Protein 1FJ2 (pdb70)

InterPro domains:
  IPR003140 Phospholipase/carboxylesterase/thioesterase [PF02230] (11-225)
  IPR029058 Alpha/Beta hydrolase fold [G3DSA:3.40.50.1820] (1-230)
  IPR029058 Alpha/Beta hydrolase fold [SSF53474] (9-227)
  IPR050565 Acyl-protein thioesterase 1-2/Carboxylesterase-like [PTHR10655] (9-228)

Structure (mmCIF, N/CA/C/O backbone):
data_1FJ2
#
_entry.id   1FJ2
#
_cell.length_a   39.590
_cell.length_b   127.890
_cell.length_c   39.660
_cell.angle_alpha   90.00
_cell.angle_beta   102.80
_cell.angle_gamma   90.00
#
_symmetry.space_group_name_H-M   'P 1 21 1'
#
loop_
_entity.id
_entity.type
_entity.pdbx_description
1 polymer 'PROTEIN (ACYL PROTEIN THIOESTERASE 1)'
2 non-polymer 'BROMIDE ION'
3 water water
#
loop_
_atom_site.group_PDB
_atom_site.id
_atom_site.type_symbol
_atom_site.label_atom_id
_atom_site.label_alt_id
_atom_site.label_comp_id
_atom_site.label_asym_id
_atom_site.label_entity_id
_atom_site.label_seq_id
_atom_site.pdbx_PDB_ins_code
_atom_site.Cartn_x
_atom_site.Cartn_y
_atom_site.Cartn_z
_atom_site.occupancy
_atom_site.B_iso_or_equiv
_atom_site.auth_seq_id
_atom_site.auth_comp_id
_atom_site.auth_asym_id
_atom_site.auth_atom_id
_atom_site.pdbx_PDB_model_num
ATOM 1 N N . MET A 1 3 ? -5.455 43.945 41.619 1.00 54.04 -5 MET A N 1
ATOM 2 C CA . MET A 1 3 ? -5.772 42.840 40.710 1.00 53.85 -5 MET A CA 1
ATOM 3 C C . MET A 1 3 ? -7.038 42.113 41.136 1.00 53.39 -5 MET A C 1
ATOM 4 O O . MET A 1 3 ? -7.083 41.551 42.230 1.00 53.35 -5 MET A O 1
ATOM 9 N N . ASP A 1 4 ? -8.095 42.064 40.322 1.00 52.69 -4 ASP A N 1
ATOM 10 C CA . ASP A 1 4 ? -9.444 41.705 40.745 1.00 51.34 -4 ASP A CA 1
ATOM 11 C C . ASP A 1 4 ? -9.648 40.248 41.170 1.00 49.65 -4 ASP A C 1
ATOM 12 O O . ASP A 1 4 ? -8.749 39.420 41.201 1.00 49.59 -4 ASP A O 1
ATOM 17 N N . PRO A 1 5 ? -10.902 39.912 41.542 1.00 48.10 -3 PRO A N 1
ATOM 18 C CA . PRO A 1 5 ? -11.188 38.722 42.341 1.00 46.11 -3 PRO A CA 1
ATOM 19 C C . PRO A 1 5 ? -10.785 37.408 41.722 1.00 43.60 -3 PRO A C 1
ATOM 20 O O . PRO A 1 5 ? -10.003 36.674 42.346 1.00 42.55 -3 PRO A O 1
ATOM 24 N N . GLU A 1 6 ? -11.225 37.097 40.516 1.00 41.26 -2 GLU A N 1
ATOM 25 C CA . GLU A 1 6 ? -10.720 35.972 39.738 1.00 39.72 -2 GLU A CA 1
ATOM 26 C C . GLU A 1 6 ? -9.191 35.973 39.667 1.00 36.88 -2 GLU A C 1
ATOM 27 O O . GLU A 1 6 ? -8.597 34.892 39.712 1.00 35.74 -2 GLU A O 1
ATOM 33 N N . PHE A 1 7 ? -8.577 37.153 39.572 1.00 34.06 -1 PHE A N 1
ATOM 34 C CA . PHE A 1 7 ? -7.121 37.209 39.371 1.00 32.98 -1 PHE A CA 1
ATOM 35 C C . PHE A 1 7 ? -6.385 37.058 40.683 1.00 32.30 -1 PHE A C 1
ATOM 36 O O . PHE A 1 7 ? -5.208 36.638 40.636 1.00 31.60 -1 PHE A O 1
ATOM 44 N N . MET A 1 8 ? -6.994 37.274 41.867 1.00 31.28 1 MET A N 1
ATOM 45 C CA . MET A 1 8 ? -6.298 36.852 43.101 1.00 30.31 1 MET A CA 1
ATOM 46 C C . MET A 1 8 ? -6.720 35.504 43.653 1.00 28.54 1 MET A C 1
ATOM 47 O O . MET A 1 8 ? -6.420 35.152 44.809 1.00 26.00 1 MET A O 1
ATOM 52 N N . SER A 1 9 ? -7.325 34.654 42.818 1.00 26.73 2 SER A N 1
ATOM 53 C CA . SER A 1 9 ? -7.487 33.254 43.196 1.00 26.64 2 SER A CA 1
ATOM 54 C C . SER A 1 9 ? -6.151 32.523 43.100 1.00 26.38 2 SER A C 1
ATOM 55 O O . SER A 1 9 ? -5.999 31.497 43.733 1.00 28.39 2 SER A O 1
ATOM 58 N N . THR A 1 10 ? -5.186 33.029 42.325 1.00 23.92 3 THR A N 1
ATOM 59 C CA . THR A 1 10 ? -3.980 32.222 42.103 1.00 22.76 3 THR A CA 1
ATOM 60 C C . THR A 1 10 ? -2.955 32.434 43.198 1.00 21.09 3 THR A C 1
ATOM 61 O O . THR A 1 10 ? -3.071 33.403 43.944 1.00 20.89 3 THR A O 1
ATOM 65 N N . PRO A 1 11 ? -1.975 31.568 43.294 1.00 19.25 4 PRO A N 1
ATOM 66 C CA . PRO A 1 11 ? -0.766 31.842 44.058 1.00 17.36 4 PRO A CA 1
ATOM 67 C C . PRO A 1 11 ? -0.065 33.132 43.627 1.00 15.66 4 PRO A C 1
ATOM 68 O O . PRO A 1 11 ? -0.268 33.605 42.492 1.00 16.66 4 PRO A O 1
ATOM 72 N N . LEU A 1 12 ? 0.854 33.613 44.439 1.00 16.14 5 LEU A N 1
ATOM 73 C CA . LEU A 1 12 ? 1.741 34.678 44.041 1.00 15.47 5 LEU A CA 1
ATOM 74 C C . LEU A 1 12 ? 2.635 34.158 42.885 1.00 14.34 5 LEU A C 1
ATOM 75 O O . LEU A 1 12 ? 2.777 32.960 42.712 1.00 12.36 5 LEU A O 1
ATOM 80 N N . PRO A 1 13 ? 3.159 35.117 42.156 1.00 13.79 6 PRO A N 1
ATOM 81 C CA . PRO A 1 13 ? 3.915 34.744 40.960 1.00 13.94 6 PRO A CA 1
ATOM 82 C C . PRO A 1 13 ? 5.108 33.853 41.238 1.00 14.86 6 PRO A C 1
ATOM 83 O O . PRO A 1 13 ? 5.746 33.932 42.300 1.00 16.85 6 PRO A O 1
ATOM 87 N N . ALA A 1 14 ? 5.475 33.038 40.227 1.00 13.72 7 ALA A N 1
ATOM 88 C CA . ALA A 1 14 ? 6.803 32.372 40.268 1.00 13.73 7 ALA A CA 1
ATOM 89 C C . ALA A 1 14 ? 7.843 33.414 40.049 1.00 15.14 7 ALA A C 1
ATOM 90 O O . ALA A 1 14 ? 7.717 34.311 39.170 1.00 14.40 7 ALA A O 1
ATOM 92 N N . ILE A 1 15 ? 8.908 33.471 40.817 1.00 14.49 8 ILE A N 1
ATOM 93 C CA . ILE A 1 15 ? 9.822 34.626 40.770 1.00 15.75 8 ILE A CA 1
ATOM 94 C C . ILE A 1 15 ? 11.257 34.085 40.683 1.00 15.26 8 ILE A C 1
ATOM 95 O O . ILE A 1 15 ? 11.608 33.129 41.375 1.00 15.04 8 ILE A O 1
ATOM 100 N N . VAL A 1 16 ? 12.067 34.651 39.811 1.00 14.18 9 VAL A N 1
ATOM 101 C CA . VAL A 1 16 ? 13.532 34.589 39.845 1.00 14.19 9 VAL A CA 1
ATOM 102 C C . VAL A 1 16 ? 14.046 35.879 40.454 1.00 15.29 9 VAL A C 1
ATOM 103 O O . VAL A 1 16 ? 14.022 36.939 39.780 1.00 13.09 9 VAL A O 1
ATOM 107 N N . PRO A 1 17 ? 14.554 35.848 41.686 1.00 16.97 10 PRO A N 1
ATOM 108 C CA . PRO A 1 17 ? 15.021 37.062 42.331 1.00 18.29 10 PRO A CA 1
ATOM 109 C C . PRO A 1 17 ? 16.277 37.596 41.668 1.00 18.51 10 PRO A C 1
ATOM 110 O O . PRO A 1 17 ? 17.019 36.896 41.025 1.00 18.07 10 PRO A O 1
ATOM 114 N N . ALA A 1 18 ? 16.479 38.905 41.839 1.00 18.86 11 ALA A N 1
ATOM 115 C CA . ALA A 1 18 ? 17.728 39.550 41.557 1.00 22.48 11 ALA A CA 1
ATOM 116 C C . ALA A 1 18 ? 18.754 39.177 42.646 1.00 23.08 11 ALA A C 1
ATOM 117 O O . ALA A 1 18 ? 18.399 39.230 43.816 1.00 24.17 11 ALA A O 1
ATOM 119 N N . ALA A 1 19 ? 19.952 38.857 42.201 1.00 27.65 12 ALA A N 1
ATOM 120 C CA . ALA A 1 19 ? 21.067 38.576 43.085 1.00 30.09 12 ALA A CA 1
ATOM 121 C C . ALA A 1 19 ? 21.521 39.840 43.792 1.00 31.36 12 ALA A C 1
ATOM 122 O O . ALA A 1 19 ? 21.666 39.825 45.016 1.00 33.63 12 ALA A O 1
ATOM 124 N N . ARG A 1 20 ? 21.731 40.911 43.021 1.00 32.83 13 ARG A N 1
ATOM 125 C CA . ARG A 1 20 ? 21.988 42.225 43.626 1.00 33.83 13 ARG A CA 1
ATOM 126 C C . ARG A 1 20 ? 20.649 42.771 44.115 1.00 33.72 13 ARG A C 1
ATOM 127 O O . ARG A 1 20 ? 19.719 41.976 44.285 1.00 34.39 13 ARG A O 1
ATOM 135 N N . LYS A 1 21 ? 20.510 44.071 44.341 1.00 32.01 14 LYS A N 1
ATOM 136 C CA . LYS A 1 21 ? 19.169 44.628 44.569 1.00 30.39 14 LYS A CA 1
ATOM 137 C C . LYS A 1 21 ? 18.492 44.861 43.224 1.00 26.94 14 LYS A C 1
ATOM 138 O O . LYS A 1 21 ? 19.188 45.258 42.281 1.00 24.84 14 LYS A O 1
ATOM 144 N N . ALA A 1 22 ? 17.176 44.613 43.103 1.00 23.53 15 ALA A N 1
ATOM 145 C CA . ALA A 1 22 ? 16.596 44.612 41.765 1.00 21.00 15 ALA A CA 1
ATOM 146 C C . ALA A 1 22 ? 16.360 46.041 41.315 1.00 17.58 15 ALA A C 1
ATOM 147 O O . ALA A 1 22 ? 15.686 46.767 42.063 1.00 18.41 15 ALA A O 1
ATOM 149 N N . THR A 1 23 ? 16.856 46.458 40.198 1.00 14.95 16 THR A N 1
ATOM 150 C CA . THR A 1 23 ? 16.702 47.781 39.669 1.00 16.03 16 THR A CA 1
ATOM 151 C C . THR A 1 23 ? 15.841 47.757 38.398 1.00 12.04 16 THR A C 1
ATOM 152 O O . THR A 1 23 ? 15.547 48.796 37.819 1.00 14.20 16 THR A O 1
ATOM 156 N N . ALA A 1 24 ? 15.331 46.572 38.100 1.00 13.23 17 ALA A N 1
ATOM 157 C CA . ALA A 1 24 ? 14.491 46.400 36.907 1.00 12.88 17 ALA A CA 1
ATOM 158 C C . ALA A 1 24 ? 13.733 45.082 37.089 1.00 11.53 17 ALA A C 1
ATOM 159 O O . ALA A 1 24 ? 14.053 44.254 37.938 1.00 10.11 17 ALA A O 1
ATOM 161 N N . ALA A 1 25 ? 12.728 44.853 36.220 1.00 11.16 18 ALA A N 1
ATOM 162 C CA . ALA A 1 25 ? 11.911 43.650 36.282 1.00 11.31 18 ALA A CA 1
ATOM 163 C C . ALA A 1 25 ? 11.412 43.255 34.894 1.00 10.36 18 ALA A C 1
ATOM 164 O O . ALA A 1 25 ? 11.262 44.104 33.981 1.00 8.72 18 ALA A O 1
ATOM 166 N N . VAL A 1 26 ? 11.186 41.968 34.739 1.00 9.35 19 VAL A N 1
ATOM 167 C CA . VAL A 1 26 ? 10.560 41.377 33.587 1.00 8.41 19 VAL A CA 1
ATOM 168 C C . VAL A 1 26 ? 9.304 40.678 34.082 1.00 8.11 19 VAL A C 1
ATOM 169 O O . VAL A 1 26 ? 9.501 39.824 34.951 1.00 8.94 19 VAL A O 1
ATOM 173 N N . ILE A 1 27 ? 8.142 41.030 33.581 1.00 8.66 20 ILE A N 1
ATOM 174 C CA . ILE A 1 27 ? 6.914 40.322 33.885 1.00 7.36 20 ILE A CA 1
ATOM 175 C C . ILE A 1 27 ? 6.577 39.501 32.662 1.00 8.22 20 ILE A C 1
ATOM 176 O O . ILE A 1 27 ? 6.393 40.111 31.591 1.00 7.99 20 ILE A O 1
ATOM 181 N N . PHE A 1 28 ? 6.523 38.168 32.836 1.00 9.53 21 PHE A N 1
ATOM 182 C CA . PHE A 1 28 ? 6.430 37.264 31.681 1.00 9.42 21 PHE A CA 1
ATOM 183 C C . PHE A 1 28 ? 5.179 36.407 31.847 1.00 8.87 21 PHE A C 1
ATOM 184 O O . PHE A 1 28 ? 4.991 35.818 32.893 1.00 7.86 21 PHE A O 1
ATOM 192 N N . LEU A 1 29 ? 4.307 36.437 30.866 1.00 7.99 22 LEU A N 1
ATOM 193 C CA . LEU A 1 29 ? 3.001 35.823 30.925 1.00 8.79 22 LEU A CA 1
ATOM 194 C C . LEU A 1 29 ? 2.928 34.551 30.124 1.00 7.16 22 LEU A C 1
ATOM 195 O O . LEU A 1 29 ? 3.081 34.577 28.870 1.00 8.13 22 LEU A O 1
ATOM 200 N N . HIS A 1 30 ? 2.623 33.437 30.768 1.00 6.10 23 HIS A N 1
ATOM 201 C CA . HIS A 1 30 ? 2.562 32.173 30.059 1.00 7.84 23 HIS A CA 1
ATOM 202 C C . HIS A 1 30 ? 1.344 32.027 29.152 1.00 8.31 23 HIS A C 1
ATOM 203 O O . HIS A 1 30 ? 0.428 32.862 29.161 1.00 9.01 23 HIS A O 1
ATOM 210 N N . GLY A 1 31 ? 1.397 30.964 28.348 1.00 7.73 24 GLY A N 1
ATOM 211 C CA . GLY A 1 31 ? 0.320 30.683 27.395 1.00 8.17 24 GLY A CA 1
ATOM 212 C C . GLY A 1 31 ? -0.569 29.539 27.893 1.00 9.34 24 GLY A C 1
ATOM 213 O O . GLY A 1 31 ? -0.378 29.028 28.977 1.00 11.99 24 GLY A O 1
ATOM 214 N N . LEU A 1 32 ? -1.511 29.128 27.029 1.00 10.22 25 LEU A N 1
ATOM 215 C CA . LEU A 1 32 ? -2.299 27.933 27.442 1.00 9.76 25 LEU A CA 1
ATOM 216 C C . LEU A 1 32 ? -1.424 26.707 27.511 1.00 14.24 25 LEU A C 1
ATOM 217 O O . LEU A 1 32 ? -0.582 26.396 26.656 1.00 16.98 25 LEU A O 1
ATOM 222 N N . GLY A 1 33 ? -1.617 25.993 28.614 1.00 17.20 26 GLY A N 1
ATOM 223 C CA . GLY A 1 33 ? -0.812 24.836 28.956 1.00 18.29 26 GLY A CA 1
ATOM 224 C C . GLY A 1 33 ? 0.471 25.165 29.671 1.00 18.71 26 GLY A C 1
ATOM 225 O O . GLY A 1 33 ? 0.761 24.514 30.715 1.00 22.05 26 GLY A O 1
ATOM 226 N N . ASP A 1 34 ? 1.347 25.978 29.085 1.00 15.92 27 ASP A N 1
ATOM 227 C CA . ASP A 1 34 ? 2.678 26.080 29.766 1.00 14.34 27 ASP A CA 1
ATOM 228 C C . ASP A 1 34 ? 2.432 26.821 31.042 1.00 14.13 27 ASP A C 1
ATOM 229 O O . ASP A 1 34 ? 1.331 27.371 31.254 1.00 14.49 27 ASP A O 1
ATOM 234 N N . THR A 1 35 ? 3.389 26.834 31.976 1.00 14.28 28 THR A N 1
ATOM 235 C CA . THR A 1 35 ? 3.102 27.397 33.289 1.00 14.30 28 THR A CA 1
ATOM 236 C C . THR A 1 35 ? 4.051 28.533 33.682 1.00 13.93 28 THR A C 1
ATOM 237 O O . THR A 1 35 ? 5.172 28.599 33.129 1.00 15.47 28 THR A O 1
ATOM 241 N N . GLY A 1 36 ? 3.637 29.337 34.658 1.00 13.44 29 GLY A N 1
ATOM 242 C CA . GLY A 1 36 ? 4.516 30.288 35.307 1.00 12.95 29 GLY A CA 1
ATOM 243 C C . GLY A 1 36 ? 5.821 29.673 35.760 1.00 12.07 29 GLY A C 1
ATOM 244 O O . GLY A 1 36 ? 6.897 30.179 35.556 1.00 12.44 29 GLY A O 1
ATOM 245 N N . HIS A 1 37 ? 5.699 28.525 36.506 1.00 12.47 30 HIS A N 1
ATOM 246 C CA . HIS A 1 37 ? 6.913 27.843 36.948 1.00 13.86 30 HIS A CA 1
ATOM 247 C C . HIS A 1 37 ? 7.892 27.461 35.875 1.00 13.77 30 HIS A C 1
ATOM 248 O O . HIS A 1 37 ? 9.140 27.637 36.050 1.00 13.03 30 HIS A O 1
ATOM 255 N N . GLY A 1 38 ? 7.369 26.893 34.801 1.00 12.16 31 GLY A N 1
ATOM 256 C CA . GLY A 1 38 ? 8.199 26.497 33.652 1.00 10.35 31 GLY A CA 1
ATOM 257 C C . GLY A 1 38 ? 8.982 27.683 33.087 1.00 10.32 31 GLY A C 1
ATOM 258 O O . GLY A 1 38 ? 10.218 27.613 32.850 1.00 9.09 31 GLY A O 1
ATOM 259 N N . TRP A 1 39 ? 8.284 28.801 32.887 1.00 10.72 32 TRP A N 1
ATOM 260 C CA . TRP A 1 39 ? 8.997 29.994 32.428 1.00 9.88 32 TRP A CA 1
ATOM 261 C C . TRP A 1 39 ? 9.964 30.444 33.487 1.00 10.39 32 TRP A C 1
ATOM 262 O O . TRP A 1 39 ? 11.056 30.913 32.996 1.00 11.55 32 TRP A O 1
ATOM 273 N N . ALA A 1 40 ? 9.652 30.402 34.787 1.00 10.37 33 ALA A N 1
ATOM 274 C CA . ALA A 1 40 ? 10.666 30.935 35.709 1.00 10.33 33 ALA A CA 1
ATOM 275 C C . ALA A 1 40 ? 11.928 30.096 35.577 1.00 12.17 33 ALA A C 1
ATOM 276 O O . ALA A 1 40 ? 13.039 30.674 35.664 1.00 12.23 33 ALA A O 1
ATOM 278 N N . GLU A 1 41 ? 11.796 28.781 35.330 1.00 11.40 34 GLU A N 1
ATOM 279 C CA . GLU A 1 41 ? 13.021 27.944 35.229 1.00 11.94 34 GLU A CA 1
ATOM 280 C C . GLU A 1 41 ? 13.783 28.316 33.962 1.00 12.67 34 GLU A C 1
ATOM 281 O O . GLU A 1 41 ? 15.030 28.335 33.936 1.00 12.11 34 GLU A O 1
ATOM 287 N N . ALA A 1 42 ? 13.045 28.660 32.893 1.00 10.88 35 ALA A N 1
ATOM 288 C CA . ALA A 1 42 ? 13.722 29.098 31.654 1.00 13.02 35 ALA A CA 1
ATOM 289 C C . ALA A 1 42 ? 14.464 30.402 31.890 1.00 12.59 35 ALA A C 1
ATOM 290 O O . ALA A 1 42 ? 15.629 30.573 31.529 1.00 11.97 35 ALA A O 1
ATOM 292 N N . PHE A 1 43 ? 13.805 31.367 32.571 1.00 11.21 36 PHE A N 1
ATOM 293 C CA . PHE A 1 43 ? 14.449 32.682 32.776 1.00 11.14 36 PHE A CA 1
ATOM 294 C C . PHE A 1 43 ? 15.569 32.603 33.759 1.00 12.76 36 PHE A C 1
ATOM 295 O O . PHE A 1 43 ? 16.517 33.379 33.632 1.00 12.75 36 PHE A O 1
ATOM 303 N N . ALA A 1 44 ? 15.578 31.667 34.718 1.00 13.08 37 ALA A N 1
ATOM 304 C CA . ALA A 1 44 ? 16.753 31.478 35.577 1.00 14.78 37 ALA A CA 1
ATOM 305 C C . ALA A 1 44 ? 18.011 31.278 34.759 1.00 13.33 37 ALA A C 1
ATOM 306 O O . ALA A 1 44 ? 19.096 31.772 35.111 1.00 14.71 37 ALA A O 1
ATOM 308 N N . GLY A 1 45 ? 17.908 30.599 33.618 1.00 13.55 38 GLY A N 1
ATOM 309 C CA . GLY A 1 45 ? 19.044 30.325 32.752 1.00 13.22 38 GLY A CA 1
ATOM 310 C C . GLY A 1 45 ? 19.633 31.564 32.092 1.00 12.94 38 GLY A C 1
ATOM 311 O O . GLY A 1 45 ? 20.795 31.499 31.645 1.00 14.50 38 GLY A O 1
ATOM 312 N N . ILE A 1 46 ? 18.890 32.686 32.017 1.00 12.92 39 ILE A N 1
ATOM 313 C CA . ILE A 1 46 ? 19.415 33.895 31.394 1.00 13.08 39 ILE A CA 1
ATOM 314 C C . ILE A 1 46 ? 19.375 35.064 32.379 1.00 14.43 39 ILE A C 1
ATOM 315 O O . ILE A 1 46 ? 19.381 36.247 31.993 1.00 14.22 39 ILE A O 1
ATOM 320 N N . ARG A 1 47 ? 19.374 34.791 33.671 1.00 15.68 40 ARG A N 1
ATOM 321 C CA . ARG A 1 47 ? 19.014 35.829 34.648 1.00 17.08 40 ARG A CA 1
ATOM 322 C C . ARG A 1 47 ? 20.128 36.865 34.766 1.00 17.85 40 ARG A C 1
ATOM 323 O O . ARG A 1 47 ? 21.293 36.515 34.635 1.00 17.80 40 ARG A O 1
ATOM 331 N N . SER A 1 48 ? 19.734 38.118 34.977 1.00 17.80 41 SER A N 1
ATOM 332 C CA . SER A 1 48 ? 20.674 39.179 35.296 1.00 18.88 41 SER A CA 1
ATOM 333 C C . SER A 1 48 ? 20.699 39.502 36.764 1.00 19.03 41 SER A C 1
ATOM 334 O O . SER A 1 48 ? 19.664 39.584 37.432 1.00 17.66 41 SER A O 1
ATOM 337 N N . SER A 1 49 ? 21.884 39.795 37.315 1.00 18.41 42 SER A N 1
ATOM 338 C CA . SER A 1 49 ? 22.022 40.103 38.737 1.00 22.12 42 SER A CA 1
ATOM 339 C C . SER A 1 49 ? 21.140 41.244 39.238 1.00 19.85 42 SER A C 1
ATOM 340 O O . SER A 1 49 ? 20.814 41.249 40.433 1.00 21.82 42 SER A O 1
ATOM 343 N N . HIS A 1 50 ? 20.724 42.214 38.425 1.00 18.80 43 HIS A N 1
ATOM 344 C CA . HIS A 1 50 ? 19.879 43.263 38.944 1.00 15.55 43 HIS A CA 1
ATOM 345 C C . HIS A 1 50 ? 18.441 43.245 38.446 1.00 14.73 43 HIS A C 1
ATOM 346 O O . HIS A 1 50 ? 17.768 44.241 38.625 1.00 13.85 43 HIS A O 1
ATOM 353 N N . ILE A 1 51 ? 18.042 42.161 37.785 1.00 13.32 44 ILE A N 1
ATOM 354 C CA . ILE A 1 51 ? 16.661 42.109 37.277 1.00 12.68 44 ILE A CA 1
ATOM 355 C C . ILE A 1 51 ? 15.893 41.052 38.035 1.00 13.55 44 ILE A C 1
ATOM 356 O O . ILE A 1 51 ? 16.465 39.967 38.260 1.00 15.44 44 ILE A O 1
ATOM 361 N N . LYS A 1 52 ? 14.647 41.340 38.391 1.00 13.44 45 LYS A N 1
ATOM 362 C CA . LYS A 1 52 ? 13.790 40.271 38.959 1.00 14.25 45 LYS A CA 1
ATOM 363 C C . LYS A 1 52 ? 12.804 39.844 37.872 1.00 14.73 45 LYS A C 1
ATOM 364 O O . LYS A 1 52 ? 12.337 40.691 37.106 1.00 13.04 45 LYS A O 1
ATOM 370 N N . TYR A 1 53 ? 12.616 38.539 37.799 1.00 12.46 46 TYR A N 1
ATOM 371 C CA . TYR A 1 53 ? 11.742 37.989 36.750 1.00 11.32 46 TYR A CA 1
ATOM 372 C C . TYR A 1 53 ? 10.478 37.495 37.407 1.00 10.98 46 TYR A C 1
ATOM 373 O O . TYR A 1 53 ? 10.570 36.686 38.337 1.00 11.72 46 TYR A O 1
ATOM 382 N N . ILE A 1 54 ? 9.307 37.935 36.955 1.00 8.46 47 ILE A N 1
ATOM 383 C CA . ILE A 1 54 ? 8.058 37.689 37.617 1.00 10.45 47 ILE A CA 1
ATOM 384 C C . ILE A 1 54 ? 7.171 36.966 36.630 1.00 9.90 47 ILE A C 1
ATOM 385 O O . ILE A 1 54 ? 6.853 37.524 35.573 1.00 10.76 47 ILE A O 1
ATOM 390 N N . CYS A 1 55 ? 6.809 35.726 36.948 1.00 8.61 48 CYS A N 1
ATOM 391 C CA . CYS A 1 55 ? 5.942 34.928 36.087 1.00 8.69 48 CYS A CA 1
ATOM 392 C C . CYS A 1 55 ? 4.632 34.636 36.806 1.00 8.12 48 CYS A C 1
ATOM 393 O O . CYS A 1 55 ? 4.493 33.610 37.467 1.00 9.10 48 CYS A O 1
ATOM 396 N N . PRO A 1 56 ? 3.652 35.501 36.672 1.00 7.86 49 PRO A N 1
ATOM 397 C CA . PRO A 1 56 ? 2.371 35.378 37.349 1.00 9.41 49 PRO A CA 1
ATOM 398 C C . PRO A 1 56 ? 1.598 34.199 36.859 1.00 10.64 49 PRO A C 1
ATOM 399 O O . PRO A 1 56 ? 1.772 33.632 35.761 1.00 9.11 49 PRO A O 1
ATOM 403 N N . HIS A 1 57 ? 0.655 33.705 37.675 1.00 12.33 50 HIS A N 1
ATOM 404 C CA . HIS A 1 57 ? -0.243 32.628 37.327 1.00 13.37 50 HIS A CA 1
ATOM 405 C C . HIS A 1 57 ? -1.594 33.139 36.872 1.00 14.86 50 HIS A C 1
ATOM 406 O O . HIS A 1 57 ? -2.003 34.149 37.470 1.00 15.35 50 HIS A O 1
ATOM 413 N N . ALA A 1 58 ? -2.239 32.561 35.922 1.00 13.18 51 ALA A N 1
ATOM 414 C CA . ALA A 1 58 ? -3.542 32.964 35.412 1.00 11.13 51 ALA A CA 1
ATOM 415 C C . ALA A 1 58 ? -4.643 32.187 36.104 1.00 10.30 51 ALA A C 1
ATOM 416 O O . ALA A 1 58 ? -4.461 31.034 36.433 1.00 11.55 51 ALA A O 1
ATOM 418 N N . PRO A 1 59 ? -5.787 32.820 36.352 1.00 10.48 52 PRO A N 1
ATOM 419 C CA . PRO A 1 59 ? -6.940 32.140 36.925 1.00 10.48 52 PRO A CA 1
ATOM 420 C C . PRO A 1 59 ? -7.296 30.907 36.102 1.00 10.47 52 PRO A C 1
ATOM 421 O O . PRO A 1 59 ? -7.197 30.830 34.861 1.00 10.30 52 PRO A O 1
ATOM 425 N N . VAL A 1 60 ? -7.829 29.913 36.769 1.00 9.85 53 VAL A N 1
ATOM 426 C CA . VAL A 1 60 ? -8.269 28.653 36.201 1.00 12.38 53 VAL A CA 1
ATOM 427 C C . VAL A 1 60 ? -9.735 28.710 35.802 1.00 12.06 53 VAL A C 1
ATOM 428 O O . VAL A 1 60 ? -10.612 28.985 36.652 1.00 14.24 53 VAL A O 1
ATOM 432 N N . ARG A 1 61 ? -10.054 28.444 34.546 1.00 13.33 54 ARG A N 1
ATOM 433 C CA . ARG A 1 61 ? -11.359 28.718 33.915 1.00 13.21 54 ARG A CA 1
ATOM 434 C C . ARG A 1 61 ? -11.469 27.783 32.713 1.00 11.13 54 ARG A C 1
ATOM 435 O O . ARG A 1 61 ? -10.481 27.457 32.076 1.00 10.52 54 ARG A O 1
ATOM 443 N N . PRO A 1 62 ? -12.659 27.302 32.318 1.00 10.52 55 PRO A N 1
ATOM 444 C CA . PRO A 1 62 ? -12.829 26.573 31.076 1.00 9.57 55 PRO A CA 1
ATOM 445 C C . PRO A 1 62 ? -12.277 27.302 29.871 1.00 10.69 55 PRO A C 1
ATOM 446 O O . PRO A 1 62 ? -12.438 28.529 29.744 1.00 13.56 55 PRO A O 1
ATOM 450 N N . VAL A 1 63 ? -11.670 26.579 28.956 1.00 10.27 56 VAL A N 1
ATOM 451 C CA . VAL A 1 63 ? -11.099 27.158 27.736 1.00 11.62 56 VAL A CA 1
ATOM 452 C C . VAL A 1 63 ? -11.762 26.483 26.561 1.00 12.52 56 VAL A C 1
ATOM 453 O O . VAL A 1 63 ? -11.778 25.263 26.402 1.00 15.49 56 VAL A O 1
ATOM 457 N N . THR A 1 64 ? -12.375 27.303 25.687 1.00 13.36 57 THR A N 1
ATOM 458 C CA . THR A 1 64 ? -13.279 26.837 24.646 1.00 14.18 57 THR A CA 1
ATOM 459 C C . THR A 1 64 ? -12.488 25.997 23.687 1.00 14.85 57 THR A C 1
ATOM 460 O O . THR A 1 64 ? -12.933 24.899 23.325 1.00 16.92 57 THR A O 1
ATOM 464 N N . LEU A 1 65 ? -11.236 26.434 23.351 1.00 13.95 58 LEU A N 1
ATOM 465 C CA . LEU A 1 65 ? -10.407 25.730 22.394 1.00 17.85 58 LEU A CA 1
ATOM 466 C C . LEU A 1 65 ? -10.101 24.278 22.812 1.00 17.23 58 LEU A C 1
ATOM 467 O O . LEU A 1 65 ? -9.935 23.396 21.976 1.00 19.56 58 LEU A O 1
ATOM 472 N N . ASN A 1 66 ? -10.010 24.112 24.132 1.00 18.38 59 ASN A N 1
ATOM 473 C CA . ASN A 1 66 ? -9.614 22.833 24.728 1.00 18.45 59 ASN A CA 1
ATOM 474 C C . ASN A 1 66 ? -10.842 22.085 25.198 1.00 18.93 59 ASN A C 1
ATOM 475 O O . ASN A 1 66 ? -10.800 21.461 26.271 1.00 19.55 59 ASN A O 1
ATOM 480 N N . MET A 1 67 ? -11.946 22.166 24.463 1.00 18.48 60 MET A N 1
ATOM 481 C CA . MET A 1 67 ? -13.184 21.437 24.776 1.00 20.32 60 MET A CA 1
ATOM 482 C C . MET A 1 67 ? -13.713 21.755 26.159 1.00 19.01 60 MET A C 1
ATOM 483 O O . MET A 1 67 ? -14.301 20.956 26.934 1.00 18.49 60 MET A O 1
ATOM 488 N N . ASN A 1 68 ? -13.513 22.991 26.606 1.00 16.91 61 ASN A N 1
ATOM 489 C CA . ASN A 1 68 ? -14.013 23.546 27.837 1.00 16.34 61 ASN A CA 1
ATOM 490 C C . ASN A 1 68 ? -13.378 22.953 29.111 1.00 16.06 61 ASN A C 1
ATOM 491 O O . ASN A 1 68 ? -13.934 23.077 30.185 1.00 16.79 61 ASN A O 1
ATOM 496 N N . VAL A 1 69 ? -12.194 22.381 28.951 1.00 15.09 62 VAL A N 1
ATOM 497 C CA . VAL A 1 69 ? -11.457 21.968 30.154 1.00 14.62 62 VAL A CA 1
ATOM 498 C C . VAL A 1 69 ? -10.969 23.169 30.937 1.00 13.03 62 VAL A C 1
ATOM 499 O O . VAL A 1 69 ? -10.480 24.139 30.318 1.00 13.79 62 VAL A O 1
ATOM 503 N N . ALA A 1 70 ? -11.073 23.074 32.247 1.00 13.70 63 ALA A N 1
ATOM 504 C CA . ALA A 1 70 ? -10.630 24.157 33.127 1.00 12.45 63 ALA A CA 1
ATOM 505 C C . ALA A 1 70 ? -9.092 24.149 33.252 1.00 12.33 63 ALA A C 1
ATOM 506 O O . ALA A 1 70 ? -8.482 23.160 33.614 1.00 11.54 63 ALA A O 1
ATOM 508 N N . MET A 1 71 ? -8.493 25.306 32.938 1.00 12.88 64 MET A N 1
ATOM 509 C CA . MET A 1 71 ? -7.017 25.398 33.113 1.00 11.25 64 MET A CA 1
ATOM 510 C C . MET A 1 71 ? -6.647 26.846 33.270 1.00 9.79 64 MET A C 1
ATOM 511 O O . MET A 1 71 ? -7.447 27.733 32.914 1.00 8.82 64 MET A O 1
ATOM 516 N N . PRO A 1 72 ? -5.483 27.163 33.774 1.00 9.97 65 PRO A N 1
ATOM 517 C CA . PRO A 1 72 ? -5.020 28.531 33.865 1.00 10.09 65 PRO A CA 1
ATOM 518 C C . PRO A 1 72 ? -5.098 29.197 32.502 1.00 9.96 65 PRO A C 1
ATOM 519 O O . PRO A 1 72 ? -4.634 28.669 31.475 1.00 10.46 65 PRO A O 1
ATOM 523 N N . SER A 1 73 ? -5.711 30.389 32.467 1.00 9.77 66 SER A N 1
ATOM 524 C CA . SER A 1 73 ? 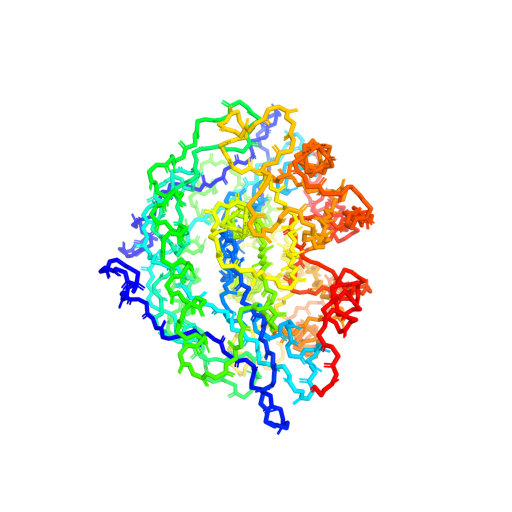-5.995 31.047 31.179 1.00 9.58 66 SER A CA 1
ATOM 525 C C . SER A 1 73 ? -6.167 32.528 31.423 1.00 9.50 66 SER A C 1
ATOM 526 O O . SER A 1 73 ? -6.985 32.927 32.274 1.00 10.24 66 SER A O 1
ATOM 529 N N . TRP A 1 74 ? -5.451 33.384 30.703 1.00 7.56 67 TRP A N 1
ATOM 530 C CA . TRP A 1 74 ? -5.547 34.839 30.873 1.00 8.24 67 TRP A CA 1
ATOM 531 C C . TRP A 1 74 ? -6.896 35.301 30.340 1.00 9.57 67 TRP A C 1
ATOM 532 O O . TRP A 1 74 ? -7.455 36.291 30.846 1.00 9.65 67 TRP A O 1
ATOM 543 N N . PHE A 1 75 ? -7.405 34.611 29.358 1.00 9.44 68 PHE A N 1
ATOM 544 C CA . PHE A 1 75 ? -8.678 34.903 28.702 1.00 9.50 68 PHE A CA 1
ATOM 545 C C . PHE A 1 75 ? -9.053 33.709 27.815 1.00 9.59 68 PHE A C 1
ATOM 546 O O . PHE A 1 75 ? -8.153 32.863 27.625 1.00 8.61 68 PHE A O 1
ATOM 554 N N . ASP A 1 76 ? -10.297 33.655 27.370 1.00 9.35 69 ASP A N 1
ATOM 555 C CA . ASP A 1 76 ? -10.695 32.500 26.582 1.00 9.60 69 ASP A CA 1
ATOM 556 C C . ASP A 1 76 ? -10.132 32.587 25.196 1.00 9.64 69 ASP A C 1
ATOM 557 O O . ASP A 1 76 ? -9.905 33.603 24.587 1.00 9.94 69 ASP A O 1
ATOM 562 N N . ILE A 1 77 ? -9.895 31.385 24.629 1.00 10.55 70 ILE A N 1
ATOM 563 C CA . ILE A 1 77 ? -9.521 31.260 23.249 1.00 12.15 70 ILE A CA 1
ATOM 564 C C . ILE A 1 77 ? -10.538 30.341 22.549 1.00 11.94 70 ILE A C 1
ATOM 565 O O . ILE A 1 77 ? -10.832 29.255 23.026 1.00 12.21 70 ILE A O 1
ATOM 570 N N . ILE A 1 78 ? -11.051 30.808 21.450 1.00 12.28 71 ILE A N 1
ATOM 571 C CA . ILE A 1 78 ? -12.143 30.086 20.764 1.00 15.89 71 ILE A CA 1
ATOM 572 C C . ILE A 1 78 ? -11.615 29.281 19.597 1.00 18.64 71 ILE A C 1
ATOM 573 O O . ILE A 1 78 ? -11.984 28.122 19.394 1.00 20.42 71 ILE A O 1
ATOM 578 N N . GLY A 1 79 ? -10.700 29.896 18.863 1.00 16.75 72 GLY A N 1
ATOM 579 C CA . GLY A 1 79 ? -9.926 29.241 17.801 1.00 17.13 72 GLY A CA 1
ATOM 580 C C . GLY A 1 79 ? -8.649 30.027 17.531 1.00 18.27 72 GLY A C 1
ATOM 581 O O . GLY A 1 79 ? -8.473 31.146 18.041 1.00 16.38 72 GLY A O 1
ATOM 582 N N . LEU A 1 80 ? -7.746 29.478 16.710 1.00 18.19 73 LEU A N 1
ATOM 583 C CA . LEU A 1 80 ? -6.522 30.170 16.341 1.00 20.78 73 LEU A CA 1
ATOM 584 C C . LEU A 1 80 ? -6.437 30.236 14.812 1.00 21.35 73 LEU A C 1
ATOM 585 O O . LEU A 1 80 ? -5.397 29.964 14.194 1.00 22.95 73 LEU A O 1
ATOM 590 N N . SER A 1 81 ? -7.570 30.535 14.171 1.00 24.19 74 SER A N 1
ATOM 591 C CA . SER A 1 81 ? -7.446 31.046 12.782 1.00 25.83 74 SER A CA 1
ATOM 592 C C . SER A 1 81 ? -7.644 32.538 12.791 1.00 26.29 74 SER A C 1
ATOM 593 O O . SER A 1 81 ? -8.173 33.167 13.699 1.00 24.45 74 SER A O 1
ATOM 596 N N . PRO A 1 82 ? -7.207 33.207 11.696 1.00 27.95 75 PRO A N 1
ATOM 597 C CA . PRO A 1 82 ? -7.110 34.643 11.650 1.00 28.78 75 PRO A CA 1
ATOM 598 C C . PRO A 1 82 ? -8.478 35.285 11.790 1.00 29.80 75 PRO A C 1
ATOM 599 O O . PRO A 1 82 ? -8.700 36.405 12.209 1.00 31.14 75 PRO A O 1
ATOM 603 N N . ASP A 1 83 ? -9.477 34.520 11.416 1.00 29.60 76 ASP A N 1
ATOM 604 C CA . ASP A 1 83 ? -10.873 34.696 11.463 1.00 30.29 76 ASP A CA 1
ATOM 605 C C . ASP A 1 83 ? -11.558 34.446 12.792 1.00 27.65 76 ASP A C 1
ATOM 606 O O . ASP A 1 83 ? -12.763 34.728 12.939 1.00 28.97 76 ASP A O 1
ATOM 611 N N . SER A 1 84 ? -10.842 33.890 13.756 1.00 23.24 77 SER A N 1
ATOM 612 C CA . SER A 1 84 ? -11.527 33.388 14.963 1.00 21.52 77 SER A CA 1
ATOM 613 C C . SER A 1 84 ? -12.126 34.532 15.766 1.00 21.21 77 SER A C 1
ATOM 614 O O . SER A 1 84 ? -11.507 35.589 15.781 1.00 20.83 77 SER A O 1
ATOM 617 N N . GLN A 1 85 ? -13.266 34.332 16.400 1.00 20.63 78 GLN A N 1
ATOM 618 C CA . GLN A 1 85 ? -13.808 35.304 17.346 1.00 20.58 78 GLN A CA 1
ATOM 619 C C . GLN A 1 85 ? -12.975 35.342 18.613 1.00 18.41 78 GLN A C 1
ATOM 620 O O . GLN A 1 85 ? -12.414 34.350 19.009 1.00 18.27 78 GLN A O 1
ATOM 626 N N . GLU A 1 86 ? -12.794 36.541 19.204 1.00 16.57 79 GLU A N 1
ATOM 627 C CA . GLU A 1 86 ? -11.861 36.699 20.309 1.00 14.40 79 GLU A CA 1
ATOM 628 C C . GLU A 1 86 ? -12.599 37.113 21.564 1.00 14.02 79 GLU A C 1
ATOM 629 O O . GLU A 1 86 ? -13.661 37.767 21.421 1.00 13.03 79 GLU A O 1
ATOM 635 N N . ASP A 1 87 ? -12.098 36.778 22.701 1.00 9.56 80 ASP A N 1
ATOM 636 C CA . ASP A 1 87 ? -12.711 37.128 23.986 1.00 11.14 80 ASP A CA 1
ATOM 637 C C . ASP A 1 87 ? -12.374 38.559 24.381 1.00 10.40 80 ASP A C 1
ATOM 638 O O . ASP A 1 87 ? -11.586 38.862 25.276 1.00 8.36 80 ASP A O 1
ATOM 643 N N . GLU A 1 88 ? -13.089 39.508 23.780 1.00 10.34 81 GLU A N 1
ATOM 644 C CA . GLU A 1 88 ? -12.730 40.924 23.946 1.00 12.59 81 GLU A CA 1
ATOM 645 C C . GLU A 1 88 ? -12.770 41.340 25.377 1.00 11.91 81 GLU A C 1
ATOM 646 O O . GLU A 1 88 ? -11.864 42.025 25.914 1.00 9.65 81 GLU A O 1
ATOM 652 N N . SER A 1 89 ? -13.868 40.948 26.090 1.00 10.11 82 SER A N 1
ATOM 653 C CA . SER A 1 89 ? -14.028 41.466 27.467 1.00 10.92 82 SER A CA 1
ATOM 654 C C . SER A 1 89 ? -12.997 40.816 28.364 1.00 9.75 82 SER A C 1
ATOM 655 O O . SER A 1 89 ? -12.470 41.454 29.249 1.00 11.57 82 SER A O 1
ATOM 658 N N . GLY A 1 90 ? -12.674 39.521 28.051 1.00 8.44 83 GLY A N 1
ATOM 659 C CA . GLY A 1 90 ? -11.697 38.851 28.925 1.00 8.09 83 GLY A CA 1
ATOM 660 C C . GLY A 1 90 ? -10.266 39.432 28.693 1.00 8.85 83 GLY A C 1
ATOM 661 O O . GLY A 1 90 ? -9.465 39.440 29.633 1.00 9.64 83 GLY A O 1
ATOM 662 N N . ILE A 1 91 ? -10.010 39.769 27.454 1.00 9.20 84 ILE A N 1
ATOM 663 C CA . ILE A 1 91 ? -8.698 40.402 27.140 1.00 8.99 84 ILE A CA 1
ATOM 664 C C . ILE A 1 91 ? -8.546 41.723 27.838 1.00 9.05 84 ILE A C 1
ATOM 665 O O . ILE A 1 91 ? -7.547 41.993 28.555 1.00 10.30 84 ILE A O 1
ATOM 670 N N . LYS A 1 92 ? -9.548 42.605 27.687 1.00 9.94 85 LYS A N 1
ATOM 671 C CA . LYS A 1 92 ? -9.518 43.870 28.472 1.00 10.60 85 LYS A CA 1
ATOM 672 C C . LYS A 1 92 ? -9.439 43.692 29.965 1.00 9.66 85 LYS A C 1
ATOM 673 O O . LYS A 1 92 ? -8.659 44.405 30.599 1.00 9.00 85 LYS A O 1
ATOM 679 N N . GLN A 1 93 ? -10.182 42.744 30.567 1.00 10.38 86 GLN A N 1
ATOM 680 C CA . GLN A 1 93 ? -10.088 42.485 31.967 1.00 12.34 86 GLN A CA 1
ATOM 681 C C . GLN A 1 93 ? -8.695 42.032 32.371 1.00 10.53 86 GLN A C 1
ATOM 682 O O . GLN A 1 93 ? -8.131 42.484 33.360 1.00 13.13 86 GLN A O 1
ATOM 688 N N . ALA A 1 94 ? -8.130 41.108 31.551 1.00 9.33 87 ALA A N 1
ATOM 689 C CA . ALA A 1 94 ? -6.782 40.629 31.848 1.00 9.41 87 ALA A CA 1
ATOM 690 C C . ALA A 1 94 ? -5.790 41.795 31.721 1.00 7.99 87 ALA A C 1
ATOM 691 O O . ALA A 1 94 ? -4.893 41.859 32.600 1.00 9.35 87 ALA A O 1
ATOM 693 N N . ALA A 1 95 ? -5.967 42.638 30.713 1.00 9.53 88 ALA A N 1
ATOM 694 C CA . ALA A 1 95 ? -5.052 43.792 30.623 1.00 10.00 88 ALA A CA 1
ATOM 695 C C . ALA A 1 95 ? -5.114 44.658 31.866 1.00 10.44 88 ALA A C 1
ATOM 696 O O . ALA A 1 95 ? -4.059 45.057 32.397 1.00 10.24 88 ALA A O 1
ATOM 698 N N . GLU A 1 96 ? -6.343 44.912 32.395 1.00 11.26 89 GLU A N 1
ATOM 699 C CA . GLU A 1 96 ? -6.369 45.699 33.657 1.00 11.41 89 GLU A CA 1
ATOM 700 C C . GLU A 1 96 ? -5.643 45.008 34.797 1.00 12.43 89 GLU A C 1
ATOM 701 O O . GLU A 1 96 ? -4.968 45.725 35.587 1.00 12.95 89 GLU A O 1
ATOM 707 N N . ASN A 1 97 ? -5.705 43.686 34.931 1.00 10.95 90 ASN A N 1
ATOM 708 C CA . ASN A 1 97 ? -4.963 43.007 35.978 1.00 12.68 90 ASN A CA 1
ATOM 709 C C . ASN A 1 97 ? -3.453 43.115 35.752 1.00 11.89 90 ASN A C 1
ATOM 710 O O . ASN A 1 97 ? -2.704 43.186 36.711 1.00 11.24 90 ASN A O 1
ATOM 715 N N . ILE A 1 98 ? -3.028 43.063 34.472 1.00 10.62 91 ILE A N 1
ATOM 716 C CA . ILE A 1 98 ? -1.570 43.153 34.221 1.00 10.92 91 ILE A CA 1
ATOM 717 C C . ILE A 1 98 ? -1.064 44.553 34.533 1.00 11.58 91 ILE A C 1
ATOM 718 O O . ILE A 1 98 ? 0.018 44.677 35.130 1.00 11.66 91 ILE A O 1
ATOM 723 N N . LYS A 1 99 ? -1.862 45.568 34.199 1.00 9.85 92 LYS A N 1
ATOM 724 C CA . LYS A 1 99 ? -1.528 46.945 34.600 1.00 10.87 92 LYS A CA 1
ATOM 725 C C . LYS A 1 99 ? -1.435 47.060 36.131 1.00 11.27 92 LYS A C 1
ATOM 726 O O . LYS A 1 99 ? -0.527 47.758 36.604 1.00 10.73 92 LYS A O 1
ATOM 732 N N . ALA A 1 100 ? -2.295 46.351 36.829 1.00 10.32 93 ALA A N 1
ATOM 733 C CA . ALA A 1 100 ? -2.240 46.342 38.287 1.00 12.72 93 ALA A CA 1
ATOM 734 C C . ALA A 1 100 ? -0.952 45.719 38.781 1.00 13.81 93 ALA A C 1
ATOM 735 O O . ALA A 1 100 ? -0.280 46.160 39.746 1.00 13.92 93 ALA A O 1
ATOM 737 N N . LEU A 1 101 ? -0.538 44.633 38.068 1.00 12.76 94 LEU A N 1
ATOM 738 C CA . LEU A 1 101 ? 0.680 43.953 38.460 1.00 12.71 94 LEU A CA 1
ATOM 739 C C . LEU A 1 101 ? 1.899 44.844 38.225 1.00 13.54 94 LEU A C 1
ATOM 740 O O . LEU A 1 101 ? 2.803 44.901 39.088 1.00 13.90 94 LEU A O 1
ATOM 745 N N . ILE A 1 102 ? 1.921 45.584 37.123 1.00 11.16 95 ILE A N 1
ATOM 746 C CA . ILE A 1 102 ? 3.004 46.532 36.851 1.00 11.47 95 ILE A CA 1
ATOM 747 C C . ILE A 1 102 ? 3.030 47.581 37.952 1.00 12.55 95 ILE A C 1
ATOM 748 O O . ILE A 1 102 ? 4.058 47.895 38.522 1.00 12.68 95 ILE A O 1
ATOM 753 N N . ASP A 1 103 ? 1.830 48.118 38.225 1.00 13.14 96 ASP A N 1
ATOM 754 C CA . ASP A 1 103 ? 1.702 49.083 39.335 1.00 14.68 96 ASP A CA 1
ATOM 755 C C . ASP A 1 103 ? 2.230 48.566 40.665 1.00 15.00 96 ASP A C 1
ATOM 756 O O . ASP A 1 103 ? 2.817 49.366 41.391 1.00 13.98 96 ASP A O 1
ATOM 761 N N . GLN A 1 104 ? 2.040 47.288 41.013 1.00 15.05 97 GLN A N 1
ATOM 762 C CA . GLN A 1 104 ? 2.622 46.750 42.230 1.00 16.76 97 GLN A CA 1
ATOM 763 C C . GLN A 1 104 ? 4.156 46.830 42.216 1.00 17.68 97 GLN A C 1
ATOM 764 O O . GLN A 1 104 ? 4.755 47.142 43.227 1.00 16.20 97 GLN A O 1
ATOM 770 N N . GLU A 1 105 ? 4.790 46.551 41.053 1.00 16.89 98 GLU A N 1
ATOM 771 C CA . GLU A 1 105 ? 6.232 46.773 40.968 1.00 17.02 98 GLU A CA 1
ATOM 772 C C . GLU A 1 105 ? 6.563 48.246 41.098 1.00 16.58 98 GLU A C 1
ATOM 773 O O . GLU A 1 105 ? 7.581 48.562 41.739 1.00 17.31 98 GLU A O 1
ATOM 779 N N . VAL A 1 106 ? 5.797 49.124 40.475 1.00 15.48 99 VAL A N 1
ATOM 780 C CA . VAL A 1 106 ? 6.080 50.576 40.600 1.00 15.89 99 VAL A CA 1
ATOM 781 C C . VAL A 1 106 ? 5.976 51.028 42.043 1.00 15.84 99 VAL A C 1
ATOM 782 O O . VAL A 1 106 ? 6.879 51.745 42.548 1.00 15.66 99 VAL A O 1
ATOM 786 N N . LYS A 1 107 ? 4.935 50.627 42.756 1.00 18.29 100 LYS A N 1
ATOM 787 C CA . LYS A 1 107 ? 4.877 50.911 44.203 1.00 19.58 100 LYS A CA 1
ATOM 788 C C . LYS A 1 107 ? 5.932 50.269 45.034 1.00 20.16 100 LYS A C 1
ATOM 789 O O . LYS A 1 107 ? 6.230 50.805 46.138 1.00 21.85 100 LYS A O 1
ATOM 795 N N . ASN A 1 108 ? 6.595 49.197 44.626 1.00 21.36 101 ASN A N 1
ATOM 796 C CA . ASN A 1 108 ? 7.766 48.677 45.279 1.00 21.92 101 ASN A CA 1
ATOM 797 C C . ASN A 1 108 ? 9.081 49.306 44.883 1.00 20.36 101 ASN A C 1
ATOM 798 O O . ASN A 1 108 ? 10.113 48.812 45.352 1.00 21.32 101 ASN A O 1
ATOM 803 N N . GLY A 1 109 ? 9.134 50.353 44.070 1.00 18.47 102 GLY A N 1
ATOM 804 C CA . GLY A 1 109 ? 10.371 51.062 43.825 1.00 17.50 102 GLY A CA 1
ATOM 805 C C . GLY A 1 109 ? 10.990 50.876 42.439 1.00 16.69 102 GLY A C 1
ATOM 806 O O . GLY A 1 109 ? 11.986 51.535 42.122 1.00 16.13 102 GLY A O 1
ATOM 807 N N . ILE A 1 110 ? 10.393 50.006 41.645 1.00 15.88 103 ILE A N 1
ATOM 808 C CA . ILE A 1 110 ? 10.935 49.832 40.266 1.00 14.00 103 ILE A CA 1
ATOM 809 C C . ILE A 1 110 ? 10.037 50.537 39.269 1.00 14.28 103 ILE A C 1
ATOM 810 O O . ILE A 1 110 ? 8.876 50.194 39.118 1.00 15.22 103 ILE A O 1
ATOM 815 N N . PRO A 1 111 ? 10.552 51.571 38.604 1.00 15.17 104 PRO A N 1
ATOM 816 C CA . PRO A 1 111 ? 9.758 52.432 37.736 1.00 13.94 104 PRO A CA 1
ATOM 817 C C . PRO A 1 111 ? 9.298 51.623 36.534 1.00 13.74 104 PRO A C 1
ATOM 818 O O . PRO A 1 111 ? 10.004 50.722 36.095 1.00 11.65 104 PRO A O 1
ATOM 822 N N . SER A 1 112 ? 8.138 51.999 35.966 1.00 13.57 105 SER A N 1
ATOM 823 C CA . SER A 1 112 ? 7.635 51.195 34.831 1.00 12.97 105 SER A CA 1
ATOM 824 C C . SER A 1 112 ? 8.597 51.258 33.673 1.00 11.45 105 SER A C 1
ATOM 825 O O . SER A 1 112 ? 8.686 50.262 32.900 1.00 10.15 105 SER A O 1
ATOM 828 N N . ASN A 1 113 ? 9.385 52.342 33.487 1.00 11.87 106 ASN A N 1
ATOM 829 C CA . ASN A 1 113 ? 10.355 52.356 32.382 1.00 12.68 106 ASN A CA 1
ATOM 830 C C . ASN A 1 113 ? 11.584 51.505 32.635 1.00 11.00 106 ASN A C 1
ATOM 831 O O . ASN A 1 113 ? 12.528 51.481 31.813 1.00 11.95 106 ASN A O 1
ATOM 836 N N . ARG A 1 114 ? 11.627 50.781 33.776 1.00 9.76 107 ARG A N 1
ATOM 837 C CA . ARG A 1 114 ? 12.573 49.713 33.979 1.00 9.70 107 ARG A CA 1
ATOM 838 C C . ARG A 1 114 ? 11.916 48.339 34.024 1.00 9.67 107 ARG A C 1
ATOM 839 O O . ARG A 1 114 ? 12.460 47.421 34.637 1.00 9.93 107 ARG A O 1
ATOM 847 N N . ILE A 1 115 ? 10.771 48.201 33.360 1.00 8.63 108 ILE A N 1
ATOM 848 C CA . ILE A 1 115 ? 10.023 46.937 33.325 1.00 8.70 108 ILE A CA 1
ATOM 849 C C . ILE A 1 115 ? 9.773 46.529 31.874 1.00 9.09 108 ILE A C 1
ATOM 850 O O . ILE A 1 115 ? 9.341 47.366 31.105 1.00 10.41 108 ILE A O 1
ATOM 855 N N . ILE A 1 116 ? 10.123 45.315 31.535 1.00 7.51 109 ILE A N 1
ATOM 856 C CA . ILE A 1 116 ? 9.752 44.714 30.247 1.00 7.37 109 ILE A CA 1
ATOM 857 C C . ILE A 1 116 ? 8.562 43.793 30.520 1.00 7.64 109 ILE A C 1
ATOM 858 O O . ILE A 1 116 ? 8.592 43.059 31.488 1.00 9.27 109 ILE A O 1
ATOM 863 N N . LEU A 1 117 ? 7.558 43.924 29.663 1.00 8.22 110 LEU A N 1
ATOM 864 C CA . LEU A 1 117 ? 6.436 42.954 29.720 1.00 7.54 110 LEU A CA 1
ATOM 865 C C . LEU A 1 117 ? 6.520 41.974 28.598 1.00 8.38 110 LEU A C 1
ATOM 866 O O . LEU A 1 117 ? 6.803 42.419 27.435 1.00 10.38 110 LEU A O 1
ATOM 871 N N . GLY A 1 118 ? 6.357 40.695 28.814 1.00 7.19 111 GLY A N 1
ATOM 872 C CA . GLY A 1 118 ? 6.443 39.765 27.648 1.00 7.60 111 GLY A CA 1
ATOM 873 C C . GLY A 1 118 ? 5.598 38.531 27.971 1.00 6.30 111 GLY A C 1
ATOM 874 O O . GLY A 1 118 ? 4.967 38.438 29.009 1.00 7.94 111 GLY A O 1
ATOM 875 N N . GLY A 1 119 ? 5.550 37.668 26.966 1.00 6.59 112 GLY A N 1
ATOM 876 C CA . GLY A 1 119 ? 4.807 36.416 27.210 1.00 6.32 112 GLY A CA 1
ATOM 877 C C . GLY A 1 119 ? 4.872 35.494 25.966 1.00 7.61 112 GLY A C 1
ATOM 878 O O . GLY A 1 119 ? 5.390 35.848 24.903 1.00 7.07 112 GLY A O 1
ATOM 879 N N . PHE A 1 120 ? 4.204 34.361 26.190 1.00 5.60 113 PHE A N 1
ATOM 880 C CA . PHE A 1 120 ? 4.242 33.268 25.183 1.00 7.51 113 PHE A CA 1
ATOM 881 C C . PHE A 1 120 ? 2.821 33.032 24.732 1.00 6.81 113 PHE A C 1
ATOM 882 O O . PHE A 1 120 ? 1.915 32.903 25.566 1.00 7.00 113 PHE A O 1
ATOM 890 N N . SER A 1 121 ? 2.542 32.971 23.447 1.00 5.39 114 SER A N 1
ATOM 891 C CA . SER A 1 121 ? 1.226 32.640 22.884 1.00 5.09 114 SER A CA 1
ATOM 892 C C . SER A 1 121 ? 0.187 33.555 23.505 1.00 5.32 114 SER A C 1
ATOM 893 O O . SER A 1 121 ? 0.411 34.779 23.345 1.00 5.42 114 SER A O 1
ATOM 896 N N . GLN A 1 122 ? -0.916 33.111 24.173 1.00 6.63 115 GLN A N 1
ATOM 897 C CA . GLN A 1 122 ? -1.919 34.134 24.527 1.00 7.60 115 GLN A CA 1
ATOM 898 C C . GLN A 1 122 ? -1.305 35.099 25.555 1.00 6.38 115 GLN A C 1
ATOM 899 O O . GLN A 1 122 ? -1.705 36.279 25.623 1.00 8.42 115 GLN A O 1
ATOM 905 N N . GLY A 1 123 ? -0.277 34.667 26.351 1.00 6.63 116 GLY A N 1
ATOM 906 C CA . GLY A 1 123 ? 0.422 35.602 27.203 1.00 5.93 116 GLY A CA 1
ATOM 907 C C . GLY A 1 123 ? 1.262 36.669 26.454 1.00 7.66 116 GLY A C 1
ATOM 908 O O . GLY A 1 123 ? 1.378 37.804 26.973 1.00 7.24 116 GLY A O 1
ATOM 909 N N . GLY A 1 124 ? 1.804 36.291 25.310 1.00 5.97 117 GLY A N 1
ATOM 910 C CA . GLY A 1 124 ? 2.449 37.332 24.466 1.00 7.03 117 GLY A CA 1
ATOM 911 C C . GLY A 1 124 ? 1.470 38.268 23.822 1.00 7.81 117 GLY A C 1
ATOM 912 O O . GLY A 1 124 ? 1.697 39.500 23.715 1.00 8.72 117 GLY A O 1
ATOM 913 N N . ALA A 1 125 ? 0.368 37.698 23.367 1.00 7.48 118 ALA A N 1
ATOM 914 C CA . ALA A 1 125 ? -0.726 38.537 22.841 1.00 7.11 118 ALA A CA 1
ATOM 915 C C . ALA A 1 125 ? -1.160 39.538 23.881 1.00 6.67 118 ALA A C 1
ATOM 916 O O . ALA A 1 125 ? -1.321 40.727 23.598 1.00 7.18 118 ALA A O 1
ATOM 918 N N . LEU A 1 126 ? -1.365 39.060 25.084 1.00 6.41 119 LEU A N 1
ATOM 919 C CA . LEU A 1 126 ? -1.742 39.974 26.191 1.00 6.45 119 LEU A CA 1
ATOM 920 C C . LEU A 1 126 ? -0.691 40.999 26.526 1.00 6.87 119 LEU A C 1
ATOM 921 O O . LEU A 1 126 ? -0.952 42.147 26.857 1.00 8.23 119 LEU A O 1
ATOM 926 N N . SER A 1 127 ? 0.622 40.606 26.465 1.00 7.81 120 SER A N 1
ATOM 927 C CA . SER A 1 127 ? 1.647 41.627 26.670 1.00 8.15 120 SER A CA 1
ATOM 928 C C . SER A 1 127 ? 1.617 42.701 25.630 1.00 8.69 120 SER A C 1
ATOM 929 O O . SER A 1 127 ? 1.798 43.882 25.947 1.00 10.21 120 SER A O 1
ATOM 932 N N . LEU A 1 128 ? 1.432 42.356 24.359 1.00 6.41 121 LEU A N 1
ATOM 933 C CA . LEU A 1 128 ? 1.282 43.406 23.343 1.00 5.77 121 LEU A CA 1
ATOM 934 C C . LEU A 1 128 ? 0.065 44.268 23.590 1.00 7.16 121 LEU A C 1
ATOM 935 O O . LEU A 1 128 ? 0.181 45.484 23.529 1.00 7.14 121 LEU A O 1
ATOM 940 N N . TYR A 1 129 ? -1.076 43.677 23.847 1.00 6.80 122 TYR A N 1
ATOM 941 C CA . TYR A 1 129 ? -2.310 44.410 24.031 1.00 8.00 122 TYR A CA 1
ATOM 942 C C . TYR A 1 129 ? -2.160 45.406 25.180 1.00 7.49 122 TYR A C 1
ATOM 943 O O . TYR A 1 129 ? -2.522 46.574 25.115 1.00 9.32 122 TYR A O 1
ATOM 952 N N . THR A 1 130 ? -1.540 44.873 26.278 1.00 8.19 123 THR A N 1
ATOM 953 C CA . THR A 1 130 ? -1.426 45.649 27.509 1.00 8.34 123 THR A CA 1
ATOM 954 C C . THR A 1 130 ? -0.474 46.825 27.246 1.00 7.49 123 THR A C 1
ATOM 955 O O . THR A 1 130 ? -0.733 47.993 27.576 1.00 8.43 123 THR A O 1
ATOM 959 N N . ALA A 1 131 ? 0.677 46.518 26.634 1.00 8.48 124 ALA A N 1
ATOM 960 C CA . ALA A 1 131 ? 1.677 47.623 26.474 1.00 8.00 124 ALA A CA 1
ATOM 961 C C . ALA A 1 131 ? 1.152 48.684 25.552 1.00 9.68 124 ALA A C 1
ATOM 962 O O . ALA A 1 131 ? 1.428 49.873 25.733 1.00 11.39 124 ALA A O 1
ATOM 964 N N . LEU A 1 132 ? 0.410 48.365 24.494 1.00 10.00 125 LEU A N 1
ATOM 965 C CA . LEU A 1 132 ? -0.131 49.318 23.551 1.00 10.61 125 LEU A CA 1
ATOM 966 C C . LEU A 1 132 ? -1.377 50.035 24.012 1.00 12.56 125 LEU A C 1
ATOM 967 O O . LEU A 1 132 ? -1.974 50.842 23.252 1.00 15.82 125 LEU A O 1
ATOM 972 N N . THR A 1 133 ? -1.867 49.778 25.197 1.00 10.35 126 THR A N 1
ATOM 973 C CA . THR A 1 133 ? -3.093 50.391 25.674 1.00 11.61 126 THR A CA 1
ATOM 974 C C . THR A 1 133 ? -2.911 51.003 27.059 1.00 12.87 126 THR A C 1
ATOM 975 O O . THR A 1 133 ? -3.868 51.497 27.615 1.00 19.14 126 THR A O 1
ATOM 979 N N . THR A 1 134 ? -1.731 50.908 27.664 1.00 11.60 127 THR A N 1
ATOM 980 C CA . THR A 1 134 ? -1.525 51.478 28.984 1.00 11.00 127 THR A CA 1
ATOM 981 C C . THR A 1 134 ? -0.852 52.843 28.904 1.00 10.37 127 THR A C 1
ATOM 982 O O . THR A 1 134 ? -0.113 53.058 27.973 1.00 12.41 127 THR A O 1
ATOM 986 N N . GLN A 1 135 ? -1.108 53.745 29.920 1.00 13.74 128 GLN A N 1
ATOM 987 C CA . GLN A 1 135 ? -0.192 54.906 29.805 1.00 14.41 128 GLN A CA 1
ATOM 988 C C . GLN A 1 135 ? 0.993 54.732 30.787 1.00 12.53 128 GLN A C 1
ATOM 989 O O . GLN A 1 135 ? 1.691 55.714 30.924 1.00 13.01 128 GLN A O 1
ATOM 995 N N . GLN A 1 136 ? 1.198 53.517 31.271 1.00 11.45 129 GLN A N 1
ATOM 996 C CA . GLN A 1 136 ? 2.473 53.238 31.946 1.00 8.98 129 GLN A CA 1
ATOM 997 C C . GLN A 1 136 ? 3.614 53.092 30.958 1.00 10.06 129 GLN A C 1
ATOM 998 O O . GLN A 1 136 ? 3.498 52.201 30.115 1.00 10.08 129 GLN A O 1
ATOM 1004 N N . LYS A 1 137 ? 4.663 53.895 31.010 1.00 10.50 130 LYS A N 1
ATOM 1005 C CA . LYS A 1 137 ? 5.739 53.804 30.009 1.00 10.79 130 LYS A CA 1
ATOM 1006 C C . LYS A 1 137 ? 6.528 52.546 30.367 1.00 10.78 130 LYS A C 1
ATOM 1007 O O . LYS A 1 137 ? 6.910 52.359 31.516 1.00 13.50 130 LYS A O 1
ATOM 1013 N N . LEU A 1 138 ? 6.732 51.664 29.390 1.00 9.65 131 LEU A N 1
ATOM 1014 C CA . LEU A 1 138 ? 7.463 50.426 29.702 1.00 9.62 131 LEU A CA 1
ATOM 1015 C C . LEU A 1 138 ? 8.773 50.420 28.924 1.00 10.19 131 LEU A C 1
ATOM 1016 O O . LEU A 1 138 ? 8.976 51.130 27.941 1.00 11.27 131 LEU A O 1
ATOM 1021 N N . ALA A 1 139 ? 9.708 49.548 29.411 1.00 10.00 132 ALA A N 1
ATOM 1022 C CA . ALA A 1 139 ? 11.002 49.509 28.716 1.00 10.5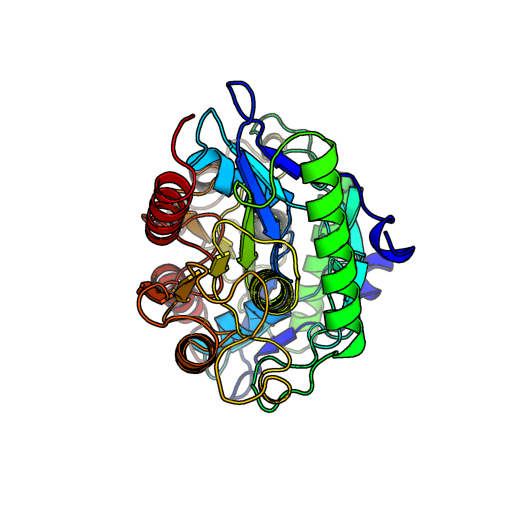1 132 ALA A CA 1
ATOM 1023 C C . ALA A 1 139 ? 10.971 48.711 27.412 1.00 12.57 132 ALA A C 1
ATOM 1024 O O . ALA A 1 139 ? 11.869 48.941 26.608 1.00 13.53 132 ALA A O 1
ATOM 1026 N N . GLY A 1 140 ? 10.023 47.802 27.215 1.00 8.64 133 GLY A N 1
ATOM 1027 C CA . GLY A 1 140 ? 10.081 46.953 26.037 1.00 6.08 133 GLY A CA 1
ATOM 1028 C C . GLY A 1 140 ? 9.134 45.786 26.217 1.00 8.33 133 GLY A C 1
ATOM 1029 O O . GLY A 1 140 ? 8.590 45.604 27.286 1.00 7.81 133 GLY A O 1
ATOM 1030 N N . VAL A 1 141 ? 8.926 45.073 25.129 1.00 6.99 134 VAL A N 1
ATOM 1031 C CA . VAL A 1 141 ? 8.021 43.942 25.131 1.00 7.27 134 VAL A CA 1
ATOM 1032 C C . VAL A 1 141 ? 8.708 42.765 24.403 1.00 6.21 134 VAL A C 1
ATOM 1033 O O . VAL A 1 141 ? 9.326 42.969 23.342 1.00 6.22 134 VAL A O 1
ATOM 1037 N N . THR A 1 142 ? 8.582 41.572 24.944 1.00 7.30 135 THR A N 1
ATOM 1038 C CA . THR A 1 142 ? 9.052 40.382 24.275 1.00 8.72 135 THR A CA 1
ATOM 1039 C C . THR A 1 142 ? 7.827 39.510 23.970 1.00 7.59 135 THR A C 1
ATOM 1040 O O . THR A 1 142 ? 7.224 38.892 24.878 1.00 9.39 135 THR A O 1
ATOM 1044 N N . ALA A 1 143 ? 7.500 39.409 22.691 1.00 7.76 136 ALA A N 1
ATOM 1045 C CA . ALA A 1 143 ? 6.252 38.723 22.332 1.00 6.97 136 ALA A CA 1
ATOM 1046 C C . ALA A 1 143 ? 6.557 37.435 21.588 1.00 8.58 136 ALA A C 1
ATOM 1047 O O . ALA A 1 143 ? 7.028 37.509 20.470 1.00 8.25 136 ALA A O 1
ATOM 1049 N N . LEU A 1 144 ? 6.354 36.293 22.196 1.00 7.48 137 LEU A N 1
ATOM 1050 C CA . LEU A 1 144 ? 6.874 35.031 21.679 1.00 6.66 137 LEU A CA 1
ATOM 1051 C C . LEU A 1 144 ? 5.711 34.178 21.155 1.00 9.17 137 LEU A C 1
ATOM 1052 O O . LEU A 1 144 ? 4.751 33.983 21.879 1.00 6.86 137 LEU A O 1
ATOM 1057 N N . SER A 1 145 ? 5.838 33.704 19.936 1.00 6.94 138 SER A N 1
ATOM 1058 C CA . SER A 1 145 ? 4.843 32.826 19.284 1.00 6.87 138 SER A CA 1
ATOM 1059 C C . SER A 1 145 ? 3.413 33.293 19.486 1.00 7.61 138 SER A C 1
ATOM 1060 O O . SER A 1 145 ? 2.598 32.526 20.025 1.00 7.62 138 SER A O 1
ATOM 1063 N N . CYS A 1 146 ? 3.101 34.538 19.075 1.00 8.23 139 CYS A N 1
ATOM 1064 C CA . CYS A 1 146 ? 1.778 35.069 19.486 1.00 7.35 139 CYS A CA 1
ATOM 1065 C C . CYS A 1 146 ? 1.228 35.899 18.354 1.00 9.71 139 CYS A C 1
ATOM 1066 O O . CYS A 1 146 ? 1.600 35.826 17.160 1.00 8.65 139 CYS A O 1
ATOM 1069 N N . TRP A 1 147 ? 0.282 36.753 18.708 1.00 7.86 140 TRP A N 1
ATOM 1070 C CA . TRP A 1 147 ? -0.522 37.571 17.795 1.00 7.71 140 TRP A CA 1
ATOM 1071 C C . TRP A 1 147 ? -0.950 38.833 18.540 1.00 8.51 140 TRP A C 1
ATOM 1072 O O . TRP A 1 147 ? -0.883 38.906 19.769 1.00 9.08 140 TRP A O 1
ATOM 1083 N N . LEU A 1 148 ? -1.428 39.831 17.787 1.00 8.61 141 LEU A N 1
ATOM 1084 C CA . LEU A 1 148 ? -1.979 41.025 18.473 1.00 8.36 141 LEU A CA 1
ATOM 1085 C C . LEU A 1 148 ? -3.473 40.808 18.604 1.00 8.89 141 LEU A C 1
ATOM 1086 O O . LEU A 1 148 ? -4.204 40.653 17.595 1.00 10.08 141 LEU A O 1
ATOM 1091 N N . PRO A 1 149 ? -3.992 40.716 19.791 1.00 7.80 142 PRO A N 1
ATOM 1092 C CA . PRO A 1 149 ? -5.441 40.492 19.980 1.00 9.15 142 PRO A CA 1
ATOM 1093 C C . PRO A 1 149 ? -6.258 41.710 19.575 1.00 8.67 142 PRO A C 1
ATOM 1094 O O . PRO A 1 149 ? -5.737 42.811 19.704 1.00 8.60 142 PRO A O 1
ATOM 1098 N N . LEU A 1 150 ? -7.478 41.520 19.134 1.00 9.23 143 LEU A N 1
ATOM 1099 C CA . LEU A 1 150 ? -8.376 42.627 18.776 1.00 8.77 143 LEU A CA 1
ATOM 1100 C C . LEU A 1 150 ? -7.704 43.639 17.816 1.00 10.44 143 LEU A C 1
ATOM 1101 O O . LEU A 1 150 ? -7.728 44.825 17.982 1.00 12.93 143 LEU A O 1
ATOM 1106 N N . ARG A 1 151 ? -7.105 43.066 16.788 1.00 11.22 144 ARG A N 1
ATOM 1107 C CA . ARG A 1 151 ? -6.210 43.846 15.904 1.00 14.51 144 ARG A CA 1
ATOM 1108 C C . ARG A 1 151 ? -6.998 44.914 15.187 1.00 16.12 144 ARG A C 1
ATOM 1109 O O . ARG A 1 151 ? -6.538 46.067 15.039 1.00 14.95 144 ARG A O 1
ATOM 1117 N N . ALA A 1 152 ? -8.225 44.542 14.772 1.00 14.14 145 ALA A N 1
ATOM 1118 C CA . ALA A 1 152 ? -9.044 45.547 14.060 1.00 16.30 145 ALA A CA 1
ATOM 1119 C C . ALA A 1 152 ? -9.471 46.687 14.968 1.00 15.60 145 ALA A C 1
ATOM 1120 O O . ALA A 1 152 ? -9.961 47.704 14.400 1.00 17.55 145 ALA A O 1
ATOM 1122 N N . SER A 1 153 ? -9.366 46.710 16.270 1.00 13.04 146 SER A N 1
ATOM 1123 C CA . SER A 1 153 ? -9.718 47.758 17.159 1.00 14.57 146 SER A CA 1
ATOM 1124 C C . SER A 1 153 ? -8.598 48.814 17.254 1.00 14.72 146 SER A C 1
ATOM 1125 O O . SER A 1 153 ? -8.818 49.862 17.845 1.00 17.76 146 SER A O 1
ATOM 1128 N N . PHE A 1 154 ? -7.422 48.471 16.724 1.00 15.59 147 PHE A N 1
ATOM 1129 C CA . PHE A 1 154 ? -6.303 49.407 16.795 1.00 15.63 147 PHE A CA 1
ATOM 1130 C C . PHE A 1 154 ? -6.326 50.402 15.668 1.00 17.26 147 PHE A C 1
ATOM 1131 O O . PHE A 1 154 ? -6.933 50.130 14.615 1.00 15.71 147 PHE A O 1
ATOM 1139 N N . PRO A 1 155 ? -5.658 51.550 15.830 1.00 17.36 148 PRO A N 1
ATOM 1140 C CA . PRO A 1 155 ? -5.548 52.515 14.752 1.00 18.24 148 PRO A CA 1
ATOM 1141 C C . PRO A 1 155 ? -5.043 51.971 13.450 1.00 18.97 148 PRO A C 1
ATOM 1142 O O . PRO A 1 155 ? -4.205 51.017 13.501 1.00 18.60 148 PRO A O 1
ATOM 1146 N N . GLN A 1 156 ? -5.344 52.494 12.245 1.00 21.70 149 GLN A N 1
ATOM 1147 C CA . GLN A 1 156 ? -4.511 52.087 11.098 1.00 24.43 149 GLN A CA 1
ATOM 1148 C C . GLN A 1 156 ? -3.155 52.760 10.972 1.00 24.06 149 GLN A C 1
ATOM 1149 O O . GLN A 1 156 ? -2.389 52.412 10.028 1.00 27.64 149 GLN A O 1
ATOM 1155 N N . GLY A 1 157 ? -2.753 53.621 11.835 1.00 21.20 150 GLY A N 1
ATOM 1156 C CA . GLY A 1 157 ? -1.485 54.309 11.912 1.00 18.41 150 GLY A CA 1
ATOM 1157 C C . GLY A 1 157 ? -0.984 54.234 13.361 1.00 16.82 150 GLY A C 1
ATOM 1158 O O . GLY A 1 157 ? -1.319 53.322 14.105 1.00 14.66 150 GLY A O 1
ATOM 1159 N N . PRO A 1 158 ? -0.172 55.219 13.743 1.00 14.53 151 PRO A N 1
ATOM 1160 C CA . PRO A 1 158 ? 0.424 55.188 15.069 1.00 12.50 151 PRO A CA 1
ATOM 1161 C C . PRO A 1 158 ? -0.553 55.273 16.197 1.00 13.65 151 PRO A C 1
ATOM 1162 O O . PRO A 1 158 ? -1.626 55.897 15.968 1.00 14.89 151 PRO A O 1
ATOM 1166 N N . ILE A 1 159 ? -0.232 54.678 17.328 1.00 12.70 152 ILE A N 1
ATOM 1167 C CA . ILE A 1 159 ? -1.126 54.642 18.478 1.00 13.01 152 ILE A CA 1
ATOM 1168 C C . ILE A 1 159 ? -0.925 55.866 19.378 1.00 13.57 152 ILE A C 1
ATOM 1169 O O . ILE A 1 159 ? -1.819 56.217 20.125 1.00 14.90 152 ILE A O 1
ATOM 1174 N N . GLY A 1 160 ? 0.278 56.455 19.300 1.00 10.89 153 GLY A N 1
ATOM 1175 C CA . GLY A 1 160 ? 0.585 57.560 20.250 1.00 12.17 153 GLY A CA 1
ATOM 1176 C C . GLY A 1 160 ? 0.680 57.104 21.700 1.00 15.01 153 GLY A C 1
ATOM 1177 O O . GLY A 1 160 ? 0.791 55.908 21.987 1.00 13.27 153 GLY A O 1
ATOM 1178 N N . GLY A 1 161 ? 0.632 58.031 22.648 1.00 14.15 154 GLY A N 1
ATOM 1179 C CA . GLY A 1 161 ? 0.580 57.764 24.080 1.00 15.51 154 GLY A CA 1
ATOM 1180 C C . GLY A 1 161 ? 1.946 57.267 24.572 1.00 12.43 154 GLY A C 1
ATOM 1181 O O . GLY A 1 161 ? 2.936 57.402 23.832 1.00 14.41 154 GLY A O 1
ATOM 1182 N N . ALA A 1 162 ? 1.980 56.663 25.770 1.00 13.14 155 ALA A N 1
ATOM 1183 C CA . ALA A 1 162 ? 3.261 56.569 26.443 1.00 11.72 155 ALA A CA 1
ATOM 1184 C C . ALA A 1 162 ? 4.237 55.607 25.771 1.00 11.42 155 ALA A C 1
ATOM 1185 O O . ALA A 1 162 ? 5.473 55.801 25.912 1.00 10.80 155 ALA A O 1
ATOM 1187 N N . ASN A 1 163 ? 3.724 54.588 25.112 1.00 8.53 156 ASN A N 1
ATOM 1188 C CA . ASN A 1 163 ? 4.589 53.515 24.563 1.00 8.38 156 ASN A CA 1
ATOM 1189 C C . ASN A 1 163 ? 4.706 53.620 23.054 1.00 9.62 156 ASN A C 1
ATOM 1190 O O . ASN A 1 163 ? 5.082 52.646 22.349 1.00 9.41 156 ASN A O 1
ATOM 1195 N N . ARG A 1 164 ? 4.531 54.817 22.524 1.00 8.57 157 ARG A N 1
ATOM 1196 C CA . ARG A 1 164 ? 4.685 55.036 21.080 1.00 9.10 157 ARG A CA 1
ATOM 1197 C C . ARG A 1 164 ? 6.050 54.725 20.514 1.00 8.99 157 ARG A C 1
ATOM 1198 O O . ARG A 1 164 ? 6.158 54.395 19.336 1.00 8.63 157 ARG A O 1
ATOM 1206 N N . ASP A 1 165 ? 7.114 54.760 21.340 1.00 8.64 158 ASP A N 1
ATOM 1207 C CA . ASP A 1 165 ? 8.462 54.473 20.878 1.00 8.65 158 ASP A CA 1
ATOM 1208 C C . ASP A 1 165 ? 9.006 53.190 21.573 1.00 9.84 158 ASP A C 1
ATOM 1209 O O . ASP A 1 165 ? 10.223 53.034 21.596 1.00 9.85 158 ASP A O 1
ATOM 1214 N N . ILE A 1 166 ? 8.096 52.284 21.996 1.00 7.95 159 ILE A N 1
ATOM 1215 C CA . ILE A 1 166 ? 8.596 51.135 22.765 1.00 7.94 159 ILE A CA 1
ATOM 1216 C C . ILE A 1 166 ? 9.312 50.136 21.860 1.00 7.74 159 ILE A C 1
ATOM 1217 O O . ILE A 1 166 ? 8.972 49.970 20.696 1.00 8.20 159 ILE A O 1
ATOM 1222 N N . SER A 1 167 ? 10.316 49.468 22.450 1.00 7.39 160 SER A N 1
ATOM 1223 C CA . SER A 1 167 ? 11.064 48.457 21.733 1.00 7.50 160 SER A CA 1
ATOM 1224 C C . SER A 1 167 ? 10.305 47.119 21.819 1.00 5.85 160 SER A C 1
ATOM 1225 O O . SER A 1 167 ? 9.824 46.797 22.921 1.00 7.70 160 SER A O 1
ATOM 1228 N N . ILE A 1 168 ? 10.210 46.442 20.727 1.00 6.55 161 ILE A N 1
ATOM 1229 C CA . ILE A 1 168 ? 9.504 45.150 20.727 1.00 6.55 161 ILE A CA 1
ATOM 1230 C C . ILE A 1 168 ? 10.332 44.107 19.974 1.00 8.65 161 ILE A C 1
ATOM 1231 O O . ILE A 1 168 ? 10.778 44.389 18.877 1.00 8.37 161 ILE A O 1
ATOM 1236 N N . LEU A 1 169 ? 10.532 42.981 20.609 1.00 5.37 162 LEU A N 1
ATOM 1237 C CA . LEU A 1 169 ? 11.125 41.789 19.945 1.00 6.55 162 LEU A CA 1
ATOM 1238 C C . LEU A 1 169 ? 9.979 40.787 19.786 1.00 6.95 162 LEU A C 1
ATOM 1239 O O . LEU A 1 169 ? 9.481 40.368 20.833 1.00 7.09 162 LEU A O 1
ATOM 1244 N N . GLN A 1 170 ? 9.634 40.432 18.566 1.00 6.64 163 GLN A N 1
ATOM 1245 C CA . GLN A 1 170 ? 8.623 39.428 18.333 1.00 7.05 163 GLN A CA 1
ATOM 1246 C C . GLN A 1 170 ? 9.333 38.183 17.805 1.00 7.55 163 GLN A C 1
ATOM 1247 O O . GLN A 1 170 ? 10.150 38.310 16.887 1.00 7.23 163 GLN A O 1
ATOM 1253 N N . CYS A 1 171 ? 9.068 37.028 18.357 1.00 7.39 164 CYS A N 1
ATOM 1254 C CA . CYS A 1 171 ? 9.732 35.754 18.053 1.00 7.34 164 CYS A CA 1
ATOM 1255 C C . CYS A 1 171 ? 8.716 34.730 17.550 1.00 7.64 164 CYS A C 1
ATOM 1256 O O . CYS A 1 171 ? 7.618 34.690 18.083 1.00 8.77 164 CYS A O 1
ATOM 1259 N N . HIS A 1 172 ? 9.099 33.928 16.546 1.00 7.71 165 HIS A N 1
ATOM 1260 C CA . HIS A 1 172 ? 8.140 32.895 16.130 1.00 6.23 165 HIS A CA 1
ATOM 1261 C C . HIS A 1 172 ? 8.891 31.660 15.599 1.00 9.92 165 HIS A C 1
ATOM 1262 O O . HIS A 1 172 ? 9.972 31.792 15.036 1.00 8.83 165 HIS A O 1
ATOM 1269 N N . GLY A 1 173 ? 8.264 30.541 15.794 1.00 8.79 166 GLY A N 1
ATOM 1270 C CA . GLY A 1 173 ? 8.784 29.283 15.176 1.00 11.89 166 GLY A CA 1
ATOM 1271 C C . GLY A 1 173 ? 8.294 29.113 13.775 1.00 12.12 166 GLY A C 1
ATOM 1272 O O . GLY A 1 173 ? 7.128 29.375 13.446 1.00 13.60 166 GLY A O 1
ATOM 1273 N N . ASP A 1 174 ? 9.121 28.575 12.854 1.00 12.65 167 ASP A N 1
ATOM 1274 C CA . ASP A 1 174 ? 8.623 28.306 11.499 1.00 14.54 167 ASP A CA 1
ATOM 1275 C C . ASP A 1 174 ? 7.861 26.997 11.391 1.00 15.30 167 ASP A C 1
ATOM 1276 O O . ASP A 1 174 ? 7.404 26.658 10.271 1.00 18.78 167 ASP A O 1
ATOM 1281 N N . CYS A 1 175 ? 7.701 26.232 12.445 1.00 13.60 168 CYS A N 1
ATOM 1282 C CA . CYS A 1 175 ? 7.050 24.924 12.388 1.00 14.03 168 CYS A CA 1
ATOM 1283 C C . CYS A 1 175 ? 5.944 24.880 13.427 1.00 12.75 168 CYS A C 1
ATOM 1284 O O . CYS A 1 175 ? 5.679 23.848 14.021 1.00 11.91 168 CYS A O 1
ATOM 1287 N N . ASP A 1 176 ? 5.307 26.048 13.710 1.00 10.63 169 ASP A N 1
ATOM 1288 C CA . ASP A 1 176 ? 4.329 26.089 14.792 1.00 10.93 169 ASP A CA 1
ATOM 1289 C C . ASP A 1 176 ? 2.970 25.639 14.287 1.00 10.42 169 ASP A C 1
ATOM 1290 O O . ASP A 1 176 ? 2.394 26.297 13.410 1.00 9.74 169 ASP A O 1
ATOM 1295 N N . PRO A 1 177 ? 2.452 24.542 14.818 1.00 10.28 170 PRO A N 1
ATOM 1296 C CA . PRO A 1 177 ? 1.201 23.982 14.303 1.00 11.49 170 PRO A CA 1
ATOM 1297 C C . PRO A 1 177 ? -0.038 24.546 14.965 1.00 11.28 170 PRO A C 1
ATOM 1298 O O . PRO A 1 177 ? -1.168 24.211 14.560 1.00 12.64 170 PRO A O 1
ATOM 1302 N N . LEU A 1 178 ? 0.177 25.336 16.012 1.00 11.75 171 LEU A N 1
ATOM 1303 C CA . LEU A 1 178 ? -0.959 25.940 16.739 1.00 12.00 171 LEU A CA 1
ATOM 1304 C C . LEU A 1 178 ? -1.189 27.363 16.381 1.00 13.03 171 LEU A C 1
ATOM 1305 O O . LEU A 1 178 ? -2.271 27.805 15.986 1.00 12.36 171 LEU A O 1
ATOM 1310 N N . VAL A 1 179 ? -0.126 28.180 16.546 1.00 10.08 172 VAL A N 1
ATOM 1311 C CA . VAL A 1 179 ? -0.173 29.577 16.130 1.00 10.56 172 VAL A CA 1
ATOM 1312 C C . VAL A 1 179 ? 0.676 29.760 14.880 1.00 11.72 172 VAL A C 1
ATOM 1313 O O . VAL A 1 179 ? 1.885 29.768 15.026 1.00 10.80 172 VAL A O 1
ATOM 1317 N N . PRO A 1 180 ? 0.054 29.866 13.738 1.00 12.38 173 PRO A N 1
ATOM 1318 C CA . PRO A 1 180 ? 0.774 29.878 12.462 1.00 13.68 173 PRO A CA 1
ATOM 1319 C C . PRO A 1 180 ? 1.796 30.993 12.403 1.00 12.87 173 PRO A C 1
ATOM 1320 O O . PRO A 1 180 ? 1.529 32.118 12.894 1.00 11.48 173 PRO A O 1
ATOM 1324 N N . LEU A 1 181 ? 2.932 30.761 11.773 1.00 12.80 174 LEU A N 1
ATOM 1325 C CA . LEU A 1 181 ? 3.902 31.834 11.531 1.00 13.00 174 LEU A CA 1
ATOM 1326 C C . LEU A 1 181 ? 3.267 33.063 10.901 1.00 13.29 174 LEU A C 1
ATOM 1327 O O . LEU A 1 181 ? 3.640 34.203 11.255 1.00 12.32 174 LEU A O 1
ATOM 1332 N N . MET A 1 182 ? 2.270 32.938 10.036 1.00 14.06 175 MET A N 1
ATOM 1333 C CA . MET A 1 182 ? 1.574 34.080 9.453 1.00 17.08 175 MET A CA 1
ATOM 1334 C C . MET A 1 182 ? 1.094 35.045 10.532 1.00 16.78 175 MET A C 1
ATOM 1335 O O . MET A 1 182 ? 1.171 36.250 10.352 1.00 17.15 175 MET A O 1
ATOM 1340 N N . PHE A 1 183 ? 0.628 34.538 11.685 1.00 16.26 176 PHE A N 1
ATOM 1341 C CA . PHE A 1 183 ? 0.183 35.434 12.765 1.00 16.03 176 PHE A CA 1
ATOM 1342 C C . PHE A 1 183 ? 1.301 36.322 13.266 1.00 13.50 176 PHE A C 1
ATOM 1343 O O . PHE A 1 183 ? 1.044 37.530 13.477 1.00 13.28 176 PHE A O 1
ATOM 1351 N N . GLY A 1 184 ? 2.472 35.778 13.444 1.00 11.43 177 GLY A N 1
ATOM 1352 C CA . GLY A 1 184 ? 3.631 36.547 13.886 1.00 13.43 177 GLY A CA 1
ATOM 1353 C C . GLY A 1 184 ? 3.916 37.600 12.816 1.00 12.91 177 GLY A C 1
ATOM 1354 O O . GLY A 1 184 ? 4.126 38.756 13.125 1.00 13.22 177 GLY A O 1
ATOM 1355 N N . SER A 1 185 ? 3.947 37.137 11.563 1.00 12.12 178 SER A N 1
ATOM 1356 C CA . SER A 1 185 ? 4.260 38.101 10.498 1.00 11.92 178 SER A CA 1
ATOM 1357 C C . SER A 1 185 ? 3.298 39.271 10.385 1.00 12.17 178 SER A C 1
ATOM 1358 O O . SER A 1 185 ? 3.685 40.436 10.230 1.00 11.46 178 SER A O 1
ATOM 1361 N N . LEU A 1 186 ? 2.024 38.947 10.405 1.00 12.68 179 LEU A N 1
ATOM 1362 C CA . LEU A 1 186 ? 0.986 39.991 10.244 1.00 14.64 179 LEU A CA 1
ATOM 1363 C C . LEU A 1 186 ? 1.034 40.886 11.468 1.00 13.39 179 LEU A C 1
ATOM 1364 O O . LEU A 1 186 ? 0.858 42.103 11.338 1.00 13.65 179 LEU A O 1
ATOM 1369 N N . THR A 1 187 ? 1.347 40.307 12.659 1.00 11.83 180 THR A N 1
ATOM 1370 C CA . THR A 1 187 ? 1.498 41.139 13.838 1.00 10.95 180 THR A CA 1
ATOM 1371 C C . THR A 1 187 ? 2.671 42.101 13.749 1.00 11.02 180 THR A C 1
ATOM 1372 O O . THR A 1 187 ? 2.515 43.285 14.022 1.00 11.15 180 THR A O 1
ATOM 1376 N N . VAL A 1 188 ? 3.837 41.647 13.342 1.00 10.23 181 VAL A N 1
ATOM 1377 C CA . VAL A 1 188 ? 5.003 42.592 13.218 1.00 11.61 181 VAL A CA 1
ATOM 1378 C C . VAL A 1 188 ? 4.672 43.690 12.230 1.00 10.07 181 VAL A C 1
ATOM 1379 O O . VAL A 1 188 ? 4.955 44.878 12.410 1.00 9.56 181 VAL A O 1
ATOM 1383 N N . GLU A 1 189 ? 3.991 43.336 11.097 1.00 12.07 182 GLU A N 1
ATOM 1384 C CA . GLU A 1 189 ? 3.575 44.368 10.141 1.00 15.40 182 GLU A CA 1
ATOM 1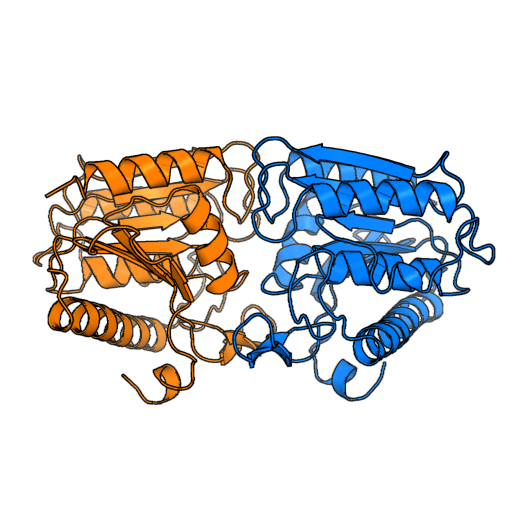385 C C . GLU A 1 189 ? 2.734 45.452 10.787 1.00 13.72 182 GLU A C 1
ATOM 1386 O O . GLU A 1 189 ? 2.914 46.676 10.600 1.00 13.47 182 GLU A O 1
ATOM 1392 N N . LYS A 1 190 ? 1.743 45.014 11.590 1.00 11.30 183 LYS A N 1
ATOM 1393 C CA . LYS A 1 190 ? 0.835 45.920 12.249 1.00 11.46 183 LYS A CA 1
ATOM 1394 C C . LYS A 1 190 ? 1.607 46.727 13.305 1.00 11.51 183 LYS A C 1
ATOM 1395 O O . LYS A 1 190 ? 1.440 47.939 13.401 1.00 11.41 183 LYS A O 1
ATOM 1401 N N . LEU A 1 191 ? 2.520 46.050 14.025 1.00 9.94 184 LEU A N 1
ATOM 1402 C CA . LEU A 1 191 ? 3.285 46.795 15.033 1.00 8.92 184 LEU A CA 1
ATOM 1403 C C . LEU A 1 191 ? 4.160 47.867 14.391 1.00 11.21 184 LEU A C 1
ATOM 1404 O O . LEU A 1 191 ? 4.321 48.951 15.032 1.00 9.27 184 LEU A O 1
ATOM 1409 N N . LYS A 1 192 ? 4.671 47.648 13.189 1.00 9.99 185 LYS A N 1
ATOM 1410 C CA . LYS A 1 192 ? 5.521 48.684 12.553 1.00 10.62 185 LYS A CA 1
ATOM 1411 C C . LYS A 1 192 ? 4.713 49.918 12.128 1.00 11.42 185 LYS A C 1
ATOM 1412 O O . LYS A 1 192 ? 5.280 50.991 11.868 1.00 12.87 185 LYS A O 1
ATOM 1418 N N . THR A 1 193 ? 3.394 49.790 12.004 1.00 9.07 186 THR A N 1
ATOM 1419 C CA . THR A 1 193 ? 2.596 50.989 11.828 1.00 10.75 186 THR A CA 1
ATOM 1420 C C . THR A 1 193 ? 2.125 51.550 13.172 1.00 9.96 186 THR A C 1
ATOM 1421 O O . THR A 1 193 ? 1.957 52.791 13.208 1.00 11.84 186 THR A O 1
ATOM 1425 N N . LEU A 1 194 ? 1.918 50.784 14.213 1.00 9.44 187 LEU A N 1
ATOM 1426 C CA . LEU A 1 194 ? 1.438 51.283 15.488 1.00 8.93 187 LEU A CA 1
ATOM 1427 C C . LEU A 1 194 ? 2.483 52.084 16.250 1.00 9.24 187 LEU A C 1
ATOM 1428 O O . LEU A 1 194 ? 2.185 53.114 16.846 1.00 12.35 187 LEU A O 1
ATOM 1433 N N . VAL A 1 195 ? 3.722 51.607 16.206 1.00 7.87 188 VAL A N 1
ATOM 1434 C CA . VAL A 1 195 ? 4.771 52.173 17.100 1.00 9.88 188 VAL A CA 1
ATOM 1435 C C . VAL A 1 195 ? 5.905 52.526 16.171 1.00 9.13 188 VAL A C 1
ATOM 1436 O O . VAL A 1 195 ? 5.892 52.320 14.907 1.00 8.56 188 VAL A O 1
ATOM 1440 N N . ASN A 1 196 ? 6.982 53.129 16.651 1.00 6.86 189 ASN A N 1
ATOM 1441 C CA . ASN A 1 196 ? 8.121 53.545 15.809 1.00 8.57 189 ASN A CA 1
ATOM 1442 C C . ASN A 1 196 ? 8.803 52.301 15.271 1.00 8.73 189 ASN A C 1
ATOM 1443 O O . ASN A 1 196 ? 9.234 51.433 16.070 1.00 9.20 189 ASN A O 1
ATOM 1448 N N . PRO A 1 197 ? 8.881 52.105 13.963 1.00 7.93 190 PRO A N 1
ATOM 1449 C CA . PRO A 1 197 ? 9.280 50.777 13.464 1.00 8.17 190 PRO A CA 1
ATOM 1450 C C . PRO A 1 197 ? 10.762 50.552 13.652 1.00 8.66 190 PRO A C 1
ATOM 1451 O O . PRO A 1 197 ? 11.260 49.427 13.506 1.00 10.56 190 PRO A O 1
ATOM 1455 N N . ALA A 1 198 ? 11.537 51.615 14.009 1.00 10.14 191 ALA A N 1
ATOM 1456 C CA . ALA A 1 198 ? 12.947 51.478 14.267 1.00 10.92 191 ALA A CA 1
ATOM 1457 C C . ALA A 1 198 ? 13.238 50.509 15.425 1.00 10.98 191 ALA A C 1
ATOM 1458 O O . ALA A 1 198 ? 14.333 49.958 15.497 1.00 11.25 191 ALA A O 1
ATOM 1460 N N . ASN A 1 199 ? 12.258 50.309 16.319 1.00 9.20 192 ASN A N 1
ATOM 1461 C CA . ASN A 1 199 ? 12.528 49.597 17.569 1.00 10.27 192 ASN A CA 1
ATOM 1462 C C . ASN A 1 199 ? 11.724 48.296 17.540 1.00 9.52 192 ASN A C 1
ATOM 1463 O O . ASN A 1 199 ? 11.604 47.683 18.590 1.00 10.06 192 ASN A O 1
ATOM 1468 N N . VAL A 1 200 ? 11.294 47.852 16.356 1.00 8.80 193 VAL A N 1
ATOM 1469 C CA . VAL A 1 200 ? 10.547 46.580 16.264 1.00 7.37 193 VAL A CA 1
ATOM 1470 C C . VAL A 1 200 ? 11.403 45.556 15.529 1.00 9.01 193 VAL A C 1
ATOM 1471 O O . VAL A 1 200 ? 11.855 45.888 14.401 1.00 9.57 193 VAL A O 1
ATOM 1475 N N . THR A 1 201 ? 11.626 44.402 16.176 1.00 6.52 194 THR A N 1
ATOM 1476 C CA . THR A 1 201 ? 12.465 43.396 15.540 1.00 9.00 194 THR A CA 1
ATOM 1477 C C . THR A 1 201 ? 11.734 42.069 15.451 1.00 10.25 194 THR A C 1
ATOM 1478 O O . THR A 1 201 ? 11.078 41.731 16.436 1.00 10.51 194 THR A O 1
ATOM 1482 N N . PHE A 1 202 ? 11.780 41.360 14.355 1.00 8.98 195 PHE A N 1
ATOM 1483 C CA . PHE A 1 202 ? 11.119 40.054 14.214 1.00 8.62 195 PHE A CA 1
ATOM 1484 C C . PHE A 1 202 ? 12.194 38.974 14.030 1.00 9.02 195 PHE A C 1
ATOM 1485 O O . PHE A 1 202 ? 13.092 39.140 13.177 1.00 9.68 195 PHE A O 1
ATOM 1493 N N . LYS A 1 203 ? 12.188 37.918 14.821 1.00 10.89 196 LYS A N 1
ATOM 1494 C CA . LYS A 1 203 ? 13.130 36.812 14.678 1.00 8.49 196 LYS A CA 1
ATOM 1495 C C . LYS A 1 203 ? 12.347 35.512 14.498 1.00 8.37 196 LYS A C 1
ATOM 1496 O O . LYS A 1 203 ? 11.363 35.315 15.177 1.00 8.28 196 LYS A O 1
ATOM 1502 N N . THR A 1 204 ? 12.856 34.669 13.576 1.00 9.49 197 THR A N 1
ATOM 1503 C CA . THR A 1 204 ? 12.155 33.371 13.433 1.00 10.53 197 THR A CA 1
ATOM 1504 C C . THR A 1 204 ? 13.214 32.295 13.604 1.00 10.99 197 THR A C 1
ATOM 1505 O O . THR A 1 204 ? 14.411 32.483 13.507 1.00 11.42 197 THR A O 1
ATOM 1509 N N . TYR A 1 205 ? 12.719 31.120 13.995 1.00 9.96 198 TYR A N 1
ATOM 1510 C CA . TYR A 1 205 ? 13.530 29.992 14.377 1.00 10.31 198 TYR A CA 1
ATOM 1511 C C . TYR A 1 205 ? 13.165 28.702 13.608 1.00 11.19 198 TYR A C 1
ATOM 1512 O O . TYR A 1 205 ? 12.080 28.196 13.701 1.00 10.99 198 TYR A O 1
ATOM 1521 N N . GLU A 1 206 ? 14.174 28.162 12.911 1.00 12.43 199 GLU A N 1
ATOM 1522 C CA . GLU A 1 206 ? 13.889 27.041 12.007 1.00 11.80 199 GLU A CA 1
ATOM 1523 C C . GLU A 1 206 ? 13.742 25.776 12.837 1.00 10.54 199 GLU A C 1
ATOM 1524 O O . GLU A 1 206 ? 14.579 25.542 13.713 1.00 11.34 199 GLU A O 1
ATOM 1530 N N . GLY A 1 207 ? 12.696 25.029 12.599 1.00 9.91 200 GLY A N 1
ATOM 1531 C CA . GLY A 1 207 ? 12.450 23.797 13.332 1.00 9.53 200 GLY A CA 1
ATOM 1532 C C . GLY A 1 207 ? 11.752 23.981 14.659 1.00 11.55 200 GLY A C 1
ATOM 1533 O O . GLY A 1 207 ? 11.316 22.975 15.296 1.00 10.76 200 GLY A O 1
ATOM 1534 N N . MET A 1 208 ? 11.596 25.226 15.119 1.00 9.03 201 MET A N 1
ATOM 1535 C CA . MET A 1 208 ? 10.880 25.466 16.362 1.00 9.16 201 MET A CA 1
ATOM 1536 C C . MET A 1 208 ? 9.388 25.431 16.112 1.00 9.76 201 MET A C 1
ATOM 1537 O O . MET A 1 208 ? 8.879 26.032 15.155 1.00 10.05 201 MET A O 1
ATOM 1542 N N . MET A 1 209 ? 8.679 24.655 16.943 1.00 8.49 202 MET A N 1
ATOM 1543 C CA . MET A 1 209 ? 7.243 24.536 16.892 1.00 9.68 202 MET A CA 1
ATOM 1544 C C . MET A 1 209 ? 6.603 25.483 17.914 1.00 9.15 202 MET A C 1
ATOM 1545 O O . MET A 1 209 ? 7.104 26.630 18.057 1.00 8.00 202 MET A O 1
ATOM 1550 N N . HIS A 1 210 ? 5.532 25.064 18.567 1.00 8.20 203 HIS A N 1
ATOM 1551 C CA . HIS A 1 210 ? 4.901 25.986 19.541 1.00 8.05 203 HIS A CA 1
ATOM 1552 C C . HIS A 1 210 ? 5.620 25.901 20.861 1.00 7.71 203 HIS A C 1
ATOM 1553 O O . HIS A 1 210 ? 5.194 25.235 21.791 1.00 10.18 203 HIS A O 1
ATOM 1560 N N . SER A 1 211 ? 6.734 26.587 21.007 1.00 8.41 204 SER A N 1
ATOM 1561 C CA . SER A 1 211 ? 7.601 26.489 22.166 1.00 8.84 204 SER A CA 1
ATOM 1562 C C . SER A 1 211 ? 8.622 27.641 22.130 1.00 8.16 204 SER A C 1
ATOM 1563 O O . SER A 1 211 ? 8.599 28.462 21.238 1.00 10.32 204 SER A O 1
ATOM 1566 N N . SER A 1 212 ? 9.577 27.579 23.029 1.00 9.52 205 SER A N 1
ATOM 1567 C CA . SER A 1 212 ? 10.791 28.397 22.926 1.00 10.03 205 SER A CA 1
ATOM 1568 C C . SER A 1 212 ? 11.920 27.518 22.424 1.00 9.21 205 SER A C 1
ATOM 1569 O O . SER A 1 212 ? 11.726 26.311 22.174 1.00 9.04 205 SER A O 1
ATOM 1572 N N . CYS A 1 213 ? 13.109 28.065 22.291 1.00 9.35 206 CYS A N 1
ATOM 1573 C CA . CYS A 1 213 ? 14.305 27.267 22.003 1.00 8.21 206 CYS A CA 1
ATOM 1574 C C . CYS A 1 213 ? 15.527 28.060 22.539 1.00 8.08 206 CYS A C 1
ATOM 1575 O O . CYS A 1 213 ? 15.346 29.221 22.952 1.00 9.92 206 CYS A O 1
ATOM 1578 N N . GLN A 1 214 ? 16.648 27.371 22.672 1.00 8.23 207 GLN A N 1
ATOM 1579 C CA . GLN A 1 214 ? 17.824 28.007 23.256 1.00 7.80 207 GLN A CA 1
ATOM 1580 C C . GLN A 1 214 ? 18.230 29.265 22.511 1.00 7.86 207 GLN A C 1
ATOM 1581 O O . GLN A 1 214 ? 18.473 30.263 23.237 1.00 7.99 207 GLN A O 1
ATOM 1587 N N . GLN A 1 215 ? 18.262 29.224 21.187 1.00 9.78 208 GLN A N 1
ATOM 1588 C CA . GLN A 1 215 ? 18.671 30.460 20.498 1.00 7.55 208 GLN A CA 1
ATOM 1589 C C . GLN A 1 215 ? 17.693 31.618 20.729 1.00 9.32 208 GLN A C 1
ATOM 1590 O O . GLN A 1 215 ? 18.089 32.788 20.855 1.00 10.53 208 GLN A O 1
ATOM 1596 N N . GLU A 1 216 ? 16.413 31.320 20.709 1.00 6.82 209 GLU A N 1
ATOM 1597 C CA . GLU A 1 216 ? 15.411 32.320 21.135 1.00 6.15 209 GLU A CA 1
ATOM 1598 C C . GLU A 1 216 ? 15.623 32.837 22.518 1.00 7.63 209 GLU A C 1
ATOM 1599 O O . GLU A 1 216 ? 15.562 34.063 22.734 1.00 8.19 209 GLU A O 1
ATOM 1605 N N . MET A 1 217 ? 15.889 32.003 23.519 1.00 8.61 210 MET A N 1
ATOM 1606 C CA . MET A 1 217 ? 16.181 32.523 24.834 1.00 7.72 210 MET A CA 1
ATOM 1607 C C . MET A 1 217 ? 17.448 33.418 24.840 1.00 9.12 210 MET A C 1
ATOM 1608 O O . MET A 1 217 ? 17.441 34.386 25.626 1.00 9.12 210 MET A O 1
ATOM 1613 N N . MET A 1 218 ? 18.445 33.066 24.024 1.00 8.86 211 MET A N 1
ATOM 1614 C CA . MET A 1 218 ? 19.599 34.007 23.953 1.00 10.98 211 MET A CA 1
ATOM 1615 C C . MET A 1 218 ? 19.202 35.319 23.307 1.00 9.42 211 MET A C 1
ATOM 1616 O O . MET A 1 218 ? 19.630 36.358 23.891 1.00 10.18 211 MET A O 1
ATOM 1621 N N . ASP A 1 219 ? 18.373 35.353 22.255 1.00 9.15 212 ASP A N 1
ATOM 1622 C CA . ASP A 1 219 ? 17.943 36.656 21.738 1.00 8.74 212 ASP A CA 1
ATOM 1623 C C . ASP A 1 219 ? 17.122 37.437 22.740 1.00 10.01 212 ASP A C 1
ATOM 1624 O O . ASP A 1 219 ? 17.335 38.647 22.905 1.00 8.71 212 ASP A O 1
ATOM 1629 N N . VAL A 1 220 ? 16.223 36.787 23.475 1.00 7.81 213 VAL A N 1
ATOM 1630 C CA . VAL A 1 220 ? 15.440 37.419 24.542 1.00 9.29 213 VAL A CA 1
ATOM 1631 C C . VAL A 1 220 ? 16.367 37.983 25.590 1.00 7.54 213 VAL A C 1
ATOM 1632 O O . VAL A 1 220 ? 16.206 39.134 26.007 1.00 8.22 213 VAL A O 1
ATOM 1636 N N . LYS A 1 221 ? 17.372 37.257 26.037 1.00 7.73 214 LYS A N 1
ATOM 1637 C CA . LYS A 1 221 ? 18.352 37.749 27.034 1.00 7.73 214 LYS A CA 1
ATOM 1638 C C . LYS A 1 221 ? 19.059 39.002 26.549 1.00 7.64 214 LYS A C 1
ATOM 1639 O O . LYS A 1 221 ? 19.223 39.958 27.293 1.00 8.78 214 LYS A O 1
ATOM 1645 N N . GLN A 1 222 ? 19.517 38.969 25.297 1.00 6.37 215 GLN A N 1
ATOM 1646 C CA . GLN A 1 222 ? 20.217 40.163 24.774 1.00 8.11 215 GLN A CA 1
ATOM 1647 C C . GLN A 1 222 ? 19.289 41.369 24.679 1.00 7.80 215 GLN A C 1
ATOM 1648 O O . GLN A 1 222 ? 19.705 42.495 24.976 1.00 9.38 215 GLN A O 1
ATOM 1654 N N . PHE A 1 223 ? 18.044 41.121 24.274 1.00 7.23 216 PHE A N 1
ATOM 1655 C CA . PHE A 1 223 ? 17.078 42.225 24.257 1.00 6.80 216 PHE A CA 1
ATOM 1656 C C . PHE A 1 223 ? 16.811 42.779 25.618 1.00 7.14 216 PHE A C 1
ATOM 1657 O O . PHE A 1 223 ? 16.946 44.016 25.813 1.00 8.84 216 PHE A O 1
ATOM 1665 N N . ILE A 1 224 ? 16.505 41.978 26.619 1.00 7.26 217 ILE A N 1
ATOM 1666 C CA . ILE A 1 224 ? 16.213 42.399 27.985 1.00 8.90 217 ILE A CA 1
ATOM 1667 C C . ILE A 1 224 ? 17.435 43.143 28.567 1.00 9.40 217 ILE A C 1
ATOM 1668 O O . ILE A 1 224 ? 17.305 44.237 29.089 1.00 9.43 217 ILE A O 1
ATOM 1673 N N . ASP A 1 225 ? 18.609 42.514 28.360 1.00 9.17 218 ASP A N 1
ATOM 1674 C CA . ASP A 1 225 ? 19.790 43.082 29.029 1.00 9.87 218 ASP A CA 1
ATOM 1675 C C . ASP A 1 225 ? 20.169 44.447 28.461 1.00 9.22 218 ASP A C 1
ATOM 1676 O O . ASP A 1 225 ? 20.603 45.314 29.203 1.00 11.26 218 ASP A O 1
ATOM 1681 N N . LYS A 1 226 ? 20.065 44.613 27.165 1.00 9.14 219 LYS A N 1
ATOM 1682 C CA . LYS A 1 226 ? 20.401 45.884 26.561 1.00 10.67 219 LYS A CA 1
ATOM 1683 C C . LYS A 1 226 ? 19.444 46.975 26.983 1.00 10.07 219 LYS A C 1
ATOM 1684 O O . LYS A 1 226 ? 19.828 48.147 27.170 1.00 12.31 219 LYS A O 1
ATOM 1690 N N . LEU A 1 227 ? 18.140 46.657 27.114 1.00 9.98 220 LEU A N 1
ATOM 1691 C CA . LEU A 1 227 ? 17.155 47.667 27.477 1.00 8.52 220 LEU A CA 1
ATOM 1692 C C . LEU A 1 227 ? 17.098 47.952 28.957 1.00 11.28 220 LEU A C 1
ATOM 1693 O O . LEU A 1 227 ? 16.714 49.030 29.384 1.00 13.89 220 LEU A O 1
ATOM 1698 N N . LEU A 1 228 ? 17.628 47.078 29.811 1.00 10.74 221 LEU A N 1
ATOM 1699 C CA . LEU A 1 228 ? 17.665 47.162 31.231 1.00 11.26 221 LEU A CA 1
ATOM 1700 C C . LEU A 1 228 ? 19.093 46.961 31.767 1.00 11.80 221 LEU A C 1
ATOM 1701 O O . LEU A 1 228 ? 19.321 46.035 32.520 1.00 14.46 221 LEU A O 1
ATOM 1706 N N . PRO A 1 229 ? 19.953 47.872 31.413 1.00 14.02 222 PRO A N 1
ATOM 1707 C CA . PRO A 1 229 ? 21.363 47.806 31.869 1.00 15.39 222 PRO A CA 1
ATOM 1708 C C . PRO A 1 229 ? 21.513 48.188 33.294 1.00 17.56 222 PRO A C 1
ATOM 1709 O O . PRO A 1 229 ? 20.621 48.804 33.904 1.00 13.58 222 PRO A O 1
ATOM 1713 N N . PRO A 1 230 ? 22.650 47.840 33.930 1.00 17.97 223 PRO A N 1
ATOM 1714 C CA . PRO A 1 230 ? 22.902 48.304 35.292 1.00 20.88 223 PRO A CA 1
ATOM 1715 C C . PRO A 1 230 ? 22.783 49.805 35.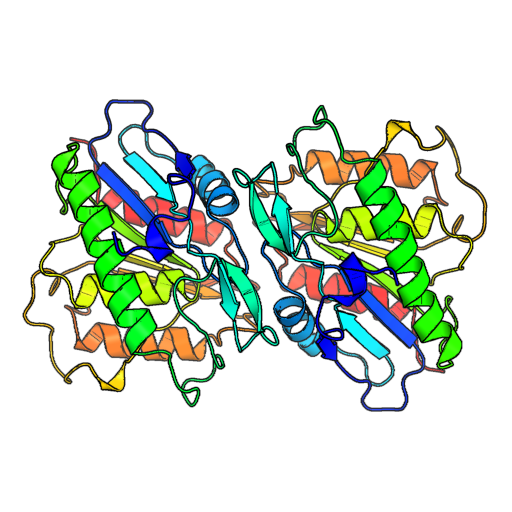439 1.00 22.69 223 PRO A C 1
ATOM 1716 O O . PRO A 1 230 ? 23.036 50.528 34.467 1.00 24.84 223 PRO A O 1
ATOM 1720 N N . ILE A 1 231 ? 22.454 50.327 36.550 1.00 27.12 224 ILE A N 1
ATOM 1721 C CA . ILE A 1 231 ? 22.471 51.554 37.260 1.00 32.25 224 ILE A CA 1
ATOM 1722 C C . ILE A 1 231 ? 21.140 52.371 36.974 1.00 34.10 224 ILE A C 1
ATOM 1723 O O . ILE A 1 231 ? 21.026 53.474 37.559 1.00 37.04 224 ILE A O 1
ATOM 1728 N N . MET B 1 3 ? -11.163 4.673 33.625 1.00 49.90 -5 MET B N 1
ATOM 1729 C CA . MET B 1 3 ? -12.563 4.514 34.004 1.00 49.44 -5 MET B CA 1
ATOM 1730 C C . MET B 1 3 ? -12.778 4.612 35.512 1.00 48.63 -5 MET B C 1
ATOM 1731 O O . MET B 1 3 ? -13.820 4.216 36.038 1.00 48.08 -5 MET B O 1
ATOM 1736 N N . ASP B 1 4 ? -11.814 5.157 36.250 1.00 47.24 -4 ASP B N 1
ATOM 1737 C CA . ASP B 1 4 ? -12.088 5.719 37.573 1.00 45.88 -4 ASP B CA 1
ATOM 1738 C C . ASP B 1 4 ? -12.981 6.938 37.410 1.00 44.54 -4 ASP B C 1
ATOM 1739 O O . ASP B 1 4 ? -13.046 7.502 36.317 1.00 44.01 -4 ASP B O 1
ATOM 1744 N N . PRO B 1 5 ? -13.658 7.320 38.493 1.00 42.56 -3 PRO B N 1
ATOM 1745 C CA . PRO B 1 5 ? -14.468 8.529 38.443 1.00 41.03 -3 PRO B CA 1
ATOM 1746 C C . PRO B 1 5 ? -13.763 9.806 38.101 1.00 38.49 -3 PRO B C 1
ATOM 1747 O O . PRO B 1 5 ? -14.340 10.524 37.249 1.00 37.87 -3 PRO B O 1
ATOM 1751 N N . GLU B 1 6 ? -12.592 10.192 38.611 1.00 36.19 -2 GLU B N 1
ATOM 1752 C CA . GLU B 1 6 ? -12.002 11.460 38.177 1.00 33.77 -2 GLU B CA 1
ATOM 1753 C C . GLU B 1 6 ? -11.552 11.366 36.723 1.00 30.13 -2 GLU B C 1
ATOM 1754 O O . GLU B 1 6 ? -11.512 12.386 36.032 1.00 26.16 -2 GLU B O 1
ATOM 1760 N N . PHE B 1 7 ? -11.227 10.164 36.217 1.00 27.99 -1 PHE B N 1
ATOM 1761 C CA . PHE B 1 7 ? -10.692 10.103 34.850 1.00 28.11 -1 PHE B CA 1
ATOM 1762 C C . PHE B 1 7 ? -11.800 10.189 33.810 1.00 29.28 -1 PHE B C 1
ATOM 1763 O O . PHE B 1 7 ? -11.520 10.429 32.627 1.00 29.79 -1 PHE B O 1
ATOM 1771 N N . MET B 1 8 ? -13.061 10.049 34.196 1.00 29.80 1 MET B N 1
ATOM 1772 C CA . MET B 1 8 ? -14.144 10.367 33.252 1.00 30.22 1 MET B CA 1
ATOM 1773 C C . MET B 1 8 ? -14.766 11.729 33.470 1.00 28.91 1 MET B C 1
ATOM 1774 O O . MET B 1 8 ? -15.839 12.005 32.944 1.00 27.51 1 MET B O 1
ATOM 1779 N N . SER B 1 9 ? -14.076 12.651 34.119 1.00 27.84 2 SER B N 1
ATOM 1780 C CA . SER B 1 9 ? -14.512 14.036 34.211 1.00 27.75 2 SER B CA 1
ATOM 1781 C C . SER B 1 9 ? -14.064 14.826 32.985 1.00 26.83 2 SER B C 1
ATOM 1782 O O . SER B 1 9 ? -14.345 16.016 32.927 1.00 28.71 2 SER B O 1
ATOM 1785 N N . THR B 1 10 ? -13.376 14.177 32.051 1.00 24.74 3 THR B N 1
ATOM 1786 C CA . THR B 1 10 ? -12.751 14.957 30.953 1.00 23.50 3 THR B CA 1
ATOM 1787 C C . THR B 1 10 ? -13.566 14.782 29.703 1.00 21.12 3 THR B C 1
ATOM 1788 O O . THR B 1 10 ? -14.279 13.781 29.582 1.00 20.53 3 THR B O 1
ATOM 1792 N N . PRO B 1 11 ? -13.448 15.697 28.729 1.00 19.74 4 PRO B N 1
ATOM 1793 C CA . PRO B 1 11 ? -13.916 15.380 27.397 1.00 18.12 4 PRO B CA 1
ATOM 1794 C C . PRO B 1 11 ? -13.255 14.138 26.812 1.00 17.43 4 PRO B C 1
ATOM 1795 O O . PRO B 1 11 ? -12.242 13.655 27.284 1.00 17.94 4 PRO B O 1
ATOM 1799 N N . LEU B 1 12 ? -13.814 13.669 25.726 1.00 16.25 5 LEU B N 1
ATOM 1800 C CA . LEU B 1 12 ? -13.247 12.561 24.957 1.00 15.43 5 LEU B CA 1
ATOM 1801 C C . LEU B 1 12 ? -11.931 13.065 24.351 1.00 15.77 5 LEU B C 1
ATOM 1802 O O . LEU B 1 12 ? -11.727 14.281 24.265 1.00 13.41 5 LEU B O 1
ATOM 1807 N N . PRO B 1 13 ? -11.050 12.173 23.956 1.00 14.72 6 PRO B N 1
ATOM 1808 C CA . PRO B 1 13 ? -9.716 12.607 23.506 1.00 14.42 6 PRO B CA 1
ATOM 1809 C C . PRO B 1 13 ? -9.715 13.492 22.292 1.00 14.29 6 PRO B C 1
ATOM 1810 O O . PRO B 1 13 ? -10.684 13.492 21.463 1.00 16.59 6 PRO B O 1
ATOM 1814 N N . ALA B 1 14 ? -8.675 14.284 22.156 1.00 14.03 7 ALA B N 1
ATOM 1815 C CA . ALA B 1 14 ? -8.393 15.021 20.909 1.00 13.73 7 ALA B CA 1
ATOM 1816 C C . ALA B 1 14 ? -7.916 14.060 19.858 1.00 15.37 7 ALA B C 1
ATOM 1817 O O . ALA B 1 14 ? -6.994 13.284 20.188 1.00 16.30 7 ALA B O 1
ATOM 1819 N N . ILE B 1 15 ? -8.456 13.938 18.673 1.00 13.43 8 ILE B N 1
ATOM 1820 C CA . ILE B 1 15 ? -8.175 12.856 17.752 1.00 14.69 8 ILE B CA 1
ATOM 1821 C C . ILE B 1 15 ? -7.729 13.430 16.398 1.00 14.14 8 ILE B C 1
ATOM 1822 O O . ILE B 1 15 ? -8.419 14.300 15.848 1.00 15.73 8 ILE B O 1
ATOM 1827 N N . VAL B 1 16 ? -6.645 12.912 15.903 1.00 14.27 9 VAL B N 1
ATOM 1828 C CA . VAL B 1 16 ? -6.316 12.972 14.460 1.00 14.43 9 VAL B CA 1
ATOM 1829 C C . VAL B 1 16 ? -6.767 11.696 13.791 1.00 14.99 9 VAL B C 1
ATOM 1830 O O . VAL B 1 16 ? -6.125 10.639 13.941 1.00 13.51 9 VAL B O 1
ATOM 1834 N N . PRO B 1 17 ? -7.874 11.720 13.046 1.00 15.23 10 PRO B N 1
ATOM 1835 C CA . PRO B 1 17 ? -8.371 10.530 12.387 1.00 17.60 10 PRO B CA 1
ATOM 1836 C C . PRO B 1 17 ? -7.487 10.014 11.290 1.00 17.93 10 PRO B C 1
ATOM 1837 O O . PRO B 1 17 ? -6.677 10.670 10.622 1.00 17.70 10 PRO B O 1
ATOM 1841 N N . ALA B 1 18 ? -7.606 8.699 11.031 1.00 21.21 11 ALA B N 1
ATOM 1842 C CA . ALA B 1 18 ? -6.981 8.067 9.885 1.00 23.18 11 ALA B CA 1
ATOM 1843 C C . ALA B 1 18 ? -7.764 8.603 8.665 1.00 24.93 11 ALA B C 1
ATOM 1844 O O . ALA B 1 18 ? -8.999 8.660 8.771 1.00 26.34 11 ALA B O 1
ATOM 1846 N N . ALA B 1 19 ? -7.086 8.954 7.617 1.00 27.84 12 ALA B N 1
ATOM 1847 C CA . ALA B 1 19 ? -7.711 9.214 6.329 1.00 30.18 12 ALA B CA 1
ATOM 1848 C C . ALA B 1 19 ? -8.291 7.948 5.703 1.00 30.94 12 ALA B C 1
ATOM 1849 O O . ALA B 1 19 ? -9.443 8.007 5.240 1.00 32.23 12 ALA B O 1
ATOM 1851 N N . ARG B 1 20 ? -7.552 6.854 5.697 1.00 31.57 13 ARG B N 1
ATOM 1852 C CA . ARG B 1 20 ? -8.109 5.546 5.341 1.00 31.21 13 ARG B CA 1
ATOM 1853 C C . ARG B 1 20 ? -8.728 4.910 6.578 1.00 29.84 13 ARG B C 1
ATOM 1854 O O . ARG B 1 20 ? -8.810 5.562 7.624 1.00 29.07 13 ARG B O 1
ATOM 1862 N N . LYS B 1 21 ? -9.182 3.671 6.499 1.00 28.51 14 LYS B N 1
ATOM 1863 C CA . LYS B 1 21 ? -9.680 2.983 7.697 1.00 26.26 14 LYS B CA 1
ATOM 1864 C C . LYS B 1 21 ? -8.525 2.820 8.684 1.00 24.00 14 LYS B C 1
ATOM 1865 O O . LYS B 1 21 ? -7.432 2.446 8.250 1.00 22.04 14 LYS B O 1
ATOM 1871 N N . ALA B 1 22 ? -8.752 3.105 9.977 1.00 20.15 15 ALA B N 1
ATOM 1872 C CA . ALA B 1 22 ? -7.595 3.037 10.897 1.00 17.41 15 ALA B CA 1
ATOM 1873 C C . ALA B 1 22 ? -7.256 1.571 11.096 1.00 16.13 15 ALA B C 1
ATOM 1874 O O . ALA B 1 22 ? -8.188 0.818 11.418 1.00 16.54 15 ALA B O 1
ATOM 1876 N N . THR B 1 23 ? -6.006 1.184 10.898 1.00 13.13 16 THR B N 1
ATOM 1877 C CA . THR B 1 23 ? -5.545 -0.130 11.283 1.00 12.24 16 THR B CA 1
ATOM 1878 C C . THR B 1 23 ? -4.447 -0.133 12.338 1.00 10.95 16 THR B C 1
ATOM 1879 O O . THR B 1 23 ? -3.908 -1.185 12.677 1.00 10.14 16 THR B O 1
ATOM 1883 N N . ALA B 1 24 ? -4.188 1.038 12.888 1.00 11.18 17 ALA B N 1
ATOM 1884 C CA . ALA B 1 24 ? -3.231 1.227 13.952 1.00 10.82 17 ALA B CA 1
ATOM 1885 C C . ALA B 1 24 ? -3.586 2.503 14.705 1.00 10.25 17 ALA B C 1
ATOM 1886 O O . ALA B 1 24 ? -4.377 3.316 14.243 1.00 9.21 17 ALA B O 1
ATOM 1888 N N . ALA B 1 25 ? -3.026 2.660 15.919 1.00 8.92 18 ALA B N 1
ATOM 1889 C CA . ALA B 1 25 ? -3.255 3.886 16.678 1.00 8.81 18 ALA B CA 1
ATOM 1890 C C . ALA B 1 25 ? -2.008 4.242 17.464 1.00 8.96 18 ALA B C 1
ATOM 1891 O O . ALA B 1 25 ? -1.219 3.373 17.850 1.00 10.78 18 ALA B O 1
ATOM 1893 N N . VAL B 1 26 ? -1.889 5.543 17.744 1.00 8.95 19 VAL B N 1
ATOM 1894 C CA . VAL B 1 26 ? -0.917 6.107 18.665 1.00 7.81 19 VAL B CA 1
ATOM 1895 C C . VAL B 1 26 ? -1.742 6.791 19.766 1.00 7.54 19 VAL B C 1
ATOM 1896 O O . VAL B 1 26 ? -2.599 7.588 19.433 1.00 9.64 19 VAL B O 1
ATOM 1900 N N . ILE B 1 27 ? -1.527 6.410 21.044 1.00 7.65 20 ILE B N 1
ATOM 1901 C CA . ILE B 1 27 ? -2.137 7.087 22.189 1.00 6.77 20 ILE B CA 1
ATOM 1902 C C . ILE B 1 27 ? -1.064 7.955 22.859 1.00 7.31 20 ILE B C 1
ATOM 1903 O O . ILE B 1 27 ? -0.032 7.354 23.248 1.00 5.88 20 ILE B O 1
ATOM 1908 N N . PHE B 1 28 ? -1.191 9.240 22.842 1.00 5.97 21 PHE B N 1
ATOM 1909 C CA . PHE B 1 28 ? -0.073 10.133 23.255 1.00 6.22 21 PHE B CA 1
ATOM 1910 C C . PHE B 1 28 ? -0.586 10.974 24.459 1.00 7.94 21 PHE B C 1
ATOM 1911 O O . PHE B 1 28 ? -1.626 11.606 24.322 1.00 8.09 21 PHE B O 1
ATOM 1919 N N . LEU B 1 29 ? 0.178 10.876 25.529 1.00 6.42 22 LEU B N 1
ATOM 1920 C CA . LEU B 1 29 ? -0.180 11.520 26.810 1.00 7.07 22 LEU B CA 1
ATOM 1921 C C . LEU B 1 29 ? 0.560 12.807 27.041 1.00 6.43 22 LEU B C 1
ATOM 1922 O O . LEU B 1 29 ? 1.827 12.815 27.109 1.00 7.43 22 LEU B O 1
ATOM 1927 N N . HIS B 1 30 ? -0.128 13.925 27.121 1.00 7.24 23 HIS B N 1
ATOM 1928 C CA . HIS B 1 30 ? 0.572 15.199 27.355 1.00 8.41 23 HIS B CA 1
ATOM 1929 C C . HIS B 1 30 ? 1.148 15.258 28.789 1.00 7.13 23 HIS B C 1
ATOM 1930 O O . HIS B 1 30 ? 0.971 14.428 29.646 1.00 8.94 23 HIS B O 1
ATOM 1937 N N . GLY B 1 31 ? 1.956 16.334 28.952 1.00 8.07 24 GLY B N 1
ATOM 1938 C CA . GLY B 1 31 ? 2.588 16.589 30.243 1.00 10.46 24 GLY B CA 1
ATOM 1939 C C . GLY B 1 31 ? 1.949 17.798 30.931 1.00 10.46 24 GLY B C 1
ATOM 1940 O O . GLY B 1 31 ? 0.893 18.306 30.514 1.00 11.22 24 GLY B O 1
ATOM 1941 N N . LEU B 1 32 ? 2.605 18.305 31.966 1.00 12.20 25 LEU B N 1
ATOM 1942 C CA . LEU B 1 32 ? 1.965 19.409 32.708 1.00 12.35 25 LEU B CA 1
ATOM 1943 C C . LEU B 1 32 ? 2.022 20.663 31.850 1.00 14.51 25 LEU B C 1
ATOM 1944 O O . LEU B 1 32 ? 0.992 21.344 31.782 1.00 20.26 25 LEU B O 1
ATOM 1949 N N . GLY B 1 33 ? 3.122 20.938 31.173 1.00 13.63 26 GLY B N 1
ATOM 1950 C CA . GLY B 1 33 ? 3.209 22.153 30.354 1.00 17.61 26 GLY B CA 1
ATOM 1951 C C . GLY B 1 33 ? 2.404 22.247 29.073 1.00 19.54 26 GLY B C 1
ATOM 1952 O O . GLY B 1 33 ? 2.702 23.167 28.273 1.00 23.10 26 GLY B O 1
ATOM 1953 N N . ASP B 1 34 ? 1.351 21.477 28.787 1.00 17.29 27 ASP B N 1
ATOM 1954 C CA . ASP B 1 34 ? 0.848 21.308 27.422 1.00 15.78 27 ASP B CA 1
ATOM 1955 C C . ASP B 1 34 ? -0.462 20.567 27.366 1.00 14.50 27 ASP B C 1
ATOM 1956 O O . ASP B 1 34 ? -0.901 20.040 28.389 1.00 14.24 27 ASP B O 1
ATOM 1961 N N . THR B 1 35 ? -1.177 20.545 26.239 1.00 13.88 28 THR B N 1
ATOM 1962 C CA . THR B 1 35 ? -2.483 19.980 26.163 1.00 14.37 28 THR B CA 1
ATOM 1963 C C . THR B 1 35 ? -2.624 18.885 25.112 1.00 11.20 28 THR B C 1
ATOM 1964 O O . THR B 1 35 ? -1.854 18.840 24.134 1.00 12.22 28 THR B O 1
ATOM 1968 N N . GLY B 1 36 ? -3.673 18.094 25.246 1.00 11.63 29 GLY B N 1
ATOM 1969 C CA . GLY B 1 36 ? -3.988 17.121 24.199 1.00 9.92 29 GLY B CA 1
ATOM 1970 C C . GLY B 1 36 ? -4.258 17.787 22.864 1.00 12.43 29 GLY B C 1
ATOM 1971 O O . GLY B 1 36 ? -3.761 17.266 21.862 1.00 12.64 29 GLY B O 1
ATOM 1972 N N . HIS B 1 37 ? -5.017 18.879 22.793 1.00 12.69 30 HIS B N 1
ATOM 1973 C CA . HIS B 1 37 ? -5.190 19.589 21.540 1.00 13.60 30 HIS B CA 1
ATOM 1974 C C . HIS B 1 37 ? -3.855 20.000 20.938 1.00 12.09 30 HIS B C 1
ATOM 1975 O O . HIS B 1 37 ? -3.649 19.889 19.707 1.00 10.75 30 HIS B O 1
ATOM 1982 N N . GLY B 1 38 ? -2.920 20.489 21.769 1.00 11.49 31 GLY B N 1
ATOM 1983 C CA . GLY B 1 38 ? -1.630 20.987 21.195 1.00 9.97 31 GLY B CA 1
ATOM 1984 C C . GLY B 1 38 ? -0.895 19.808 20.537 1.00 10.74 31 GLY B C 1
ATOM 1985 O O . GLY B 1 38 ? -0.328 19.914 19.429 1.00 9.13 31 GLY B O 1
ATOM 1986 N N . TRP B 1 39 ? -0.910 18.657 21.217 1.00 9.35 32 TRP B N 1
ATOM 1987 C CA . TRP B 1 39 ? -0.216 17.490 20.670 1.00 9.55 32 TRP B CA 1
ATOM 1988 C C . TRP B 1 39 ? -0.927 16.960 19.458 1.00 10.19 32 TRP B C 1
ATOM 1989 O O . TRP B 1 39 ? -0.319 16.473 18.473 1.00 8.84 32 TRP B O 1
ATOM 2000 N N . ALA B 1 40 ? -2.253 17.107 19.399 1.00 9.34 33 ALA B N 1
ATOM 2001 C CA . ALA B 1 40 ? -2.992 16.565 18.272 1.00 8.46 33 ALA B CA 1
ATOM 2002 C C . ALA B 1 40 ? -2.579 17.405 17.046 1.00 10.42 33 ALA B C 1
ATOM 2003 O O . ALA B 1 40 ? -2.370 16.824 15.992 1.00 11.19 33 ALA B O 1
ATOM 2005 N N . GLU B 1 41 ? -2.443 18.701 17.240 1.00 10.07 34 GLU B N 1
ATOM 2006 C CA . GLU B 1 41 ? -1.977 19.542 16.094 1.00 11.52 34 GLU B CA 1
ATOM 2007 C C . GLU B 1 41 ? -0.571 19.181 15.672 1.00 12.23 34 GLU B C 1
ATOM 2008 O O . GLU B 1 41 ? -0.323 19.109 14.435 1.00 11.94 34 GLU B O 1
ATOM 2014 N N . ALA B 1 42 ? 0.322 18.872 16.589 1.00 11.14 35 ALA B N 1
ATOM 2015 C CA . ALA B 1 42 ? 1.660 18.415 16.205 1.00 10.06 35 ALA B CA 1
ATOM 2016 C C . ALA B 1 42 ? 1.626 17.085 15.486 1.00 12.33 35 ALA B C 1
ATOM 2017 O O . ALA B 1 42 ? 2.284 16.928 14.422 1.00 10.62 35 ALA B O 1
ATOM 2019 N N . PHE B 1 43 ? 0.848 16.108 16.006 1.00 8.70 36 PHE B N 1
ATOM 2020 C CA . PHE B 1 43 ? 0.756 14.817 15.303 1.00 10.67 36 PHE B CA 1
ATOM 2021 C C . PHE B 1 43 ? 0.071 14.924 13.995 1.00 11.86 36 PHE B C 1
ATOM 2022 O O . PHE B 1 43 ? 0.391 14.166 13.046 1.00 11.00 36 PHE B O 1
ATOM 2030 N N . ALA B 1 44 ? -0.835 15.870 13.733 1.00 11.30 37 ALA B N 1
ATOM 2031 C CA . ALA B 1 44 ? -1.416 16.038 12.411 1.00 12.40 37 ALA B CA 1
ATOM 2032 C C . ALA B 1 44 ? -0.318 16.314 11.356 1.00 13.36 37 ALA B C 1
ATOM 2033 O O . ALA B 1 44 ? -0.526 15.914 10.212 1.00 13.70 37 ALA B O 1
ATOM 2035 N N . GLY B 1 45 ? 0.818 16.897 11.797 1.00 10.96 38 GLY B N 1
ATOM 2036 C CA . GLY B 1 45 ? 1.836 17.228 10.786 1.00 13.02 38 GLY B CA 1
ATOM 2037 C C . GLY B 1 45 ? 2.654 16.024 10.367 1.00 12.77 38 GLY B C 1
ATOM 2038 O O . GLY B 1 45 ? 3.385 16.156 9.349 1.00 14.29 38 GLY B O 1
ATOM 2039 N N . ILE B 1 46 ? 2.581 14.909 11.085 1.00 14.86 39 ILE B N 1
ATOM 2040 C CA . ILE B 1 46 ? 3.260 13.678 10.730 1.00 14.72 39 ILE B CA 1
ATOM 2041 C C . ILE B 1 46 ? 2.302 12.517 10.510 1.00 15.65 39 ILE B C 1
ATOM 2042 O O . ILE B 1 46 ? 2.711 11.365 10.512 1.00 13.97 39 ILE B O 1
ATOM 2047 N N . ARG B 1 47 ? 1.016 12.778 10.265 1.00 14.98 40 ARG B N 1
ATOM 2048 C CA . ARG B 1 47 ? 0.023 11.707 10.293 1.00 16.71 40 ARG B CA 1
ATOM 2049 C C . ARG B 1 47 ? 0.231 10.745 9.111 1.00 15.72 40 ARG B C 1
ATOM 2050 O O . ARG B 1 47 ? 0.636 11.129 8.024 1.00 15.38 40 ARG B O 1
ATOM 2058 N N . SER B 1 48 ? -0.008 9.482 9.411 1.00 15.84 41 SER B N 1
ATOM 2059 C CA . SER B 1 48 ? -0.191 8.453 8.393 1.00 17.79 41 SER B CA 1
ATOM 2060 C C . SER B 1 48 ? -1.630 8.147 8.096 1.00 18.87 41 SER B C 1
ATOM 2061 O O . SER B 1 48 ? -2.418 8.127 9.054 1.00 19.67 41 SER B O 1
ATOM 2064 N N . SER B 1 49 ? -1.989 7.792 6.835 1.00 18.59 42 SER B N 1
ATOM 2065 C CA . SER B 1 49 ? -3.404 7.574 6.540 1.00 18.84 42 SER B CA 1
ATOM 2066 C C . SER B 1 49 ? -4.019 6.346 7.198 1.00 18.15 42 SER B C 1
ATOM 2067 O O . SER B 1 49 ? -5.283 6.305 7.201 1.00 19.03 42 SER B O 1
ATOM 2070 N N . HIS B 1 50 ? -3.271 5.398 7.727 1.00 17.14 43 HIS B N 1
ATOM 2071 C CA . HIS B 1 50 ? -3.905 4.238 8.386 1.00 15.33 43 HIS B CA 1
ATOM 2072 C C . HIS B 1 50 ? -3.750 4.318 9.899 1.00 14.30 43 HIS B C 1
ATOM 2073 O O . HIS B 1 50 ? -4.034 3.327 10.559 1.00 14.59 43 HIS B O 1
ATOM 2080 N N . ILE B 1 51 ? -3.282 5.462 10.405 1.00 13.32 44 ILE B N 1
ATOM 2081 C CA . ILE B 1 51 ? -3.083 5.577 11.885 1.00 13.07 44 ILE B CA 1
ATOM 2082 C C . ILE B 1 51 ? -4.011 6.623 12.448 1.00 13.63 44 ILE B C 1
ATOM 2083 O O . ILE B 1 51 ? -4.124 7.755 11.944 1.00 15.82 44 ILE B O 1
ATOM 2088 N N . LYS B 1 52 ? -4.715 6.313 13.526 1.00 13.60 45 LYS B N 1
ATOM 2089 C CA . LYS B 1 52 ? -5.435 7.191 14.408 1.00 13.28 45 LYS B CA 1
ATOM 2090 C C . LYS B 1 52 ? -4.538 7.715 15.512 1.00 14.13 45 LYS B C 1
ATOM 2091 O O . LYS B 1 52 ? -3.873 6.845 16.135 1.00 13.99 45 LYS B O 1
ATOM 2097 N N . TYR B 1 53 ? -4.509 8.996 15.800 1.00 12.14 46 TYR B N 1
ATOM 2098 C CA . TYR B 1 53 ? -3.664 9.556 16.863 1.00 10.88 46 TYR B CA 1
ATOM 2099 C C . TYR B 1 53 ? -4.633 10.022 17.948 1.00 11.86 46 TYR B C 1
ATOM 2100 O O . TYR B 1 53 ? -5.525 10.834 17.607 1.00 12.24 46 TYR B O 1
ATOM 2109 N N . ILE B 1 54 ? -4.514 9.496 19.140 1.00 8.51 47 ILE B N 1
ATOM 2110 C CA . ILE B 1 54 ? -5.476 9.742 20.215 1.00 8.76 47 ILE B CA 1
ATOM 2111 C C . ILE B 1 54 ? -4.754 10.473 21.337 1.00 8.23 47 ILE B C 1
ATOM 2112 O O . ILE B 1 54 ? -3.825 9.892 21.909 1.00 8.85 47 ILE B O 1
ATOM 2117 N N . CYS B 1 55 ? -5.157 11.677 21.695 1.00 7.01 48 CYS B N 1
ATOM 2118 C CA . CYS B 1 55 ? -4.469 12.446 22.725 1.00 8.00 48 CYS B CA 1
ATOM 2119 C C . CYS B 1 55 ? -5.486 12.748 23.831 1.00 8.91 48 CYS B C 1
ATOM 2120 O O . CYS B 1 55 ? -6.211 13.733 23.845 1.00 9.89 48 CYS B O 1
ATOM 2123 N N . PRO B 1 56 ? -5.577 11.861 24.817 1.00 9.08 49 PRO B N 1
ATOM 2124 C CA . PRO B 1 56 ? -6.554 12.003 25.873 1.00 10.41 49 PRO B CA 1
ATOM 2125 C C . PRO B 1 56 ? -6.238 13.155 26.775 1.00 11.66 49 PRO B C 1
ATOM 2126 O O . PRO B 1 56 ? -5.139 13.673 26.901 1.00 10.81 49 PRO B O 1
ATOM 2130 N N . HIS B 1 57 ? -7.280 13.588 27.505 1.00 11.97 50 HIS B N 1
ATOM 2131 C CA . HIS B 1 57 ? -7.241 14.657 28.431 1.00 13.81 50 HIS B CA 1
ATOM 2132 C C . HIS B 1 57 ? -7.097 14.085 29.839 1.00 11.82 50 HIS B C 1
ATOM 2133 O O . HIS B 1 57 ? -7.662 13.042 30.065 1.00 13.39 50 HIS B O 1
ATOM 2140 N N . ALA B 1 58 ? -6.320 14.711 30.684 1.00 12.14 51 ALA B N 1
ATOM 2141 C CA . ALA B 1 58 ? -6.121 14.320 32.058 1.00 10.22 51 ALA B CA 1
ATOM 2142 C C . ALA B 1 58 ? -7.011 15.114 32.990 1.00 10.71 51 ALA B C 1
ATOM 2143 O O . ALA B 1 58 ? -7.343 16.271 32.754 1.00 10.56 51 ALA B O 1
ATOM 2145 N N . PRO B 1 59 ? -7.385 14.475 34.106 1.00 10.37 52 PRO B N 1
ATOM 2146 C CA . PRO B 1 59 ? -8.213 15.135 35.118 1.00 10.75 52 PRO B CA 1
ATOM 2147 C C . PRO B 1 59 ? -7.564 16.358 35.702 1.00 11.36 52 PRO B C 1
ATOM 2148 O O . PRO B 1 59 ? -6.351 16.468 35.942 1.00 11.19 52 PRO B O 1
ATOM 2152 N N . VAL B 1 60 ? -8.355 17.388 36.024 1.00 10.80 53 VAL B N 1
ATOM 2153 C CA . VAL B 1 60 ? -7.895 18.630 36.559 1.00 11.33 53 VAL B CA 1
ATOM 2154 C C . VAL B 1 60 ? -7.854 18.593 38.084 1.00 13.46 53 VAL B C 1
ATOM 2155 O O . VAL B 1 60 ? -8.912 18.348 38.692 1.00 15.70 53 VAL B O 1
ATOM 2159 N N . ARG B 1 61 ? -6.687 18.788 38.642 1.00 13.11 54 ARG B N 1
ATOM 2160 C CA . ARG B 1 61 ? -6.570 18.802 40.129 1.00 14.43 54 ARG B CA 1
ATOM 2161 C C . ARG B 1 61 ? -5.300 19.529 40.480 1.00 13.50 54 ARG B C 1
ATOM 2162 O O . ARG B 1 61 ? -4.463 19.785 39.630 1.00 11.80 54 ARG B O 1
ATOM 2170 N N . PRO B 1 62 ? -5.135 19.964 41.732 1.00 13.64 55 PRO B N 1
ATOM 2171 C CA . PRO B 1 62 ? -3.994 20.683 42.176 1.00 13.30 55 PRO B CA 1
ATOM 2172 C C . PRO B 1 62 ? -2.704 19.890 41.943 1.00 12.11 55 PRO B C 1
ATOM 2173 O O . PRO B 1 62 ? -2.651 18.651 42.075 1.00 13.10 55 PRO B O 1
ATOM 2177 N N . VAL B 1 63 ? -1.696 20.635 41.533 1.00 12.04 56 VAL B N 1
ATOM 2178 C CA . VAL B 1 63 ? -0.351 20.105 41.305 1.00 11.43 56 VAL B CA 1
ATOM 2179 C C . VAL B 1 63 ? 0.622 20.760 42.258 1.00 14.78 56 VAL B C 1
ATOM 2180 O O . VAL B 1 63 ? 0.755 21.986 42.203 1.00 12.08 56 VAL B O 1
ATOM 2184 N N . THR B 1 64 ? 1.282 19.991 43.135 1.00 15.27 57 THR B N 1
ATOM 2185 C CA . THR B 1 64 ? 2.219 20.591 44.104 1.00 16.68 57 THR B CA 1
ATOM 2186 C C . THR B 1 64 ? 3.308 21.391 43.516 1.00 18.45 57 THR B C 1
ATOM 2187 O O . THR B 1 64 ? 3.601 22.516 44.005 1.00 17.46 57 THR B O 1
ATOM 2191 N N . LEU B 1 65 ? 4.005 20.956 42.453 1.00 17.36 58 LEU B N 1
ATOM 2192 C CA . LEU B 1 65 ? 5.103 21.677 41.864 1.00 21.17 58 LEU B CA 1
ATOM 2193 C C . LEU B 1 65 ? 4.641 23.069 41.423 1.00 21.17 58 LEU B C 1
ATOM 2194 O O . LEU B 1 65 ? 5.424 24.015 41.552 1.00 22.93 58 LEU B O 1
ATOM 2199 N N . ASN B 1 66 ? 3.403 23.214 40.993 1.00 20.78 59 ASN B N 1
ATOM 2200 C CA . ASN B 1 66 ? 2.885 24.492 40.519 1.00 21.46 59 ASN B CA 1
ATOM 2201 C C . ASN B 1 66 ? 2.137 25.235 41.600 1.00 23.16 59 ASN B C 1
ATOM 2202 O O . ASN B 1 66 ? 1.105 25.852 41.358 1.00 22.26 59 ASN B O 1
ATOM 2207 N N . MET B 1 67 ? 2.601 25.222 42.836 1.00 24.02 60 MET B N 1
ATOM 2208 C CA . MET B 1 67 ? 2.017 25.894 43.989 1.00 25.73 60 MET B CA 1
ATOM 2209 C C . MET B 1 67 ? 0.552 25.570 44.171 1.00 24.45 60 MET B C 1
ATOM 2210 O O . MET B 1 67 ? -0.257 26.422 44.609 1.00 24.18 60 MET B O 1
ATOM 2215 N N . ASN B 1 68 ? 0.100 24.351 43.929 1.00 20.94 61 ASN B N 1
ATOM 2216 C CA . ASN B 1 68 ? -1.187 23.768 44.103 1.00 20.34 61 ASN B CA 1
ATOM 2217 C C . ASN B 1 68 ? -2.287 24.303 43.159 1.00 18.50 61 ASN B C 1
ATOM 2218 O O . ASN B 1 68 ? -3.468 24.118 43.365 1.00 18.26 61 ASN B O 1
ATOM 2223 N N . VAL B 1 69 ? -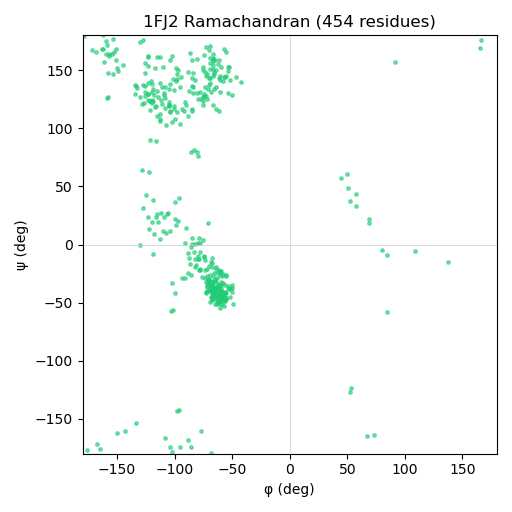1.825 24.934 42.088 1.00 18.02 62 VAL B N 1
ATOM 2224 C CA . VAL B 1 69 ? -2.747 25.308 40.995 1.00 17.70 62 VAL B CA 1
ATOM 2225 C C . VAL B 1 69 ? -3.407 24.086 40.394 1.00 15.78 62 VAL B C 1
ATOM 2226 O O . VAL B 1 69 ? -2.685 23.107 40.075 1.00 14.97 62 VAL B O 1
ATOM 2230 N N . ALA B 1 70 ? -4.708 24.094 40.227 1.00 15.99 63 ALA B N 1
ATOM 2231 C CA . ALA B 1 70 ? -5.451 23.054 39.556 1.00 16.13 63 ALA B CA 1
ATOM 2232 C C . ALA B 1 70 ? -5.291 23.107 38.035 1.00 15.69 63 ALA B C 1
ATOM 2233 O O . ALA B 1 70 ? -5.482 24.179 37.464 1.00 15.71 63 ALA B O 1
ATOM 2235 N N . MET B 1 71 ? -4.907 21.980 37.452 1.00 13.71 64 MET B N 1
ATOM 2236 C CA . MET B 1 71 ? -4.634 21.901 36.020 1.00 12.16 64 MET B CA 1
ATOM 2237 C C . MET B 1 71 ? -4.688 20.430 35.614 1.00 11.03 64 MET B C 1
ATOM 2238 O O . MET B 1 71 ? -4.521 19.513 36.412 1.00 8.97 64 MET B O 1
ATOM 2243 N N . PRO B 1 72 ? -4.936 20.122 34.340 1.00 10.58 65 PRO B N 1
ATOM 2244 C CA . PRO B 1 72 ? -4.856 18.751 33.886 1.00 8.91 65 PRO B CA 1
ATOM 2245 C C . PRO B 1 72 ? -3.555 18.080 34.294 1.00 7.80 65 PRO B C 1
ATOM 2246 O O . PRO B 1 72 ? -2.458 18.590 34.043 1.00 10.60 65 PRO B O 1
ATOM 2250 N N . SER B 1 73 ? -3.701 16.903 34.918 1.00 7.51 66 SER B N 1
ATOM 2251 C CA . SER B 1 73 ? -2.549 16.220 35.498 1.00 8.45 66 SER B CA 1
ATOM 2252 C C . SER B 1 73 ? -2.838 14.738 35.676 1.00 9.53 66 SER B C 1
ATOM 2253 O O . SER B 1 73 ? -3.807 14.280 36.283 1.00 10.90 66 SER B O 1
ATOM 2256 N N . TRP B 1 74 ? -1.908 13.892 35.100 1.00 9.65 67 TRP B N 1
ATOM 2257 C CA . TRP B 1 74 ? -2.085 12.463 35.117 1.00 8.13 67 TRP B CA 1
ATOM 2258 C C . TRP B 1 74 ? -1.875 11.940 36.547 1.00 9.17 67 TRP B C 1
ATOM 2259 O O . TRP B 1 74 ? -2.504 10.939 36.881 1.00 8.96 67 TRP B O 1
ATOM 2270 N N . PHE B 1 75 ? -0.988 12.595 37.241 1.00 9.61 68 PHE B N 1
ATOM 2271 C CA . PHE B 1 75 ? -0.709 12.342 38.652 1.00 10.53 68 PHE B CA 1
ATOM 2272 C C . PHE B 1 75 ? 0.029 13.528 39.217 1.00 10.63 68 PHE B C 1
ATOM 2273 O O . PHE B 1 75 ? 0.420 14.456 38.474 1.00 9.12 68 PHE B O 1
ATOM 2281 N N . ASP B 1 76 ? 0.193 13.631 40.552 1.00 10.18 69 ASP B N 1
ATOM 2282 C CA . ASP B 1 76 ? 0.845 14.831 41.097 1.00 10.23 69 ASP B CA 1
ATOM 2283 C C . ASP B 1 76 ? 2.344 14.812 40.883 1.00 10.44 69 ASP B C 1
ATOM 2284 O O . ASP B 1 76 ? 2.948 13.755 40.774 1.00 10.08 69 ASP B O 1
ATOM 2289 N N . ILE B 1 77 ? 2.971 15.994 40.810 1.00 11.55 70 ILE B N 1
ATOM 2290 C CA . ILE B 1 77 ? 4.410 16.117 40.745 1.00 11.37 70 ILE B CA 1
ATOM 2291 C C . ILE B 1 77 ? 4.898 17.003 41.921 1.00 11.94 70 ILE B C 1
ATOM 2292 O O . ILE B 1 77 ? 4.323 18.080 42.040 1.00 12.84 70 ILE B O 1
ATOM 2297 N N . ILE B 1 78 ? 5.873 16.487 42.628 1.00 15.17 71 ILE B N 1
ATOM 2298 C CA . ILE B 1 78 ? 6.341 17.193 43.824 1.00 19.09 71 ILE B CA 1
ATOM 2299 C C . ILE B 1 78 ? 7.644 17.911 43.528 1.00 21.04 71 ILE B C 1
ATOM 2300 O O . ILE B 1 78 ? 7.908 18.988 44.054 1.00 23.05 71 ILE B O 1
ATOM 2305 N N . GLY B 1 79 ? 8.474 17.336 42.667 1.00 21.76 72 GLY B N 1
ATOM 2306 C CA . GLY B 1 79 ? 9.667 17.996 42.149 1.00 21.95 72 GLY B CA 1
ATOM 2307 C C . GLY B 1 79 ? 10.101 17.245 40.888 1.00 23.23 72 GLY B C 1
ATOM 2308 O O . GLY B 1 79 ? 9.447 16.247 40.559 1.00 19.90 72 GLY B O 1
ATOM 2309 N N . LEU B 1 80 ? 11.176 17.689 40.256 1.00 23.79 73 LEU B N 1
ATOM 2310 C CA . LEU B 1 80 ? 11.659 16.955 39.081 1.00 29.46 73 LEU B CA 1
ATOM 2311 C C . LEU B 1 80 ? 13.107 16.482 39.215 1.00 32.09 73 LEU B C 1
ATOM 2312 O O . LEU B 1 80 ? 13.652 16.082 38.159 1.00 34.88 73 LEU B O 1
ATOM 2317 N N . SER B 1 81 ? 13.709 16.500 40.388 1.00 36.00 74 SER B N 1
ATOM 2318 C CA . SER B 1 81 ? 14.950 15.738 40.660 1.00 39.04 74 SER B CA 1
ATOM 2319 C C . SER B 1 81 ? 14.588 14.305 40.933 1.00 40.59 74 SER B C 1
ATOM 2320 O O . SER B 1 81 ? 13.427 14.079 41.293 1.00 40.97 74 SER B O 1
ATOM 2323 N N . PRO B 1 82 ? 15.487 13.325 40.820 1.00 42.50 75 PRO B N 1
ATOM 2324 C CA . PRO B 1 82 ? 15.115 11.975 41.265 1.00 43.03 75 PRO B CA 1
ATOM 2325 C C . PRO B 1 82 ? 15.455 11.753 42.722 1.00 42.51 75 PRO B C 1
ATOM 2326 O O . PRO B 1 82 ? 15.445 10.617 43.175 1.00 43.41 75 PRO B O 1
ATOM 2330 N N . ASP B 1 83 ? 15.742 12.827 43.433 1.00 41.61 76 ASP B N 1
ATOM 2331 C CA . ASP B 1 83 ? 15.462 12.830 44.866 1.00 41.16 76 ASP B CA 1
ATOM 2332 C C . ASP B 1 83 ? 13.981 13.056 45.107 1.00 37.78 76 ASP B C 1
ATOM 2333 O O . ASP B 1 83 ? 13.498 12.699 46.185 1.00 38.92 76 ASP B O 1
ATOM 2338 N N . SER B 1 84 ? 13.231 13.617 44.161 1.00 34.22 77 SER B N 1
ATOM 2339 C CA . SER B 1 84 ? 11.888 14.095 44.484 1.00 29.82 77 SER B CA 1
ATOM 2340 C C . SER B 1 84 ? 10.980 12.910 44.776 1.00 27.63 77 SER B C 1
ATOM 2341 O O . SER B 1 84 ? 10.985 11.958 43.974 1.00 25.58 77 SER B O 1
ATOM 2344 N N . GLN B 1 85 ? 10.243 12.909 45.849 1.00 25.06 78 GLN B N 1
ATOM 2345 C CA . GLN B 1 85 ? 9.228 11.907 46.107 1.00 22.94 78 GLN B CA 1
ATOM 2346 C C . GLN B 1 85 ? 8.159 11.947 45.014 1.00 18.34 78 GLN B C 1
ATOM 2347 O O . GLN B 1 85 ? 7.816 13.005 44.458 1.00 16.41 78 GLN B O 1
ATOM 2353 N N . GLU B 1 86 ? 7.686 10.784 44.684 1.00 15.36 79 GLU B N 1
ATOM 2354 C CA . GLU B 1 86 ? 6.720 10.608 43.584 1.00 15.59 79 GLU B CA 1
ATOM 2355 C C . GLU B 1 86 ? 5.369 10.235 44.099 1.00 12.84 79 GLU B C 1
ATOM 2356 O O . GLU B 1 86 ? 5.197 9.575 45.159 1.00 14.13 79 GLU B O 1
ATOM 2362 N N . ASP B 1 87 ? 4.311 10.555 43.384 1.00 10.89 80 ASP B N 1
ATOM 2363 C CA . ASP B 1 87 ? 2.934 10.201 43.661 1.00 10.97 80 ASP B CA 1
ATOM 2364 C C . ASP B 1 87 ? 2.629 8.767 43.219 1.00 9.37 80 ASP B C 1
ATOM 2365 O O . ASP B 1 87 ? 2.027 8.581 42.185 1.00 10.55 80 ASP B O 1
ATOM 2370 N N . GLU B 1 88 ? 3.077 7.786 43.992 1.00 10.54 81 GLU B N 1
ATOM 2371 C CA . GLU B 1 88 ? 3.053 6.374 43.600 1.00 9.99 81 GLU B CA 1
ATOM 2372 C C . GLU B 1 88 ? 1.617 5.966 43.350 1.00 11.15 81 GLU B C 1
ATOM 2373 O O . GLU B 1 88 ? 1.297 5.362 42.320 1.00 9.58 81 GLU B O 1
ATOM 2379 N N . SER B 1 89 ? 0.690 6.290 44.287 1.00 9.67 82 SER B N 1
ATOM 2380 C CA . SER B 1 89 ? -0.676 5.809 44.086 1.00 10.53 82 SER B CA 1
ATOM 2381 C C . SER B 1 89 ? -1.289 6.534 42.899 1.00 9.33 82 SER B C 1
ATOM 2382 O O . SER B 1 89 ? -2.043 5.880 42.186 1.00 9.70 82 SER B O 1
ATOM 2385 N N . GLY B 1 90 ? -0.923 7.794 42.679 1.00 8.10 83 GLY B N 1
ATOM 2386 C CA . GLY B 1 90 ? -1.608 8.451 41.503 1.00 6.91 83 GLY B CA 1
ATOM 2387 C C . GLY B 1 90 ? -0.961 7.923 40.198 1.00 7.97 83 GLY B C 1
ATOM 2388 O O . GLY B 1 90 ? -1.703 7.860 39.204 1.00 8.59 83 GLY B O 1
ATOM 2389 N N . ILE B 1 91 ? 0.284 7.524 40.220 1.00 7.31 84 ILE B N 1
ATOM 2390 C CA . ILE B 1 91 ? 0.893 6.915 38.983 1.00 7.05 84 ILE B CA 1
ATOM 2391 C C . ILE B 1 91 ? 0.239 5.589 38.684 1.00 9.18 84 ILE B C 1
ATOM 2392 O O . ILE B 1 91 ? -0.162 5.323 37.559 1.00 8.36 84 ILE B O 1
ATOM 2397 N N . LYS B 1 92 ? 0.098 4.730 39.737 1.00 7.66 85 LYS B N 1
ATOM 2398 C CA . LYS B 1 92 ? -0.550 3.449 39.469 1.00 10.62 85 LYS B CA 1
ATOM 2399 C C . LYS B 1 92 ? -2.006 3.626 39.065 1.00 9.59 85 LYS B C 1
ATOM 2400 O O . LYS B 1 92 ? -2.471 2.854 38.199 1.00 9.91 85 LYS B O 1
ATOM 2406 N N . GLN B 1 93 ? -2.789 4.553 39.642 1.00 9.87 86 GLN B N 1
ATOM 2407 C CA . GLN B 1 93 ? -4.156 4.787 39.163 1.00 11.57 86 GLN B CA 1
ATOM 2408 C C . GLN B 1 93 ? -4.224 5.250 37.712 1.00 10.62 86 GLN B C 1
ATOM 2409 O O . GLN B 1 93 ? -5.055 4.774 36.924 1.00 11.11 86 GLN B O 1
ATOM 2415 N N . ALA B 1 94 ? -3.377 6.199 37.381 1.00 8.93 87 ALA B N 1
ATOM 2416 C CA . ALA B 1 94 ? -3.294 6.704 35.972 1.00 8.27 87 ALA B CA 1
ATOM 2417 C C . ALA B 1 94 ? -2.943 5.539 35.061 1.00 8.95 87 ALA B C 1
ATOM 2418 O O . ALA B 1 94 ? -3.551 5.531 33.986 1.00 9.17 87 ALA B O 1
ATOM 2420 N N . ALA B 1 95 ? -2.058 4.644 35.445 1.00 7.34 88 ALA B N 1
ATOM 2421 C CA . ALA B 1 95 ? -1.685 3.526 34.558 1.00 7.11 88 ALA B CA 1
ATOM 2422 C C . ALA B 1 95 ? -2.867 2.607 34.335 1.00 10.10 88 ALA B C 1
ATOM 2423 O O . ALA B 1 95 ? -3.139 2.147 33.218 1.00 10.26 88 ALA B O 1
ATOM 2425 N N . GLU B 1 96 ? -3.606 2.342 35.457 1.00 10.47 89 GLU B N 1
ATOM 2426 C CA . GLU B 1 96 ? -4.864 1.610 35.219 1.00 11.52 89 GLU B CA 1
ATOM 2427 C C . GLU B 1 96 ? -5.816 2.266 34.245 1.00 11.41 89 GLU B C 1
ATOM 2428 O O . GLU B 1 96 ? -6.397 1.560 33.427 1.00 11.77 89 GLU B O 1
ATOM 2434 N N . ASN B 1 97 ? -5.987 3.592 34.301 1.00 10.15 90 ASN B N 1
ATOM 2435 C CA . ASN B 1 97 ? -6.906 4.251 33.374 1.00 11.26 90 ASN B CA 1
ATOM 2436 C C . ASN B 1 97 ? -6.381 4.219 31.955 1.00 9.04 90 ASN B C 1
ATOM 2437 O O . ASN B 1 97 ? -7.181 4.087 31.027 1.00 8.11 90 ASN B O 1
ATOM 2442 N N . ILE B 1 98 ? -5.058 4.305 31.759 1.00 9.09 91 ILE B N 1
ATOM 2443 C CA . ILE B 1 98 ? -4.527 4.142 30.409 1.00 7.42 91 ILE B CA 1
ATOM 2444 C C . ILE B 1 98 ? -4.698 2.725 29.878 1.00 8.37 91 ILE B C 1
ATOM 2445 O O . ILE B 1 98 ? -5.020 2.580 28.658 1.00 9.44 91 ILE B O 1
ATOM 2450 N N . LYS B 1 99 ? -4.440 1.717 30.714 1.00 7.48 92 LYS B N 1
ATOM 2451 C CA . LYS B 1 99 ? -4.752 0.353 30.273 1.00 8.24 92 LYS B CA 1
ATOM 2452 C C . LYS B 1 99 ? -6.214 0.249 29.874 1.00 7.52 92 LYS B C 1
ATOM 2453 O O . LYS B 1 99 ? -6.481 -0.437 28.908 1.00 8.93 92 LYS B O 1
ATOM 2459 N N . ALA B 1 100 ? -7.152 0.941 30.514 1.00 8.43 93 ALA B N 1
ATOM 2460 C CA . ALA B 1 100 ? -8.563 0.872 30.148 1.00 10.44 93 ALA B CA 1
ATOM 2461 C C . ALA B 1 100 ? -8.854 1.575 28.825 1.00 9.90 93 ALA B C 1
ATOM 2462 O O . ALA B 1 100 ? -9.709 1.151 28.053 1.00 12.83 93 ALA B O 1
ATOM 2464 N N . LEU B 1 101 ? -8.122 2.699 28.619 1.00 8.35 94 LEU B N 1
ATOM 2465 C CA . LEU B 1 101 ? -8.215 3.346 27.292 1.00 8.26 94 LEU B CA 1
ATOM 2466 C C . LEU B 1 101 ? -7.710 2.509 26.153 1.00 7.73 94 LEU B C 1
ATOM 2467 O O . LEU B 1 101 ? -8.302 2.394 25.068 1.00 9.74 94 LEU B O 1
ATOM 2472 N N . ILE B 1 102 ? -6.580 1.815 26.354 1.00 8.30 95 ILE B N 1
ATOM 2473 C CA . ILE B 1 102 ? -6.031 0.844 25.389 1.00 8.32 95 ILE B CA 1
ATOM 2474 C C . ILE B 1 102 ? -7.095 -0.219 25.120 1.00 9.55 95 ILE B C 1
ATOM 2475 O O . ILE B 1 102 ? -7.426 -0.453 23.948 1.00 9.93 95 ILE B O 1
ATOM 2480 N N . ASP B 1 103 ? -7.607 -0.822 26.179 1.00 8.36 96 ASP B N 1
ATOM 2481 C CA . ASP B 1 103 ? -8.694 -1.793 26.024 1.00 10.22 96 ASP B CA 1
ATOM 2482 C C . ASP B 1 103 ? -9.872 -1.310 25.232 1.00 10.90 96 ASP B C 1
ATOM 2483 O O . ASP B 1 103 ? -10.406 -2.024 24.337 1.00 11.00 96 ASP B O 1
ATOM 2488 N N . GLN B 1 104 ? -10.351 -0.105 25.487 1.00 11.09 97 GLN B N 1
ATOM 2489 C CA . GLN B 1 104 ? -11.448 0.480 24.678 1.00 11.87 97 GLN B CA 1
ATOM 2490 C C . GLN B 1 104 ? -11.092 0.555 23.202 1.00 11.40 97 GLN B C 1
ATOM 2491 O O . GLN B 1 104 ? -11.896 0.251 22.321 1.00 11.96 97 GLN B O 1
ATOM 2497 N N . GLU B 1 105 ? -9.836 0.981 22.912 1.00 8.81 98 GLU B N 1
ATOM 2498 C CA . GLU B 1 105 ? -9.436 1.118 21.501 1.00 10.52 98 GLU B CA 1
ATOM 2499 C C . GLU B 1 105 ? -9.352 -0.244 20.840 1.00 10.15 98 GLU B C 1
ATOM 2500 O O . GLU B 1 105 ? -9.735 -0.378 19.685 1.00 11.27 98 GLU B O 1
ATOM 2506 N N . VAL B 1 106 ? -8.891 -1.245 21.619 1.00 7.32 99 VAL B N 1
ATOM 2507 C CA . VAL B 1 106 ? -8.861 -2.623 21.066 1.00 7.46 99 VAL B CA 1
ATOM 2508 C C . VAL B 1 106 ? -10.270 -3.122 20.797 1.00 9.36 99 VAL B C 1
ATOM 2509 O O . VAL B 1 106 ? -10.570 -3.549 19.667 1.00 9.90 99 VAL B O 1
ATOM 2513 N N . LYS B 1 107 ? -11.160 -3.011 21.812 1.00 9.10 100 LYS B N 1
ATOM 2514 C CA . LYS B 1 107 ? -12.554 -3.426 21.562 1.00 10.36 100 LYS B CA 1
ATOM 2515 C C . LYS B 1 107 ? -13.234 -2.627 20.467 1.00 11.55 100 LYS B C 1
ATOM 2516 O O . LYS B 1 107 ? -14.197 -3.169 19.917 1.00 12.07 100 LYS B O 1
ATOM 2522 N N . ASN B 1 108 ? -12.789 -1.410 20.136 1.00 13.37 101 ASN B N 1
ATOM 2523 C CA . ASN B 1 108 ? -13.377 -0.690 19.022 1.00 16.13 101 ASN B CA 1
ATOM 2524 C C . ASN B 1 108 ? -12.644 -0.961 17.711 1.00 15.01 101 ASN B C 1
ATOM 2525 O O . ASN B 1 108 ? -13.115 -0.366 16.722 1.00 16.22 101 ASN B O 1
ATOM 2530 N N . GLY B 1 109 ? -11.627 -1.775 17.680 1.00 13.57 102 GLY B N 1
ATOM 2531 C CA . GLY B 1 109 ? -11.136 -2.377 16.477 1.00 13.32 102 GLY B CA 1
ATOM 2532 C C . GLY B 1 109 ? -9.652 -2.453 16.254 1.00 13.70 102 GLY B C 1
ATOM 2533 O O . GLY B 1 109 ? -9.208 -3.186 15.340 1.00 13.80 102 GLY B O 1
ATOM 2534 N N . ILE B 1 110 ? -8.813 -1.729 16.974 1.00 13.79 103 ILE B N 1
ATOM 2535 C CA . ILE B 1 110 ? -7.358 -1.796 16.750 1.00 14.41 103 ILE B CA 1
ATOM 2536 C C . ILE B 1 110 ? -6.676 -2.729 17.740 1.00 15.86 103 ILE B C 1
ATOM 2537 O O . ILE B 1 110 ? -6.636 -2.455 18.935 1.00 15.41 103 ILE B O 1
ATOM 2542 N N . PRO B 1 111 ? -6.104 -3.864 17.301 1.00 17.09 104 PRO B N 1
ATOM 2543 C CA . PRO B 1 111 ? -5.286 -4.730 18.121 1.00 14.84 104 PRO B CA 1
ATOM 2544 C C . PRO B 1 111 ? -4.238 -3.987 18.930 1.00 15.69 104 PRO B C 1
ATOM 2545 O O . PRO B 1 111 ? -3.664 -3.056 18.411 1.00 11.97 104 PRO B O 1
ATOM 2549 N N . SER B 1 112 ? -3.955 -4.455 20.173 1.00 14.91 105 SER B N 1
ATOM 2550 C CA . SER B 1 112 ? -2.963 -3.696 20.990 1.00 13.99 105 SER B CA 1
ATOM 2551 C C . SER B 1 112 ? -1.583 -3.724 20.375 1.00 15.03 105 SER B C 1
ATOM 2552 O O . SER B 1 112 ? -0.767 -2.790 20.538 1.00 10.20 105 SER B O 1
ATOM 2555 N N . ASN B 1 113 ? -1.215 -4.779 19.639 1.00 15.36 106 ASN B N 1
ATOM 2556 C CA . ASN B 1 113 ? 0.111 -4.781 19.000 1.00 14.92 106 ASN B CA 1
ATOM 2557 C C . ASN B 1 113 ? 0.113 -3.934 17.729 1.00 13.64 106 ASN B C 1
ATOM 2558 O O . ASN B 1 113 ? 1.153 -3.921 17.078 1.00 13.75 106 ASN B O 1
ATOM 2563 N N . ARG B 1 114 ? -0.998 -3.236 17.446 1.00 11.99 107 ARG B N 1
ATOM 2564 C CA . ARG B 1 114 ? -0.986 -2.125 16.527 1.00 9.46 107 ARG B CA 1
ATOM 2565 C C . ARG B 1 114 ? -1.171 -0.773 17.195 1.00 8.93 107 ARG B C 1
ATOM 2566 O O . ARG B 1 114 ? -1.581 0.198 16.593 1.00 8.20 107 ARG B O 1
ATOM 2574 N N . ILE B 1 115 ? -0.826 -0.686 18.518 1.00 6.40 108 ILE B N 1
ATOM 2575 C CA . ILE B 1 115 ? -0.921 0.555 19.279 1.00 7.83 108 ILE B CA 1
ATOM 2576 C C . ILE B 1 115 ? 0.443 0.948 19.858 1.00 9.58 108 ILE B C 1
ATOM 2577 O O . ILE B 1 115 ? 1.093 0.132 20.537 1.00 9.64 108 ILE B O 1
ATOM 2582 N N . ILE B 1 116 ? 0.856 2.141 19.519 1.00 8.13 109 ILE B N 1
ATOM 2583 C CA . ILE B 1 116 ? 2.015 2.788 20.178 1.00 8.39 109 ILE B CA 1
ATOM 2584 C C . ILE B 1 116 ? 1.418 3.688 21.286 1.00 7.68 109 ILE B C 1
ATOM 2585 O O . ILE B 1 116 ? 0.470 4.410 21.104 1.00 9.29 109 ILE B O 1
ATOM 2590 N N . LEU B 1 117 ? 2.107 3.554 22.452 1.00 6.97 110 LEU B N 1
ATOM 2591 C CA . LEU B 1 117 ? 1.786 4.426 23.583 1.00 5.95 110 LEU B CA 1
ATOM 2592 C C . LEU B 1 117 ? 2.945 5.382 23.808 1.00 8.50 110 LEU B C 1
ATOM 2593 O O . LEU B 1 117 ? 4.132 4.929 23.778 1.00 8.74 110 LEU B O 1
ATOM 2598 N N . GLY B 1 118 ? 2.692 6.658 24.022 1.00 6.62 111 GLY B N 1
ATOM 2599 C CA . GLY B 1 118 ? 3.831 7.582 24.225 1.00 7.10 111 GLY B CA 1
ATOM 2600 C C . GLY B 1 118 ? 3.331 8.844 24.929 1.00 6.77 111 GLY B C 1
ATOM 2601 O O . GLY B 1 118 ? 2.128 8.950 25.240 1.00 7.38 111 GLY B O 1
ATOM 2602 N N . GLY B 1 119 ? 4.268 9.718 25.273 1.00 5.65 112 GLY B N 1
ATOM 2603 C CA . GLY B 1 119 ? 3.882 10.985 25.808 1.00 6.96 112 GLY B CA 1
ATOM 2604 C C . GLY B 1 119 ? 5.132 11.850 26.035 1.00 7.36 112 GLY B C 1
ATOM 2605 O O . GLY B 1 119 ? 6.252 11.483 25.703 1.00 7.59 112 GLY B O 1
ATOM 2606 N N . PHE B 1 120 ? 4.759 12.996 26.599 1.00 8.06 113 PHE B N 1
ATOM 2607 C CA . PHE B 1 120 ? 5.715 14.018 26.946 1.00 7.23 113 PHE B CA 1
ATOM 2608 C C . PHE B 1 120 ? 5.739 14.319 28.414 1.00 7.36 113 PHE B C 1
ATOM 2609 O O . PHE B 1 120 ? 4.719 14.444 29.074 1.00 6.93 113 PHE B O 1
ATOM 2617 N N . SER B 1 121 ? 6.949 14.401 28.954 1.00 5.32 114 SER B N 1
ATOM 2618 C CA . SER B 1 121 ? 7.194 14.723 30.368 1.00 5.61 114 SER B CA 1
ATOM 2619 C C . SER B 1 121 ? 6.366 13.782 31.243 1.00 6.53 114 SER B C 1
ATOM 2620 O O . SER B 1 121 ? 6.579 12.580 31.025 1.00 7.75 114 SER B O 1
ATOM 2623 N N . GLN B 1 122 ? 5.542 14.218 32.189 1.00 6.72 115 GLN B N 1
ATOM 2624 C CA . GLN B 1 122 ? 4.843 13.139 32.994 1.00 6.50 115 GLN B CA 1
ATOM 2625 C C . GLN B 1 122 ? 4.028 12.186 32.143 1.00 6.14 115 GLN B C 1
ATOM 2626 O O . GLN B 1 122 ? 3.843 11.039 32.588 1.00 6.72 115 GLN B O 1
ATOM 2632 N N . GLY B 1 123 ? 3.550 12.622 30.934 1.00 6.74 116 GLY B N 1
ATOM 2633 C CA . GLY B 1 123 ? 2.786 11.669 30.137 1.00 5.98 116 GLY B CA 1
ATOM 2634 C C . GLY B 1 123 ? 3.709 10.607 29.514 1.00 6.06 116 GLY B C 1
ATOM 2635 O O . GLY B 1 123 ? 3.270 9.498 29.302 1.00 5.03 116 GLY B O 1
ATOM 2636 N N . GLY B 1 124 ? 4.971 11.021 29.269 1.00 6.23 117 GLY B N 1
ATOM 2637 C CA . GLY B 1 124 ? 5.976 10.029 28.750 1.00 7.47 117 GLY B CA 1
ATOM 2638 C C . GLY B 1 124 ? 6.361 9.076 29.870 1.00 7.58 117 GLY B C 1
ATOM 2639 O O . GLY B 1 124 ? 6.521 7.900 29.639 1.00 6.71 117 GLY B O 1
ATOM 2640 N N . ALA B 1 125 ? 6.508 9.703 31.050 1.00 6.08 118 ALA B N 1
ATOM 2641 C CA . ALA B 1 125 ? 6.812 8.896 32.216 1.00 7.69 118 ALA B CA 1
ATOM 2642 C C . ALA B 1 125 ? 5.694 7.858 32.419 1.00 7.00 118 ALA B C 1
ATOM 2643 O O . ALA B 1 125 ? 5.954 6.692 32.627 1.00 7.01 118 ALA B O 1
ATOM 2645 N N . LEU B 1 126 ? 4.424 8.295 32.302 1.00 5.49 119 LEU B N 1
ATOM 2646 C CA . LEU B 1 126 ? 3.297 7.367 32.370 1.00 6.39 119 LEU B CA 1
ATOM 2647 C C . LEU B 1 126 ? 3.285 6.361 31.252 1.00 6.95 119 LEU B C 1
ATOM 2648 O O . LEU B 1 126 ? 2.936 5.191 31.524 1.00 7.02 119 LEU B O 1
ATOM 2653 N N . SER B 1 127 ? 3.671 6.698 30.032 1.00 5.92 120 SER B N 1
ATOM 2654 C CA . SER B 1 127 ? 3.700 5.697 28.990 1.00 7.01 120 SER B CA 1
ATOM 2655 C C . SER B 1 127 ? 4.707 4.589 29.276 1.00 6.67 120 SER B C 1
ATOM 2656 O O . SER B 1 127 ? 4.378 3.411 29.069 1.00 7.48 120 SER B O 1
ATOM 2659 N N . LEU B 1 128 ? 5.881 5.030 29.731 1.00 6.30 121 LEU B N 1
ATOM 2660 C CA . LEU B 1 128 ? 6.870 3.985 30.140 1.00 6.06 121 LEU B CA 1
ATOM 2661 C C . LEU B 1 128 ? 6.361 3.055 31.244 1.00 6.91 121 LEU B C 1
ATOM 2662 O O . LEU B 1 128 ? 6.427 1.819 31.104 1.00 8.62 121 LEU B O 1
ATOM 2667 N N . TYR B 1 129 ? 5.865 3.669 32.313 1.00 7.47 122 TYR B N 1
ATOM 2668 C CA . TYR B 1 129 ? 5.360 2.868 33.449 1.00 7.00 122 TYR B CA 1
ATOM 2669 C C . TYR B 1 129 ? 4.301 1.910 33.017 1.00 8.76 122 TYR B C 1
ATOM 2670 O O . TYR B 1 129 ? 4.249 0.716 33.378 1.00 8.46 122 TYR B O 1
ATOM 2679 N N . THR B 1 130 ? 3.314 2.451 32.251 1.00 6.65 123 THR B N 1
ATOM 2680 C CA . THR B 1 130 ? 2.171 1.677 31.797 1.00 7.65 123 THR B CA 1
ATOM 2681 C C . THR B 1 130 ? 2.655 0.511 30.938 1.00 8.70 123 THR B C 1
ATOM 2682 O O . THR B 1 130 ? 2.310 -0.649 31.096 1.00 9.13 123 THR B O 1
ATOM 2686 N N . ALA B 1 131 ? 3.498 0.850 29.936 1.00 7.57 124 ALA B N 1
ATOM 2687 C CA . ALA B 1 131 ? 3.942 -0.235 29.041 1.00 8.43 124 ALA B CA 1
ATOM 2688 C C . ALA B 1 131 ? 4.722 -1.299 29.751 1.00 7.88 124 ALA B C 1
ATOM 2689 O O . ALA B 1 131 ? 4.621 -2.494 29.441 1.00 9.67 124 ALA B O 1
ATOM 2691 N N . LEU B 1 132 ? 5.568 -0.899 30.744 1.00 7.85 125 LEU B N 1
ATOM 2692 C CA . LEU B 1 132 ? 6.358 -1.944 31.436 1.00 8.69 125 LEU B CA 1
ATOM 2693 C C . LEU B 1 132 ? 5.613 -2.751 32.478 1.00 9.83 125 LEU B C 1
ATOM 2694 O O . LEU B 1 132 ? 6.133 -3.726 33.096 1.00 11.15 125 LEU B O 1
ATOM 2699 N N . THR B 1 133 ? 4.392 -2.380 32.780 1.00 8.22 126 THR B N 1
ATOM 2700 C CA . THR B 1 133 ? 3.587 -3.071 33.779 1.00 9.33 126 THR B CA 1
ATOM 2701 C C . THR B 1 133 ? 2.322 -3.653 33.154 1.00 10.16 126 THR B C 1
ATOM 2702 O O . THR B 1 133 ? 1.673 -4.409 33.934 1.00 14.87 126 THR B O 1
ATOM 2706 N N . THR B 1 134 ? 1.919 -3.430 31.951 1.00 10.83 127 THR B N 1
ATOM 2707 C CA . THR B 1 134 ? 0.678 -3.965 31.408 1.00 9.91 127 THR B CA 1
ATOM 2708 C C . THR B 1 134 ? 0.897 -5.331 30.790 1.00 10.81 127 THR B C 1
ATOM 2709 O O . THR B 1 134 ? 1.993 -5.571 30.295 1.00 10.68 127 THR B O 1
ATOM 2713 N N . GLN B 1 135 ? -0.150 -6.207 30.843 1.00 10.83 128 GLN B N 1
ATOM 2714 C CA . GLN B 1 135 ? -0.067 -7.411 30.000 1.00 13.88 128 GLN B CA 1
ATOM 2715 C C . GLN B 1 135 ? -0.503 -7.212 28.575 1.00 13.54 128 GLN B C 1
ATOM 2716 O O . GLN B 1 135 ? -0.457 -8.196 27.786 1.00 13.79 128 GLN B O 1
ATOM 2722 N N . GLN B 1 136 ? -1.037 -6.039 28.219 1.00 10.02 129 GLN B N 1
ATOM 2723 C CA . GLN B 1 136 ? -1.267 -5.643 26.854 1.00 9.97 129 GLN B CA 1
ATOM 2724 C C . GLN B 1 136 ? 0.026 -5.510 26.071 1.00 11.05 129 GLN B C 1
ATOM 2725 O O . GLN B 1 136 ? 0.908 -4.684 26.353 1.00 11.38 129 GLN B O 1
ATOM 2731 N N . LYS B 1 137 ? 0.149 -6.363 25.036 1.00 9.96 130 LYS B N 1
ATOM 2732 C CA . LYS B 1 137 ? 1.343 -6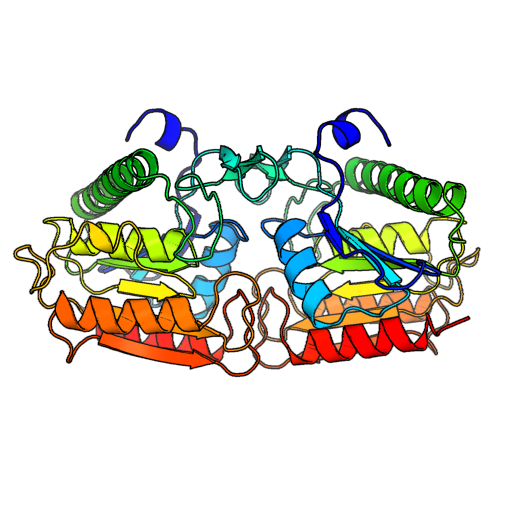.221 24.181 1.00 10.68 130 LYS B CA 1
ATOM 2733 C C . LYS B 1 137 ? 1.195 -5.011 23.267 1.00 12.37 130 LYS B C 1
ATOM 2734 O O . LYS B 1 137 ? 0.233 -5.007 22.484 1.00 15.85 130 LYS B O 1
ATOM 2740 N N . LEU B 1 138 ? 2.131 -4.082 23.311 1.00 9.79 131 LEU B N 1
ATOM 2741 C CA . LEU B 1 138 ? 2.046 -2.852 22.527 1.00 10.28 131 LEU B CA 1
ATOM 2742 C C . LEU B 1 138 ? 3.132 -2.811 21.442 1.00 10.16 131 LEU B C 1
ATOM 2743 O O . LEU B 1 138 ? 4.089 -3.570 21.524 1.00 12.20 131 LEU B O 1
ATOM 2748 N N . ALA B 1 139 ? 2.889 -1.939 20.443 1.00 10.02 132 ALA B N 1
ATOM 2749 C CA . ALA B 1 139 ? 3.824 -1.923 19.313 1.00 10.89 132 ALA B CA 1
ATOM 2750 C C . ALA B 1 139 ? 5.129 -1.185 19.545 1.00 9.83 132 ALA B C 1
ATOM 2751 O O . ALA B 1 139 ? 6.080 -1.400 18.810 1.00 9.72 132 ALA B O 1
ATOM 2753 N N . GLY B 1 140 ? 5.147 -0.296 20.486 1.00 7.32 133 GLY B N 1
ATOM 2754 C CA . GLY B 1 140 ? 6.302 0.505 20.869 1.00 6.88 133 GLY B CA 1
ATOM 2755 C C . GLY B 1 140 ? 5.847 1.659 21.771 1.00 6.82 133 GLY B C 1
ATOM 2756 O O . GLY B 1 140 ? 4.657 1.912 22.057 1.00 7.93 133 GLY B O 1
ATOM 2757 N N . VAL B 1 141 ? 6.873 2.396 22.227 1.00 7.27 134 VAL B N 1
ATOM 2758 C CA . VAL B 1 141 ? 6.659 3.531 23.109 1.00 7.01 134 VAL B CA 1
ATOM 2759 C C . VAL B 1 141 ? 7.503 4.724 22.577 1.00 7.56 134 VAL B C 1
ATOM 2760 O O . VAL B 1 141 ? 8.669 4.487 22.250 1.00 7.17 134 VAL B O 1
ATOM 2764 N N . THR B 1 142 ? 6.910 5.896 22.552 1.00 7.10 135 THR B N 1
ATOM 2765 C CA . THR B 1 142 ? 7.750 7.100 22.313 1.00 7.58 135 THR B CA 1
ATOM 2766 C C . THR B 1 142 ? 7.761 7.933 23.568 1.00 9.13 135 THR B C 1
ATOM 2767 O O . THR B 1 142 ? 6.738 8.484 23.972 1.00 7.48 135 THR B O 1
ATOM 2771 N N . ALA B 1 143 ? 8.916 8.022 24.227 1.00 7.12 136 ALA B N 1
ATOM 2772 C CA . ALA B 1 143 ? 8.953 8.675 25.540 1.00 7.55 136 ALA B CA 1
ATOM 2773 C C . ALA B 1 143 ? 9.771 9.973 25.418 1.00 7.01 136 ALA B C 1
ATOM 2774 O O . ALA B 1 143 ? 10.981 9.916 25.297 1.00 6.89 136 ALA B O 1
ATOM 2776 N N . LEU B 1 144 ? 9.072 11.099 25.438 1.00 6.19 137 LEU B N 1
ATOM 2777 C CA . LEU B 1 144 ? 9.688 12.396 25.126 1.00 7.10 137 LEU B CA 1
ATOM 2778 C C . LEU B 1 144 ? 9.927 13.234 26.373 1.00 7.31 137 LEU B C 1
ATOM 2779 O O . LEU B 1 144 ? 8.935 13.426 27.108 1.00 7.82 137 LEU B O 1
ATOM 2784 N N . SER B 1 145 ? 11.177 13.623 26.587 1.00 6.03 138 SER B N 1
ATOM 2785 C CA . SER B 1 145 ? 11.587 14.528 27.660 1.00 6.62 138 SER B CA 1
ATOM 2786 C C . SER B 1 145 ? 11.035 14.121 29.040 1.00 6.67 138 SER B C 1
ATOM 2787 O O . SER B 1 145 ? 10.326 14.851 29.715 1.00 6.52 138 SER B O 1
ATOM 2790 N N . CYS B 1 146 ? 11.441 12.880 29.450 1.00 7.15 139 CYS B N 1
ATOM 2791 C CA . CYS B 1 146 ? 10.728 12.321 30.619 1.00 5.86 139 CYS B CA 1
ATOM 2792 C C . CYS B 1 146 ? 11.666 11.401 31.398 1.00 8.56 139 CYS B C 1
ATOM 2793 O O . CYS B 1 146 ? 12.899 11.485 31.258 1.00 8.58 139 CYS B O 1
ATOM 2796 N N . TRP B 1 147 ? 11.094 10.569 32.225 1.00 9.36 140 TRP B N 1
ATOM 2797 C CA . TRP B 1 147 ? 11.799 9.748 33.212 1.00 9.98 140 TRP B CA 1
ATOM 2798 C C . TRP B 1 147 ? 10.950 8.493 33.398 1.00 9.31 140 TRP B C 1
ATOM 2799 O O . TRP B 1 147 ? 9.786 8.435 33.056 1.00 8.69 140 TRP B O 1
ATOM 2810 N N . LEU B 1 148 ? 11.556 7.402 33.904 1.00 7.78 141 LEU B N 1
ATOM 2811 C CA . LEU B 1 148 ? 10.741 6.304 34.422 1.00 8.24 141 LEU B CA 1
ATOM 2812 C C . LEU B 1 148 ? 10.313 6.499 35.874 1.00 9.11 141 LEU B C 1
ATOM 2813 O O . LEU B 1 148 ? 11.139 6.629 36.796 1.00 9.28 141 LEU B O 1
ATOM 2818 N N . PRO B 1 149 ? 9.007 6.640 36.111 1.00 8.43 142 PRO B N 1
ATOM 2819 C CA . PRO B 1 149 ? 8.451 6.759 37.447 1.00 10.43 142 PRO B CA 1
ATOM 2820 C C . PRO B 1 149 ? 8.654 5.472 38.243 1.00 9.94 142 PRO B C 1
ATOM 2821 O O . PRO B 1 149 ? 8.717 4.383 37.749 1.00 10.02 142 PRO B O 1
ATOM 2825 N N . LEU B 1 150 ? 8.849 5.712 39.575 1.00 10.00 143 LEU B N 1
ATOM 2826 C CA . LEU B 1 150 ? 8.937 4.577 40.513 1.00 11.13 143 LEU B CA 1
ATOM 2827 C C . LEU B 1 150 ? 10.062 3.633 40.117 1.00 11.39 143 LEU B C 1
ATOM 2828 O O . LEU B 1 150 ? 9.934 2.401 40.135 1.00 11.26 143 LEU B O 1
ATOM 2833 N N . ARG B 1 151 ? 11.222 4.239 39.748 1.00 12.96 144 ARG B N 1
ATOM 2834 C CA . ARG B 1 151 ? 12.227 3.366 39.084 1.00 15.20 144 ARG B CA 1
ATOM 2835 C C . ARG B 1 151 ? 12.786 2.312 40.039 1.00 17.15 144 ARG B C 1
ATOM 2836 O O . ARG B 1 151 ? 13.069 1.158 39.687 1.00 16.53 144 ARG B O 1
ATOM 2844 N N . ALA B 1 152 ? 12.855 2.666 41.338 1.00 17.54 145 ALA B N 1
ATOM 2845 C CA . ALA B 1 152 ? 13.430 1.699 42.305 1.00 20.74 145 ALA B CA 1
ATOM 2846 C C . ALA B 1 152 ? 12.499 0.553 42.536 1.00 20.51 145 ALA B C 1
ATOM 2847 O O . ALA B 1 152 ? 12.901 -0.553 42.950 1.00 23.49 145 ALA B O 1
ATOM 2849 N N . SER B 1 153 ? 11.198 0.691 42.255 1.00 21.43 146 SER B N 1
ATOM 2850 C CA . SER B 1 153 ? 10.234 -0.379 42.421 1.00 21.94 146 SER B CA 1
ATOM 2851 C C . SER B 1 153 ? 10.350 -1.445 41.338 1.00 22.65 146 SER B C 1
ATOM 2852 O O . SER B 1 153 ? 9.704 -2.502 41.498 1.00 23.37 146 SER B O 1
ATOM 2855 N N . PHE B 1 154 ? 11.114 -1.276 40.264 1.00 21.70 147 PHE B N 1
ATOM 2856 C CA . PHE B 1 154 ? 11.375 -2.279 39.279 1.00 22.02 147 PHE B CA 1
ATOM 2857 C C . PHE B 1 154 ? 12.648 -3.105 39.599 1.00 26.51 147 PHE B C 1
ATOM 2858 O O . PHE B 1 154 ? 13.757 -2.623 39.561 1.00 29.32 147 PHE B O 1
ATOM 2866 N N . PRO B 1 155 ? 12.379 -4.367 39.844 1.00 31.05 148 PRO B N 1
ATOM 2867 C CA . PRO B 1 155 ? 13.418 -5.384 39.985 1.00 32.99 148 PRO B CA 1
ATOM 2868 C C . PRO B 1 155 ? 14.486 -5.205 38.941 1.00 35.06 148 PRO B C 1
ATOM 2869 O O . PRO B 1 155 ? 14.264 -4.893 37.771 1.00 35.49 148 PRO B O 1
ATOM 2873 N N . GLN B 1 156 ? 15.735 -5.408 39.404 1.00 36.29 149 GLN B N 1
ATOM 2874 C CA . GLN B 1 156 ? 16.848 -5.400 38.409 1.00 37.43 149 GLN B CA 1
ATOM 2875 C C . GLN B 1 156 ? 16.465 -6.564 37.521 1.00 35.16 149 GLN B C 1
ATOM 2876 O O . GLN B 1 156 ? 15.626 -7.376 37.986 1.00 37.03 149 GLN B O 1
ATOM 2882 N N . GLY B 1 157 ? 16.908 -6.705 36.310 1.00 33.09 150 GLY B N 1
ATOM 2883 C CA . GLY B 1 157 ? 16.423 -7.782 35.491 1.00 27.86 150 GLY B CA 1
ATOM 2884 C C . GLY B 1 157 ? 15.219 -7.422 34.640 1.00 26.62 150 GLY B C 1
ATOM 2885 O O . GLY B 1 157 ? 14.465 -6.478 34.900 1.00 24.89 150 GLY B O 1
ATOM 2886 N N . PRO B 1 158 ? 15.093 -8.214 33.586 1.00 24.22 151 PRO B N 1
ATOM 2887 C CA . PRO B 1 158 ? 14.099 -8.068 32.544 1.00 23.87 151 PRO B CA 1
ATOM 2888 C C . PRO B 1 158 ? 12.678 -8.158 33.046 1.00 23.29 151 PRO B C 1
ATOM 2889 O O . PRO B 1 158 ? 12.456 -9.015 33.927 1.00 23.68 151 PRO B O 1
ATOM 2893 N N . ILE B 1 159 ? 11.723 -7.379 32.554 1.00 19.98 152 ILE B N 1
ATOM 2894 C CA . ILE B 1 159 ? 10.326 -7.576 32.916 1.00 19.49 152 ILE B CA 1
ATOM 2895 C C . ILE B 1 159 ? 9.863 -8.928 32.355 1.00 20.69 152 ILE B C 1
ATOM 2896 O O . ILE B 1 159 ? 10.311 -9.361 31.306 1.00 20.76 152 ILE B O 1
ATOM 2901 N N . GLY B 1 160 ? 8.942 -9.536 33.092 1.00 20.32 153 GLY B N 1
ATOM 2902 C CA . GLY B 1 160 ? 8.443 -10.850 32.685 1.00 23.75 153 GLY B CA 1
ATOM 2903 C C . GLY B 1 160 ? 7.265 -10.723 31.719 1.00 24.06 153 GLY B C 1
ATOM 2904 O O . GLY B 1 160 ? 6.885 -11.718 31.104 1.00 26.14 153 GLY B O 1
ATOM 2905 N N . GLY B 1 161 ? 6.714 -9.525 31.581 1.00 25.13 154 GLY B N 1
ATOM 2906 C CA . GLY B 1 161 ? 5.369 -9.422 31.002 1.00 24.92 154 GLY B CA 1
ATOM 2907 C C . GLY B 1 161 ? 5.435 -9.323 29.489 1.00 24.42 154 GLY B C 1
ATOM 2908 O O . GLY B 1 161 ? 6.458 -9.501 28.820 1.00 23.02 154 GLY B O 1
ATOM 2909 N N . ALA B 1 162 ? 4.289 -8.985 28.905 1.00 22.22 155 ALA B N 1
ATOM 2910 C CA . ALA B 1 162 ? 4.136 -8.934 27.462 1.00 19.99 155 ALA B CA 1
ATOM 2911 C C . ALA B 1 162 ? 5.105 -8.070 26.680 1.00 18.01 155 ALA B C 1
ATOM 2912 O O . ALA B 1 162 ? 5.364 -8.315 25.519 1.00 18.19 155 ALA B O 1
ATOM 2914 N N . ASN B 1 163 ? 5.625 -7.035 27.323 1.00 14.67 156 ASN B N 1
ATOM 2915 C CA . ASN B 1 163 ? 6.385 -6.010 26.544 1.00 13.22 156 ASN B CA 1
ATOM 2916 C C . ASN B 1 163 ? 7.870 -6.116 26.750 1.00 14.21 156 ASN B C 1
ATOM 2917 O O . ASN B 1 163 ? 8.659 -5.172 26.586 1.00 13.33 156 ASN B O 1
ATOM 2922 N N . ARG B 1 164 ? 8.341 -7.327 27.079 1.00 13.60 157 ARG B N 1
ATOM 2923 C CA . ARG B 1 164 ? 9.767 -7.561 27.323 1.00 14.89 157 ARG B CA 1
ATOM 2924 C C . ARG B 1 164 ? 10.679 -7.254 26.144 1.00 13.98 157 ARG B C 1
ATOM 2925 O O . ARG B 1 164 ? 11.868 -6.963 26.357 1.00 13.31 157 ARG B O 1
ATOM 2933 N N . ASP B 1 165 ? 10.123 -7.276 24.954 1.00 14.36 158 ASP B N 1
ATOM 2934 C CA . ASP B 1 165 ? 10.873 -7.027 23.735 1.00 15.97 158 ASP B CA 1
ATOM 2935 C C . ASP B 1 165 ? 10.382 -5.765 23.016 1.00 13.56 158 ASP B C 1
ATOM 2936 O O . ASP B 1 165 ? 10.641 -5.543 21.821 1.00 12.66 158 ASP B O 1
ATOM 2941 N N . ILE B 1 166 ? 9.760 -4.874 23.810 1.00 12.27 159 ILE B N 1
ATOM 2942 C CA . ILE B 1 166 ? 9.148 -3.698 23.144 1.00 9.44 159 ILE B CA 1
ATOM 2943 C C . ILE B 1 166 ? 10.190 -2.725 22.647 1.00 9.23 159 ILE B C 1
ATOM 2944 O O . ILE B 1 166 ? 11.228 -2.535 23.281 1.00 10.04 159 ILE B O 1
ATOM 2949 N N . SER B 1 167 ? 9.879 -2.061 21.497 1.00 10.15 160 SER B N 1
ATOM 2950 C CA . SER B 1 167 ? 10.771 -1.011 21.045 1.00 10.08 160 SER B CA 1
ATOM 2951 C C . SER B 1 167 ? 10.441 0.308 21.708 1.00 7.96 160 SER B C 1
ATOM 2952 O O . SER B 1 167 ? 9.273 0.645 21.837 1.00 8.39 160 SER B O 1
ATOM 2955 N N . ILE B 1 168 ? 11.484 1.031 22.141 1.00 8.42 161 ILE B N 1
ATOM 2956 C CA . ILE B 1 168 ? 11.287 2.292 22.816 1.00 7.30 161 ILE B CA 1
ATOM 2957 C C . ILE B 1 168 ? 12.170 3.363 22.180 1.00 10.66 161 ILE B C 1
ATOM 2958 O O . ILE B 1 168 ? 13.357 3.093 22.070 1.00 10.03 161 ILE B O 1
ATOM 2963 N N . LEU B 1 169 ? 11.588 4.488 21.775 1.00 7.12 162 LEU B N 1
ATOM 2964 C CA . LEU B 1 169 ? 12.432 5.648 21.404 1.00 7.08 162 LEU B CA 1
ATOM 2965 C C . LEU B 1 169 ? 12.339 6.660 22.544 1.00 7.38 162 LEU B C 1
ATOM 2966 O O . LEU B 1 169 ? 11.198 7.026 22.889 1.00 8.44 162 LEU B O 1
ATOM 2971 N N . GLN B 1 170 ? 13.456 6.982 23.140 1.00 6.85 163 GLN B N 1
ATOM 2972 C CA . GLN B 1 170 ? 13.438 8.008 24.184 1.00 7.43 163 GLN B CA 1
ATOM 2973 C C . GLN B 1 170 ? 14.109 9.243 23.605 1.00 8.08 163 GLN B C 1
ATOM 2974 O O . GLN B 1 170 ? 15.192 9.097 23.037 1.00 9.40 163 GLN B O 1
ATOM 2980 N N . CYS B 1 171 ? 13.513 10.425 23.824 1.00 7.15 164 CYS B N 1
ATOM 2981 C CA . CYS B 1 171 ? 14.047 11.654 23.227 1.00 9.26 164 CYS B CA 1
ATOM 2982 C C . CYS B 1 171 ? 14.278 12.688 24.325 1.00 9.99 164 CYS B C 1
ATOM 2983 O O . CYS B 1 171 ? 13.505 12.699 25.261 1.00 8.76 164 CYS B O 1
ATOM 2986 N N . HIS B 1 172 ? 15.296 13.556 24.186 1.00 8.12 165 HIS B N 1
ATOM 2987 C CA . HIS B 1 172 ? 15.459 14.596 25.234 1.00 9.88 165 HIS B CA 1
ATOM 2988 C C . HIS B 1 172 ? 16.152 15.820 24.659 1.00 9.83 165 HIS B C 1
ATOM 2989 O O . HIS B 1 172 ? 1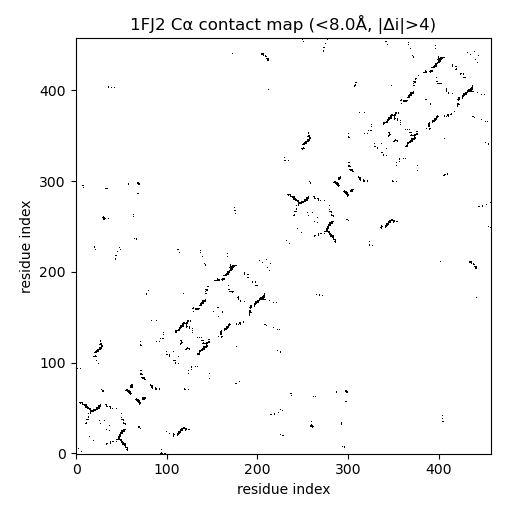6.992 15.658 23.758 1.00 8.56 165 HIS B O 1
ATOM 2996 N N . GLY B 1 173 ? 15.816 17.017 25.126 1.00 10.57 166 GLY B N 1
ATOM 2997 C CA . GLY B 1 173 ? 16.571 18.218 24.762 1.00 12.00 166 GLY B CA 1
ATOM 2998 C C . GLY B 1 173 ? 17.798 18.409 25.630 1.00 11.27 166 GLY B C 1
ATOM 2999 O O . GLY B 1 173 ? 17.806 18.072 26.826 1.00 11.36 166 GLY B O 1
ATOM 3000 N N . ASP B 1 174 ? 18.868 18.994 25.049 1.00 13.45 167 ASP B N 1
ATOM 3001 C CA . ASP B 1 174 ? 20.065 19.268 25.870 1.00 15.65 167 ASP B CA 1
ATOM 3002 C C . ASP B 1 174 ? 19.991 20.597 26.598 1.00 15.43 167 ASP B C 1
ATOM 3003 O O . ASP B 1 174 ? 20.954 20.949 27.331 1.00 16.30 167 ASP B O 1
ATOM 3008 N N . CYS B 1 175 ? 18.948 21.373 26.421 1.00 12.27 168 CYS B N 1
ATOM 3009 C CA . CYS B 1 175 ? 18.735 22.606 27.171 1.00 12.68 168 CYS B CA 1
ATOM 3010 C C . CYS B 1 175 ? 17.470 22.572 27.994 1.00 11.50 168 CYS B C 1
ATOM 3011 O O . CYS B 1 175 ? 16.795 23.600 28.086 1.00 10.92 168 CYS B O 1
ATOM 3014 N N . ASP B 1 176 ? 17.131 21.403 28.607 1.00 10.04 169 ASP B N 1
ATOM 3015 C CA . ASP B 1 176 ? 15.806 21.349 29.292 1.00 9.70 169 ASP B CA 1
ATOM 3016 C C . ASP B 1 176 ? 15.967 21.824 30.721 1.00 10.19 169 ASP B C 1
ATOM 3017 O O . ASP B 1 176 ? 16.704 21.150 31.481 1.00 10.50 169 ASP B O 1
ATOM 3022 N N . PRO B 1 177 ? 15.441 22.971 31.105 1.00 11.78 170 PRO B N 1
ATOM 3023 C CA . PRO B 1 177 ? 15.490 23.496 32.453 1.00 12.45 170 PRO B CA 1
ATOM 3024 C C . PRO B 1 177 ? 14.602 22.834 33.459 1.00 14.64 170 PRO B C 1
ATOM 3025 O O . PRO B 1 177 ? 14.727 23.101 34.677 1.00 13.36 170 PRO B O 1
ATOM 3029 N N . LEU B 1 178 ? 13.655 22.019 32.987 1.00 11.96 171 LEU B N 1
ATOM 3030 C CA . LEU B 1 178 ? 12.719 21.385 33.937 1.00 13.88 171 LEU B CA 1
ATOM 3031 C C . LEU B 1 178 ? 13.014 19.942 34.211 1.00 12.62 171 LEU B C 1
ATOM 3032 O O . LEU B 1 178 ? 13.147 19.514 35.372 1.00 13.25 171 LEU B O 1
ATOM 3037 N N . VAL B 1 179 ? 13.041 19.102 33.163 1.00 10.75 172 VAL B N 1
ATOM 3038 C CA . VAL B 1 179 ? 13.476 17.715 33.345 1.00 11.45 172 VAL B CA 1
ATOM 3039 C C . VAL B 1 179 ? 14.906 17.593 32.832 1.00 12.85 172 VAL B C 1
ATOM 3040 O O . VAL B 1 179 ? 15.101 17.637 31.615 1.00 11.45 172 VAL B O 1
ATOM 3044 N N . PRO B 1 180 ? 15.890 17.500 33.699 1.00 13.40 173 PRO B N 1
ATOM 3045 C CA . PRO B 1 180 ? 17.270 17.450 33.294 1.00 14.26 173 PRO B CA 1
ATOM 3046 C C . PRO B 1 180 ? 17.554 16.309 32.312 1.00 12.96 173 PRO B C 1
ATOM 3047 O O . PRO B 1 180 ? 17.016 15.202 32.446 1.00 12.41 173 PRO B O 1
ATOM 3051 N N . LEU B 1 181 ? 18.438 16.572 31.378 1.00 12.99 174 LEU B N 1
ATOM 3052 C CA . LEU B 1 181 ? 18.886 15.559 30.424 1.00 14.48 174 LEU B CA 1
ATOM 3053 C C . LEU B 1 181 ? 19.314 14.290 31.131 1.00 14.17 174 LEU B C 1
ATOM 3054 O O . LEU B 1 181 ? 19.060 13.159 30.698 1.00 14.27 174 LEU B O 1
ATOM 3059 N N . MET B 1 182 ? 20.019 14.424 32.271 1.00 15.45 175 MET B N 1
ATOM 3060 C CA . MET B 1 182 ? 20.459 13.329 33.092 1.00 17.83 175 MET B CA 1
ATOM 3061 C C . MET B 1 182 ? 19.293 12.396 33.432 1.00 17.64 175 MET B C 1
ATOM 3062 O O . MET B 1 182 ? 19.487 11.182 33.442 1.00 16.73 175 MET B O 1
ATOM 3067 N N . PHE B 1 183 ? 18.099 12.933 33.672 1.00 15.63 176 PHE B N 1
ATOM 3068 C CA . PHE B 1 183 ? 16.989 11.977 33.981 1.00 16.86 176 PHE B CA 1
ATOM 3069 C C . PHE B 1 183 ? 16.680 11.151 32.751 1.00 14.56 176 PHE B C 1
ATOM 3070 O O . PHE B 1 183 ? 16.338 9.958 32.849 1.00 15.19 176 PHE B O 1
ATOM 3078 N N . GLY B 1 184 ? 16.712 11.692 31.542 1.00 14.28 177 GLY B N 1
ATOM 3079 C CA . GLY B 1 184 ? 16.549 10.908 30.319 1.00 13.58 177 GLY B CA 1
ATOM 3080 C C . GLY B 1 184 ? 17.636 9.825 30.217 1.00 14.65 177 GLY B C 1
ATOM 3081 O O . GLY B 1 184 ? 17.400 8.660 29.938 1.00 14.49 177 GLY B O 1
ATOM 3082 N N . SER B 1 185 ? 18.880 10.281 30.485 1.00 13.53 178 SER B N 1
ATOM 3083 C CA . SER B 1 185 ? 19.997 9.347 30.449 1.00 13.89 178 SER B CA 1
ATOM 3084 C C . SER B 1 185 ? 19.882 8.231 31.449 1.00 11.38 178 SER B C 1
ATOM 3085 O O . SER B 1 185 ? 20.096 7.066 31.075 1.00 12.90 178 SER B O 1
ATOM 3088 N N . LEU B 1 186 ? 19.578 8.514 32.727 1.00 12.56 179 LEU B N 1
ATOM 3089 C CA . LEU B 1 186 ? 19.430 7.433 33.722 1.00 15.19 179 LEU B CA 1
ATOM 3090 C C . LEU B 1 186 ? 18.253 6.553 33.399 1.00 12.70 179 LEU B C 1
ATOM 3091 O O . LEU B 1 186 ? 18.336 5.336 33.642 1.00 13.42 179 LEU B O 1
ATOM 3096 N N . THR B 1 187 ? 17.188 7.103 32.779 1.00 11.67 180 THR B N 1
ATOM 3097 C CA . THR B 1 187 ? 16.082 6.273 32.357 1.00 11.08 180 THR B CA 1
ATOM 3098 C C . THR B 1 187 ? 16.421 5.311 31.249 1.00 10.87 180 THR B C 1
ATOM 3099 O O . THR B 1 187 ? 16.088 4.114 31.331 1.00 11.40 180 THR B O 1
ATOM 3103 N N . VAL B 1 188 ? 17.123 5.710 30.178 1.00 8.18 181 VAL B N 1
ATOM 3104 C CA . VAL B 1 188 ? 17.586 4.812 29.110 1.00 10.84 181 VAL B CA 1
ATOM 3105 C C . VAL B 1 188 ? 18.446 3.668 29.714 1.00 10.06 181 VAL B C 1
ATOM 3106 O O . VAL B 1 188 ? 18.238 2.544 29.293 1.00 11.54 181 VAL B O 1
ATOM 3110 N N . GLU B 1 189 ? 19.302 3.989 30.668 1.00 13.32 182 GLU B N 1
ATOM 3111 C CA . GLU B 1 189 ? 20.166 2.971 31.242 1.00 15.46 182 GLU B CA 1
ATOM 3112 C C . GLU B 1 189 ? 19.348 1.889 31.953 1.00 13.79 182 GLU B C 1
ATOM 3113 O O . GLU B 1 189 ? 19.580 0.689 31.841 1.00 12.26 182 GLU B O 1
ATOM 3119 N N . LYS B 1 190 ? 18.334 2.333 32.668 1.00 13.76 183 LYS B N 1
ATOM 3120 C CA . LYS B 1 190 ? 17.406 1.504 33.402 1.00 12.72 183 LYS B CA 1
ATOM 3121 C C . LYS B 1 190 ? 16.556 0.713 32.437 1.00 14.54 183 LYS B C 1
ATOM 3122 O O . LYS B 1 190 ? 16.411 -0.504 32.599 1.00 12.77 183 LYS B O 1
ATOM 3128 N N . LEU B 1 191 ? 16.029 1.337 31.372 1.00 10.77 184 LEU B N 1
ATOM 3129 C CA . LEU B 1 191 ? 15.223 0.634 30.395 1.00 11.74 184 LEU B CA 1
ATOM 3130 C C . LEU B 1 191 ? 16.056 -0.466 29.727 1.00 12.37 184 LEU B C 1
ATOM 3131 O O . LEU B 1 191 ? 15.502 -1.517 29.406 1.00 13.68 184 LEU B O 1
ATOM 3136 N N . LYS B 1 192 ? 17.359 -0.225 29.523 1.00 12.24 185 LYS B N 1
ATOM 3137 C CA . LYS B 1 192 ? 18.176 -1.264 28.889 1.00 13.76 185 LYS B CA 1
ATOM 3138 C C . LYS B 1 192 ? 18.347 -2.488 29.772 1.00 15.47 185 LYS B C 1
ATOM 3139 O O . LYS B 1 192 ? 18.761 -3.538 29.273 1.00 15.39 185 LYS B O 1
ATOM 3145 N N . THR B 1 193 ? 18.059 -2.371 31.074 1.00 14.01 186 THR B N 1
ATOM 3146 C CA . THR B 1 193 ? 17.993 -3.519 32.000 1.00 16.61 186 THR B CA 1
ATOM 3147 C C . THR B 1 193 ? 16.639 -4.187 32.003 1.00 15.77 186 THR B C 1
ATOM 3148 O O . THR B 1 193 ? 16.564 -5.417 32.248 1.00 19.94 186 THR B O 1
ATOM 3152 N N . LEU B 1 194 ? 15.554 -3.501 31.677 1.00 13.11 187 LEU B N 1
ATOM 3153 C CA . LEU B 1 194 ? 14.219 -4.034 31.832 1.00 11.96 187 LEU B CA 1
ATOM 3154 C C . LEU B 1 194 ? 13.666 -4.706 30.613 1.00 10.91 187 LEU B C 1
ATOM 3155 O O . LEU B 1 194 ? 12.779 -5.562 30.639 1.00 12.04 187 LEU B O 1
ATOM 3160 N N . VAL B 1 195 ? 14.125 -4.259 29.423 1.00 9.34 188 VAL B N 1
ATOM 3161 C CA . VAL B 1 195 ? 13.646 -4.811 28.156 1.00 10.64 188 VAL B CA 1
ATOM 3162 C C . VAL B 1 195 ? 14.917 -5.143 27.349 1.00 11.90 188 VAL B C 1
ATOM 3163 O O . VAL B 1 195 ? 16.010 -4.806 27.792 1.00 11.33 188 VAL B O 1
ATOM 3167 N N . ASN B 1 196 ? 14.737 -5.781 26.188 1.00 10.83 189 ASN B N 1
ATOM 3168 C CA . ASN B 1 196 ? 15.894 -6.034 25.329 1.00 10.86 189 ASN B CA 1
ATOM 3169 C C . ASN B 1 196 ? 16.514 -4.736 24.900 1.00 12.52 189 ASN B C 1
ATOM 3170 O O . ASN B 1 196 ? 15.903 -3.933 24.192 1.00 12.52 189 ASN B O 1
ATOM 3175 N N . PRO B 1 197 ? 17.749 -4.445 25.308 1.00 12.06 190 PRO B N 1
ATOM 3176 C CA . PRO B 1 197 ? 18.400 -3.180 25.052 1.00 13.96 190 PRO B CA 1
ATOM 3177 C C . PRO B 1 197 ? 18.584 -2.812 23.608 1.00 14.87 190 PRO B C 1
ATOM 3178 O O . PRO B 1 197 ? 18.736 -1.619 23.277 1.00 13.15 190 PRO B O 1
ATOM 3182 N N . ALA B 1 198 ? 18.651 -3.777 22.710 1.00 12.11 191 ALA B N 1
ATOM 3183 C CA . ALA B 1 198 ? 18.835 -3.537 21.279 1.00 14.84 191 ALA B CA 1
ATOM 3184 C C . ALA B 1 198 ? 17.669 -2.785 20.639 1.00 13.35 191 ALA B C 1
ATOM 3185 O O . ALA B 1 198 ? 17.872 -2.215 19.569 1.00 15.02 191 ALA B O 1
ATOM 3187 N N . ASN B 1 199 ? 16.495 -2.772 21.259 1.00 12.31 192 ASN B N 1
ATOM 3188 C CA . ASN B 1 199 ? 15.348 -2.037 20.715 1.00 11.87 192 ASN B CA 1
ATOM 3189 C C . ASN B 1 199 ? 15.101 -0.739 21.486 1.00 9.72 192 ASN B C 1
ATOM 3190 O O . ASN B 1 199 ? 14.025 -0.171 21.296 1.00 10.51 192 ASN B O 1
ATOM 3195 N N . VAL B 1 200 ? 16.016 -0.326 22.334 1.00 9.05 193 VAL B N 1
ATOM 3196 C CA . VAL B 1 200 ? 15.932 0.976 23.034 1.00 9.79 193 VAL B CA 1
ATOM 3197 C C . VAL B 1 200 ? 16.831 2.004 22.353 1.00 10.53 193 VAL B C 1
ATOM 3198 O O . VAL B 1 200 ? 18.036 1.799 22.246 1.00 11.75 193 VAL B O 1
ATOM 3202 N N . THR B 1 201 ? 16.253 3.096 21.850 1.00 7.94 194 THR B N 1
ATOM 3203 C CA . THR B 1 201 ? 17.069 4.130 21.211 1.00 9.86 194 THR B CA 1
ATOM 3204 C C . THR B 1 201 ? 16.934 5.462 21.918 1.00 11.03 194 THR B C 1
ATOM 3205 O O . THR B 1 201 ? 15.782 5.777 22.273 1.00 11.40 194 THR B O 1
ATOM 3209 N N . PHE B 1 202 ? 18.091 6.140 22.067 1.00 10.84 195 PHE B N 1
ATOM 3210 C CA . PHE B 1 202 ? 18.032 7.419 22.800 1.00 10.97 195 PHE B CA 1
ATOM 3211 C C . PHE B 1 202 ? 18.454 8.511 21.823 1.00 11.38 195 PHE B C 1
ATOM 3212 O O . PHE B 1 202 ? 19.522 8.400 21.201 1.00 11.10 195 PHE B O 1
ATOM 3220 N N . LYS B 1 203 ? 17.707 9.559 21.660 1.00 10.05 196 LYS B N 1
ATOM 3221 C CA . LYS B 1 203 ? 18.058 10.657 20.789 1.00 10.08 196 LYS B CA 1
ATOM 3222 C C . LYS B 1 203 ? 17.980 11.968 21.533 1.00 11.56 196 LYS B C 1
ATOM 3223 O O . LYS B 1 203 ? 17.039 12.160 22.286 1.00 9.37 196 LYS B O 1
ATOM 3229 N N . THR B 1 204 ? 18.973 12.813 21.307 1.00 9.55 197 THR B N 1
ATOM 3230 C CA . 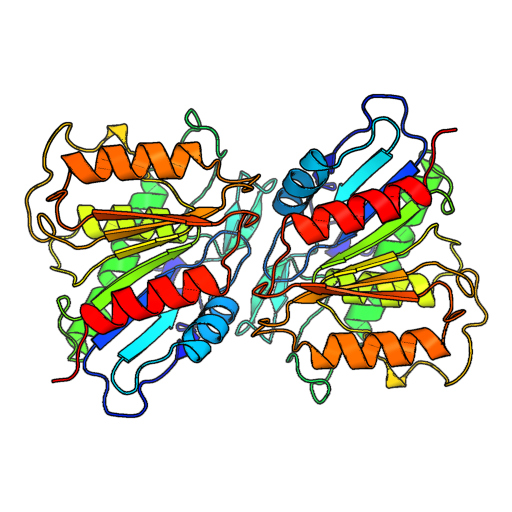THR B 1 204 ? 18.991 14.134 21.940 1.00 11.79 197 THR B CA 1
ATOM 3231 C C . THR B 1 204 ? 19.071 15.216 20.871 1.00 11.22 197 THR B C 1
ATOM 3232 O O . THR B 1 204 ? 19.497 14.998 19.738 1.00 11.89 197 THR B O 1
ATOM 3236 N N . TYR B 1 205 ? 18.552 16.380 21.266 1.00 7.74 198 TYR B N 1
ATOM 3237 C CA . TYR B 1 205 ? 18.343 17.506 20.334 1.00 7.33 198 TYR B CA 1
ATOM 3238 C C . TYR B 1 205 ? 18.946 18.801 20.824 1.00 9.02 198 TYR B C 1
ATOM 3239 O O . TYR B 1 205 ? 18.648 19.295 21.922 1.00 8.58 198 TYR B O 1
ATOM 3248 N N . GLU B 1 206 ? 19.866 19.386 20.036 1.00 9.15 199 GLU B N 1
ATOM 3249 C CA . GLU B 1 206 ? 20.695 20.521 20.466 1.00 10.37 199 GLU B CA 1
ATOM 3250 C C . GLU B 1 206 ? 19.871 21.755 20.499 1.00 8.86 199 GLU B C 1
ATOM 3251 O O . GLU B 1 206 ? 19.150 21.999 19.505 1.00 12.22 199 GLU B O 1
ATOM 3257 N N . GLY B 1 207 ? 19.886 22.515 21.596 1.00 9.64 200 GLY B N 1
ATOM 3258 C CA . GLY B 1 207 ? 19.073 23.722 21.709 1.00 9.17 200 GLY B CA 1
ATOM 3259 C C . GLY B 1 207 ? 17.629 23.525 22.064 1.00 10.44 200 GLY B C 1
ATOM 3260 O O . GLY B 1 207 ? 16.893 24.514 22.346 1.00 11.25 200 GLY B O 1
ATOM 3261 N N . MET B 1 208 ? 17.187 22.278 22.145 1.00 7.83 201 MET B N 1
ATOM 3262 C CA . MET B 1 208 ? 15.799 21.992 22.464 1.00 8.84 201 MET B CA 1
ATOM 3263 C C . MET B 1 208 ? 15.650 22.031 24.015 1.00 8.50 201 MET B C 1
ATOM 3264 O O . MET B 1 208 ? 16.456 21.444 24.725 1.00 7.83 201 MET B O 1
ATOM 3269 N N . MET B 1 209 ? 14.620 22.783 24.436 1.00 8.71 202 MET B N 1
ATOM 3270 C CA . MET B 1 209 ? 14.359 22.947 25.870 1.00 9.17 202 MET B CA 1
ATOM 3271 C C . MET B 1 209 ? 13.274 21.984 26.261 1.00 10.17 202 MET B C 1
ATOM 3272 O O . MET B 1 209 ? 13.279 20.885 25.696 1.00 8.58 202 MET B O 1
ATOM 3277 N N . HIS B 1 210 ? 12.348 22.334 27.178 1.00 8.39 203 HIS B N 1
ATOM 3278 C CA . HIS B 1 210 ? 11.292 21.377 27.566 1.00 10.01 203 HIS B CA 1
ATOM 3279 C C . HIS B 1 210 ? 10.124 21.481 26.604 1.00 7.60 203 HIS B C 1
ATOM 3280 O O . HIS B 1 210 ? 9.097 22.128 26.774 1.00 9.44 203 HIS B O 1
ATOM 3287 N N . SER B 1 211 ? 10.299 20.827 25.417 1.00 8.84 204 SER B N 1
ATOM 3288 C CA . SER B 1 211 ? 9.361 20.912 24.317 1.00 9.27 204 SER B CA 1
ATOM 3289 C C . SER B 1 211 ? 9.663 19.796 23.325 1.00 8.94 204 SER B C 1
ATOM 3290 O O . SER B 1 211 ? 10.550 18.973 23.531 1.00 8.33 204 SER B O 1
ATOM 3293 N N . SER B 1 212 ? 8.903 19.811 22.178 1.00 9.27 205 SER B N 1
ATOM 3294 C CA . SER B 1 212 ? 9.439 19.066 21.037 1.00 9.07 205 SER B CA 1
ATOM 3295 C C . SER B 1 212 ? 10.229 19.939 20.070 1.00 8.50 205 SER B C 1
ATOM 3296 O O . SER B 1 212 ? 10.424 21.112 20.324 1.00 10.08 205 SER B O 1
ATOM 3299 N N . CYS B 1 213 ? 10.659 19.382 18.946 1.00 8.86 206 CYS B N 1
ATOM 3300 C CA . CYS B 1 213 ? 11.160 20.196 17.840 1.00 8.13 206 CYS B CA 1
ATOM 3301 C C . CYS B 1 213 ? 10.895 19.473 16.525 1.00 7.86 206 CYS B C 1
ATOM 3302 O O . CYS B 1 213 ? 10.506 18.287 16.571 1.00 6.96 206 CYS B O 1
ATOM 3305 N N . GLN B 1 214 ? 11.064 20.146 15.382 1.00 7.43 207 GLN B N 1
ATOM 3306 C CA . GLN B 1 214 ? 10.750 19.443 14.121 1.00 8.89 207 GLN B CA 1
ATOM 3307 C C . GLN B 1 214 ? 11.570 18.188 13.858 1.00 7.41 207 GLN B C 1
ATOM 3308 O O . GLN B 1 214 ? 11.009 17.139 13.433 1.00 7.28 207 GLN B O 1
ATOM 3314 N N . GLN B 1 215 ? 12.847 18.246 14.130 1.00 8.38 208 GLN B N 1
ATOM 3315 C CA . GLN B 1 215 ? 13.648 17.066 13.938 1.00 9.34 208 GLN B CA 1
ATOM 3316 C C . GLN B 1 215 ? 13.203 15.880 14.815 1.00 10.10 208 GLN B C 1
ATOM 3317 O O . GLN B 1 215 ? 13.202 14.754 14.353 1.00 9.24 208 GLN B O 1
ATOM 3323 N N . GLU B 1 216 ? 12.849 16.189 16.032 1.00 8.73 209 GLU B N 1
ATOM 3324 C CA . GLU B 1 216 ? 12.322 15.148 16.936 1.00 7.25 209 GLU B CA 1
ATOM 3325 C C . GLU B 1 216 ? 11.041 14.575 16.379 1.00 8.17 209 GLU B C 1
ATOM 3326 O O . GLU B 1 216 ? 10.835 13.351 16.378 1.00 9.13 209 GLU B O 1
ATOM 3332 N N . MET B 1 217 ? 10.098 15.435 15.894 1.00 8.86 210 MET B N 1
ATOM 3333 C CA . MET B 1 217 ? 8.872 14.922 15.335 1.00 9.68 210 MET B CA 1
ATOM 3334 C C . MET B 1 217 ? 9.146 13.987 14.103 1.00 8.23 210 MET B C 1
ATOM 3335 O O . MET B 1 217 ? 8.396 13.053 13.908 1.00 7.15 210 MET B O 1
ATOM 3340 N N . MET B 1 218 ? 10.194 14.344 13.348 1.00 8.01 211 MET B N 1
ATOM 3341 C CA . MET B 1 218 ? 10.550 13.485 12.184 1.00 10.53 211 MET B CA 1
ATOM 3342 C C . MET B 1 218 ? 11.025 12.120 12.690 1.00 8.09 211 MET B C 1
ATOM 3343 O O . MET B 1 218 ? 10.622 11.058 12.136 1.00 10.38 211 MET B O 1
ATOM 3348 N N . ASP B 1 219 ? 11.799 12.117 13.767 1.00 8.21 212 ASP B N 1
ATOM 3349 C CA . ASP B 1 219 ? 12.284 10.864 14.312 1.00 7.71 212 ASP B CA 1
ATOM 3350 C C . ASP B 1 219 ? 11.119 10.046 14.879 1.00 9.45 212 ASP B C 1
ATOM 3351 O O . ASP B 1 219 ? 11.059 8.831 14.706 1.00 8.41 212 ASP B O 1
ATOM 3356 N N . VAL B 1 220 ? 10.204 10.763 15.579 1.00 6.03 213 VAL B N 1
ATOM 3357 C CA . VAL B 1 220 ? 9.003 10.058 16.084 1.00 8.34 213 VAL B CA 1
ATOM 3358 C C . VAL B 1 220 ? 8.188 9.488 14.941 1.00 8.54 213 VAL B C 1
ATOM 3359 O O . VAL B 1 220 ? 7.732 8.324 15.061 1.00 8.45 213 VAL B O 1
ATOM 3363 N N . LYS B 1 221 ? 7.989 10.226 13.852 1.00 7.43 214 LYS B N 1
ATOM 3364 C CA . LYS B 1 221 ? 7.228 9.777 12.719 1.00 8.59 214 LYS B CA 1
ATOM 3365 C C . LYS B 1 221 ? 7.773 8.495 12.133 1.00 7.78 214 LYS B C 1
ATOM 3366 O O . LYS B 1 221 ? 7.068 7.540 11.830 1.00 10.29 214 LYS B O 1
ATOM 3372 N N . GLN B 1 222 ? 9.118 8.497 11.923 1.00 7.90 215 GLN B N 1
ATOM 3373 C CA . GLN B 1 222 ? 9.727 7.316 11.315 1.00 6.85 215 GLN B CA 1
ATOM 3374 C C . GLN B 1 222 ? 9.649 6.105 12.264 1.00 6.96 215 GLN B C 1
ATOM 3375 O O . GLN B 1 222 ? 9.440 5.005 11.749 1.00 8.72 215 GLN B O 1
ATOM 3381 N N . PHE B 1 223 ? 9.762 6.381 13.579 1.00 5.92 216 PHE B N 1
ATOM 3382 C CA . PHE B 1 223 ? 9.691 5.224 14.496 1.00 8.11 216 PHE B CA 1
ATOM 3383 C C . PHE B 1 223 ? 8.317 4.621 14.494 1.00 9.19 216 PHE B C 1
ATOM 3384 O O . PHE B 1 223 ? 8.146 3.390 14.392 1.00 9.12 216 PHE B O 1
ATOM 3392 N N . ILE B 1 224 ? 7.314 5.449 14.574 1.00 9.65 217 ILE B N 1
ATOM 3393 C CA . ILE B 1 224 ? 5.915 5.073 14.605 1.00 10.28 217 ILE B CA 1
ATOM 3394 C C . ILE B 1 224 ? 5.584 4.347 13.294 1.00 10.59 217 ILE B C 1
ATOM 3395 O O . ILE B 1 224 ? 5.050 3.265 13.291 1.00 10.01 217 ILE B O 1
ATOM 3400 N N . ASP B 1 225 ? 6.057 4.992 12.156 1.00 9.59 218 ASP B N 1
ATOM 3401 C CA . ASP B 1 225 ? 5.589 4.369 10.905 1.00 9.19 218 ASP B CA 1
ATOM 3402 C C . ASP B 1 225 ? 6.286 3.058 10.652 1.00 9.24 218 ASP B C 1
ATOM 3403 O O . ASP B 1 225 ? 5.622 2.186 10.029 1.00 11.85 218 ASP B O 1
ATOM 3408 N N . LYS B 1 226 ? 7.506 2.817 11.014 1.00 10.43 219 LYS B N 1
ATOM 3409 C CA . LYS B 1 226 ? 8.213 1.555 10.809 1.00 11.56 219 LYS B CA 1
ATOM 3410 C C . LYS B 1 226 ? 7.572 0.449 11.660 1.00 12.64 219 LYS B C 1
ATOM 3411 O O . LYS B 1 226 ? 7.482 -0.707 11.242 1.00 12.37 219 LYS B O 1
ATOM 3417 N N . LEU B 1 227 ? 7.123 0.864 12.852 1.00 10.66 220 LEU B N 1
ATOM 3418 C CA . LEU B 1 227 ? 6.530 -0.165 13.755 1.00 10.08 220 LEU B CA 1
ATOM 3419 C C . LEU B 1 227 ? 5.062 -0.391 13.498 1.00 11.30 220 LEU B C 1
ATOM 3420 O O . LEU B 1 227 ? 4.495 -1.476 13.896 1.00 12.34 220 LEU B O 1
ATOM 3425 N N . LEU B 1 228 ? 4.374 0.477 12.818 1.00 10.10 221 LEU B N 1
ATOM 3426 C CA . LEU B 1 228 ? 2.991 0.326 12.357 1.00 9.95 221 LEU B CA 1
ATOM 3427 C C . LEU B 1 228 ? 2.871 0.468 10.847 1.00 10.42 221 LEU B C 1
ATOM 3428 O O . LEU B 1 228 ? 2.183 1.372 10.427 1.00 10.44 221 LEU B O 1
ATOM 3433 N N . PRO B 1 229 ? 3.504 -0.413 10.120 1.00 11.62 222 PRO B N 1
ATOM 3434 C CA . PRO B 1 229 ? 3.418 -0.339 8.645 1.00 14.73 222 PRO B CA 1
ATOM 3435 C C . PRO B 1 229 ? 2.055 -0.619 8.091 1.00 16.48 222 PRO B C 1
ATOM 3436 O O . PRO B 1 229 ? 1.135 -1.127 8.732 1.00 12.35 222 PRO B O 1
ATOM 3440 N N . PRO B 1 230 ? 1.796 -0.266 6.832 1.00 15.99 223 PRO B N 1
ATOM 3441 C CA . PRO B 1 230 ? 0.563 -0.651 6.161 1.00 18.71 223 PRO B CA 1
ATOM 3442 C C . PRO B 1 230 ? 0.390 -2.159 6.209 1.00 19.48 223 PRO B C 1
ATOM 3443 O O . PRO B 1 230 ? 1.272 -2.979 6.161 1.00 18.89 223 PRO B O 1
ATOM 3447 N N . ILE B 1 231 ? -0.821 -2.574 6.322 1.00 22.47 224 ILE B N 1
ATOM 3448 C CA . ILE B 1 231 ? -1.693 -3.677 6.310 1.00 26.02 224 ILE B CA 1
ATOM 3449 C C . ILE B 1 231 ? -1.805 -4.465 7.621 1.00 27.10 224 ILE B C 1
ATOM 3450 O O . ILE B 1 231 ? -0.940 -4.581 8.476 1.00 30.72 224 ILE B O 1
#

GO terms:
  GO:0005886 plasma membrane (C, IDA)
  GO:0008474 palmitoyl-(protein) hydrolase activity (F, IDA)
  GO:0015908 fatty acid transport (P, IDA)
  GO:1905336 negative regulation of aggrephagy (P, IDA)
  GO:0016298 lipase activity (F, IDA)
  GO:0002084 protein depalmitoylation (P, IDA)
  GO:0004620 glycerophospholipase activity (F, IDA)
  GO:0004622 phosphatidylcholine lysophospholipase A1 activity (F, IDA)
  GO:0031965 nuclear membrane (C, IDA)
  GO:0005737 cytoplasm (C, IDA)
  GO:0005783 endoplasmic reticulum (C, IDA)
  GO:0002084 protein depalmitoylation (P, IMP)
  GO:0004622 phosphatidylcholine lysophospholipase A1 activity (F, TAS)
  GO:0005739 mitochondrion (C, IDA)
  GO:0005739 mitochondrion (C, HTP)
  GO:0005829 cytosol (C, TAS)
  GO:0005515 protein binding (F, IPI)
  GO:0005829 cytosol (C, IDA)
  GO:0008474 palmitoyl-(protein) hydrolase activity (F, EXP)
  GO:0070062 extracellular exosome (C, HDA)

Organism: Homo sapiens (NCBI:txid9606)

CATH classification: 3.40.50.1820

B-factor: mean 16.58, std 9.62, range [5.03, 79.14]

Secondary structure (DSSP, 8-state):
--GGGGGSPPPEEE--SS--SEEEEEE--SSS-HHHHHHHHHTT--TTEEEEEPPPPEEEEGGGTTEEEE-SS-B---STT--B-HHHHHHHHHHHHHHHHHHHHTT--GGGEEEEEETHHHHHHHHHHTT-SS--SEEEEES---TTGGGS-SS---STTTT--EEEEEETT-SSS-HHHHHHHHHHHHHHS-GGGEEEEEETT--SS--HHHHHHHHHHHHHHS---/--TGGGSSPPPEEE--SS---EEEEEE--TT--HHHHHHHHHTT--TTEEEEEPPPPEEEEGGGTTEEEE-SS-BS-SSTTS-B-HHHHHHHHHHHHHHHHHHHHTT--GGGEEEEEETHHHHHHHHHHHH-SS--SEEEEES---TTGGGS-SS---STTTT--EEEEEETT-SSS-HHHHHHHHHHHHHHS-GGGEEEEEETT--SS--HHHHHHHHHHHHHHS---

Solvent-accessible surface area: 18056 Å² total; per-residue (Å²): 63,52,118,84,14,124,84,27,37,146,29,6,80,5,85,18,94,150,183,35,57,0,0,0,0,1,0,5,0,33,15,26,19,1,37,12,16,9,64,13,0,31,70,17,129,16,42,13,0,45,1,2,0,9,18,1,1,58,33,85,0,62,34,5,80,96,14,32,8,16,1,4,5,38,13,74,19,37,61,96,121,25,142,76,33,89,86,9,0,92,59,0,2,102,8,3,44,28,10,0,52,73,15,57,165,119,62,12,65,19,81,38,0,0,0,0,0,5,8,3,0,0,0,0,0,0,17,0,2,12,47,5,131,40,124,6,16,0,0,0,0,0,0,0,29,6,0,20,100,85,84,18,56,171,24,110,39,28,35,24,4,128,80,8,22,2,3,0,0,0,0,64,40,14,50,30,0,46,61,121,10,0,47,53,0,14,123,20,0,79,65,1,7,62,69,87,49,7,60,61,80,72,16,167,14,8,10,43,13,14,23,82,101,0,9,83,21,0,57,94,32,1,44,178,56,0,60,76,204,133,53,116,66,21,134,79,30,39,148,32,7,80,10,80,20,79,133,184,41,52,0,0,0,0,1,0,4,0,25,28,29,20,1,39,14,16,8,64,13,0,41,69,17,122,16,47,13,0,46,2,1,1,10,17,1,0,46,48,81,0,63,39,6,80,98,13,31,9,16,0,4,3,36,10,75,20,32,60,54,121,23,140,70,35,83,88,9,0,96,65,0,2,92,9,4,45,14,23,0,55,93,15,55,161,120,55,11,66,22,79,30,0,0,0,0,0,6,8,2,0,0,0,0,0,0,16,0,1,10,54,5,146,39,126,7,15,0,0,0,0,0,0,0,9,1,0,18,73,100,70,16,104,165,28,110,24,74,20,25,2,143,87,8,25,1,2,0,0,0,0,68,40,16,51,34,0,55,63,142,10,0,46,38,0,16,126,41,0,80,65,1,5,65,66,89,44,8,63,62,68,72,14,166,14,7,9,36,13,14,23,89,99,0,9,87,23,0,59,93,33,0,40,173,55,0,60,85,187

Sequence (458 aa):
MDPEFMSTPLPAIVPAARKATAAVIFLHGLGDTGHGWAEAFAGIRSSHIKYICPHAPVRPVTLNMNVAMPSWFDIIGLSPDSQEDESGIKQAAENIKALIDQEVKNGIPSNRIILGGFSQGGALSLYTALTTQQKLAGVTALSCWLPLRASFPQGPIGGANRDISILQCHGDCDPLVPLMFGSLTVEKLKTLVNPANVTFKTYEGMMHSSCQQEMMDVKQFIDKLLPPIMDPEFMSTPLPAIVPAARKATAAVIFLHGLGDTGHGWAEAFAGIRSSHIKYICPHAPVRPVTLNMNVAMPSWFDIIGLSPDSQEDESGIKQAAENIKALIDQEVKNGIPSNRIILGGFSQGGALSLYTALTTQQKLAGVTALSCWLPLRASFPQGPIGGANRDISILQCHGDCDPLVPLMFGSLTVEKLKTLVNPANVTFKTYEGMMHSSCQQEMMDVKQFIDKLLPPI

Nearest PDB structures (foldseek):
  1fj2-assembly1_A  TM=1.004E+00  e=1.084E-50  Homo sapiens
  6qgo-assembly1_B  TM=9.938E-01  e=2.531E-44  Homo sapiens
  5syn-assembly3_C  TM=9.798E-01  e=6.673E-35  Homo sapiens
  1aur-assembly1_B  TM=9.302E-01  e=6.670E-21  Pseudomonas fluorescens
  3u0v-assembly1_A  TM=8.965E-01  e=5.909E-20  Homo sapiens

Radius of gyration: 22.22 Å; Cα contacts (8 Å, |Δi|>4): 1055; chains: 2; bounding box: 37×69×41 Å

Foldseek 3Di:
DDDLQVVDDFWDKDDAQAAAQAEEEEEEAPPDFRVVVRVLQNVLDHNRYMYTYGWAGWFFECCVVGHTDRHQFHDNAQDPPGDGRVVSLVVSLVVVVVVLVVVVVVPHAQQRYEYEYAAVSRLSSVQNCLPDLRAHLAYEYELYANPPLVVADQAESDHRDQAHAYEYEYECAEPGNHVVRSVVRLVSVVRHHVNVRYHYYYDYPDYRDADPVNSVVVSVVSPVSNDDD/DPVLAVVFDFWDKDAAQPAAQAEEEEEEAQVDFRVVVRVLCNVLDHNRYMYTYGWAGWFFEQVVVGHTDGHQFHFNAQDVVGDGRVVSLVVSLVVVVVVLVVVVVVPHQQQRYEYAYAAVSRLSSVQSQLPDLRAHLAYEYEAYANPPLVVDDQAERPHRCQAHAYEYEHECAEPGNHVVRSVVRLVSVVRHHVNVRYHYYYDYPDYRDADVVNSVVVSVVSCVSNDDD